Protein 2R98 (pdb70)

Sequence (420 aa):
DSFVAHFREAAPYIRQRGTTLVAGIDGRLLEGGTLNKLAADIGLLSQLGIRLVLIHGAYHFLDRLAAAQGRTPHYCRGLRVTDETSLGQAQQFAGTVRSRFEAALCGSSVPLVSGNFLTARPIGVIDGTDEYAGVIRKTDTAALRFQLDAGNIVWPPLGHSYGGKTFNLDVQAAASVAVSLQAEKLVYLTLSDGISRPDGTLAETLSAQEAQSLAEHAASETRRLISSAVAALEGGVHRVQILNGAADGSLLQELFTRNGIGTSIAKEAFVSIRQAHSGDIPHIAALIRPLEEQGILLHRSREYLENHISEFSILEHDGNLYGCAALKTFAEADCGEIACLAVSPQAQDGGYGERLLAHIIDKARGIGISRLFALSTNTGEWFAERGFQTASEDELPETRRKDYRSNGRNSHILVRRLHR

Solvent-accessible surface area: 21152 Å² total

Foldseek 3Di:
DDPVVQCVLLVVLLVCALFEEEEEEECVCLDDVLLLLLLLVVLVCLVSRYAYAYEYADVVVLQVCCVVVVHHWDADLRHTDDDPVSQVVLVVSQVVSVVSSCCSNVPNPQAEDEDQFFAWDAPAADPNRGDQAIETPGGNLVVSVVCSVVSHHYYYQWHHHPVGDIHGYHLQVSLVNCLSNLGQEYEYAAQDFADAAPPRHAAAEEELVRLVVR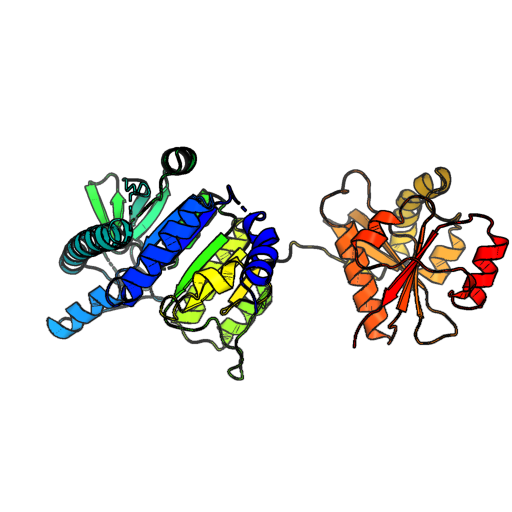LVPDDSVSVSNSVSQSVSQVSRHAKYWYHHSSPRCQVVQQRRHPGGTYYMYGHDDDKDKDQDDPVCLVVLCVQQPVCVVVLWADDDDSVCCNVQSRQKMFIDDPPHTFWMWGWDDAPPQQEIEIHSTTGHPVPPPPCPSVVNVVVVLVVCVVSNHFKYKYWTAPCVVVVVVVAKAWDDLVPDRPVVSVCVVPSPSPTTMIMHTHDD

Structure (mmCIF, N/CA/C/O backbone):
data_2R98
#
_entry.id   2R98
#
_cell.length_a   98.975
_cell.length_b   98.975
_cell.length_c   89.292
_cell.angle_alpha   90.00
_cell.angle_beta   90.00
_cell.angle_gamma   120.00
#
_symmetry.space_group_name_H-M   'P 3 1 2'
#
loop_
_entity.id
_entity.type
_entity.pdbx_description
1 polymer 'Putative acetylglutamate synthase'
2 non-polymer 'ACETYL COENZYME *A'
3 water water
#
loop_
_atom_site.group_PDB
_atom_site.id
_atom_site.type_symbol
_atom_site.label_atom_id
_atom_site.label_alt_id
_atom_site.label_comp_id
_atom_site.label_asym_id
_atom_site.label_entity_id
_atom_site.label_seq_id
_atom_site.pdbx_PDB_ins_code
_atom_site.Cartn_x
_atom_site.Cartn_y
_atom_site.Cartn_z
_atom_site.occupancy
_atom_site.B_iso_or_equiv
_atom_site.auth_seq_id
_atom_site.auth_comp_id
_atom_site.auth_asym_id
_atom_site.auth_atom_id
_atom_site.pdbx_PDB_model_num
ATOM 1 N N . ASP A 1 25 ? 10.196 4.346 42.525 1.00 48.63 5 ASP A N 1
ATOM 2 C CA . ASP A 1 25 ? 11.355 3.522 42.975 1.00 46.98 5 ASP A CA 1
ATOM 3 C C . ASP A 1 25 ? 12.011 3.892 44.313 1.00 42.99 5 ASP A C 1
ATOM 4 O O . ASP A 1 25 ? 11.580 4.800 45.030 1.00 37.39 5 ASP A O 1
ATOM 9 N N . SER A 1 26 ? 12.960 3.047 44.702 1.00 37.75 6 SER A N 1
ATOM 10 C CA . SER A 1 26 ? 13.712 3.231 45.923 1.00 36.03 6 SER A CA 1
ATOM 11 C C . SER A 1 26 ? 14.742 4.369 45.834 1.00 35.52 6 SER A C 1
ATOM 12 O O . SER A 1 26 ? 15.188 4.773 44.758 1.00 34.98 6 SER A O 1
ATOM 15 N N . PHE A 1 27 ? 15.059 4.941 46.989 1.00 33.90 7 PHE A N 1
ATOM 16 C CA . PHE A 1 27 ? 16.147 5.896 47.105 1.00 34.26 7 PHE A CA 1
ATOM 17 C C . PHE A 1 27 ? 17.449 5.471 46.409 1.00 34.22 7 PHE A C 1
ATOM 18 O O . PHE A 1 27 ? 17.964 6.190 45.547 1.00 34.11 7 PHE A O 1
ATOM 26 N N . VAL A 1 28 ? 17.941 4.276 46.735 1.00 33.77 8 VAL A N 1
ATOM 27 C CA . VAL A 1 28 ? 19.202 3.781 46.200 1.00 33.50 8 VAL A CA 1
ATOM 28 C C . VAL A 1 28 ? 19.139 3.739 44.674 1.00 34.56 8 VAL A C 1
ATOM 29 O O . VAL A 1 28 ? 20.096 4.110 44.017 1.00 35.12 8 VAL A O 1
ATOM 33 N N . ALA A 1 29 ? 18.003 3.341 44.114 1.00 33.87 9 ALA A N 1
ATOM 34 C CA . ALA A 1 29 ? 17.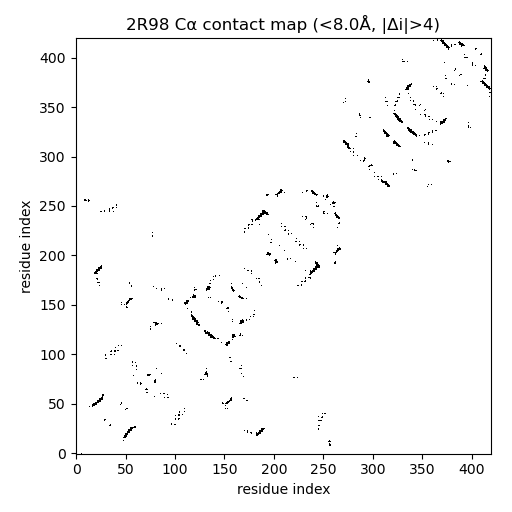820 3.273 42.668 1.00 37.25 9 ALA A CA 1
ATOM 35 C C . ALA A 1 29 ? 17.810 4.647 42.023 1.00 38.48 9 ALA A C 1
ATOM 36 O O . ALA A 1 29 ? 18.441 4.849 40.982 1.00 42.05 9 ALA A O 1
ATOM 38 N N . HIS A 1 30 ? 17.106 5.594 42.633 1.00 36.46 10 HIS A N 1
ATOM 39 C CA . HIS A 1 30 ? 17.213 7.000 42.223 1.00 35.81 10 HIS A CA 1
ATOM 40 C C . HIS A 1 30 ? 18.593 7.641 42.275 1.00 35.27 10 HIS A C 1
ATOM 41 O O . HIS A 1 30 ? 19.044 8.279 41.333 1.00 33.24 10 HIS A O 1
ATOM 48 N N . PHE A 1 31 ? 19.225 7.569 43.434 1.00 37.01 11 PHE A N 1
ATOM 49 C CA . PHE A 1 31 ? 20.609 7.988 43.556 1.00 36.59 11 PHE A CA 1
ATOM 50 C C . PHE A 1 31 ? 21.585 7.295 42.600 1.00 32.37 11 PHE A C 1
ATOM 51 O O . PHE A 1 31 ? 22.384 7.939 41.940 1.00 37.86 11 PHE A O 1
ATOM 59 N N . ARG A 1 32 ? 21.475 5.998 42.410 1.00 31.00 12 ARG A N 1
ATOM 60 C CA . ARG A 1 32 ? 22.337 5.311 41.463 1.00 33.01 12 ARG A CA 1
ATOM 61 C C . ARG A 1 32 ? 22.113 5.685 40.006 1.00 36.22 12 ARG A C 1
ATOM 62 O O . ARG A 1 32 ? 23.022 5.666 39.163 1.00 40.02 12 ARG A O 1
ATOM 70 N N . GLU A 1 33 ? 20.917 6.175 39.761 1.00 34.47 13 GLU A N 1
ATOM 71 C CA . GLU A 1 33 ? 20.536 6.622 38.450 1.00 38.96 13 GLU A CA 1
ATOM 72 C C . GLU A 1 33 ? 21.028 8.050 38.142 1.00 39.43 13 GLU A C 1
ATOM 73 O O . GLU A 1 33 ? 21.352 8.368 36.990 1.00 38.14 13 GLU A O 1
ATOM 79 N N . ALA A 1 34 ? 20.867 8.933 39.126 1.00 35.69 14 ALA A N 1
ATOM 80 C CA . ALA A 1 34 ? 21.457 10.255 39.124 1.00 34.47 14 ALA A CA 1
ATOM 81 C C . ALA A 1 34 ? 22.950 10.199 38.907 1.00 31.99 14 ALA A C 1
ATOM 82 O O . ALA A 1 34 ? 23.545 11.209 38.553 1.00 33.27 14 ALA A O 1
ATOM 84 N N . ALA A 1 35 ? 23.554 9.104 39.343 1.00 29.49 15 ALA A N 1
ATOM 85 C CA . ALA A 1 35 ? 24.983 9.060 39.590 1.00 32.20 15 ALA A CA 1
ATOM 86 C C . ALA A 1 35 ? 25.837 9.478 38.398 1.00 33.32 15 ALA A C 1
ATOM 87 O O . ALA A 1 35 ? 26.828 10.191 38.584 1.00 34.87 15 ALA A O 1
ATOM 89 N N . PRO A 1 36 ? 25.584 8.878 37.215 1.00 37.51 16 PRO A N 1
ATOM 90 C CA . PRO A 1 36 ? 26.302 9.284 36.005 1.00 39.12 16 PRO A CA 1
ATOM 91 C C . PRO A 1 36 ? 26.050 10.715 35.523 1.00 36.77 16 PRO A C 1
ATOM 92 O O . PRO A 1 36 ? 26.908 11.283 34.840 1.00 37.86 16 PRO A O 1
ATOM 96 N N . TYR A 1 37 ? 24.925 11.313 35.901 1.00 32.49 17 TYR A N 1
ATOM 97 C CA . TYR A 1 37 ? 24.766 12.732 35.605 1.00 34.55 17 TYR A CA 1
ATOM 98 C C . TYR A 1 37 ? 25.418 13.627 36.634 1.00 33.67 17 TYR A C 1
ATOM 99 O O . TYR A 1 37 ? 25.786 14.759 36.351 1.00 33.34 17 TYR A O 1
ATOM 108 N N . ILE A 1 38 ? 25.522 13.139 37.862 1.00 32.94 18 ILE A N 1
ATOM 109 C CA . ILE A 1 38 ? 26.336 13.882 38.788 1.00 32.97 18 ILE A CA 1
ATOM 110 C C . ILE A 1 38 ? 27.779 13.886 38.277 1.00 34.52 18 ILE A C 1
ATOM 111 O O . ILE A 1 38 ? 28.455 14.893 38.342 1.00 38.30 18 ILE A O 1
ATOM 116 N N . ARG A 1 39 ? 28.258 12.780 37.720 1.00 35.45 19 ARG A N 1
ATOM 117 C CA . ARG A 1 39 ? 29.619 12.779 37.243 1.00 34.77 19 ARG A CA 1
ATOM 118 C C . ARG A 1 39 ? 29.787 13.745 36.078 1.00 37.10 19 ARG A C 1
ATOM 119 O O . ARG A 1 39 ? 30.779 14.467 36.012 1.00 35.61 19 ARG A O 1
ATOM 127 N N . GLN A 1 40 ? 28.816 13.781 35.165 1.00 39.58 20 GLN A N 1
ATOM 128 C CA . GLN A 1 40 ? 28.902 14.686 34.034 1.00 40.20 20 GLN A CA 1
ATOM 129 C C . GLN A 1 40 ? 28.873 16.121 34.522 1.00 37.64 20 GLN A C 1
ATOM 130 O O . GLN A 1 40 ? 29.590 16.945 33.987 1.00 40.51 20 GLN A O 1
ATOM 144 N N . ARG A 1 42 ? 29.652 17.673 37.207 1.00 33.02 22 ARG A N 1
ATOM 145 C CA . ARG A 1 42 ? 30.632 18.143 38.183 1.00 32.98 22 ARG A CA 1
ATOM 146 C C . ARG A 1 42 ? 31.818 18.950 37.682 1.00 30.89 22 ARG A C 1
ATOM 147 O O . ARG A 1 42 ? 32.512 18.554 36.747 1.00 30.15 22 ARG A O 1
ATOM 155 N N . GLY A 1 43 ? 32.055 20.096 38.310 1.00 33.49 23 GLY A N 1
ATOM 156 C CA . GLY A 1 43 ? 33.085 21.028 37.837 1.00 32.28 23 GLY A CA 1
ATOM 157 C C . GLY A 1 43 ? 32.798 21.694 36.505 1.00 34.88 23 GLY A C 1
ATOM 158 O O . GLY A 1 43 ? 33.647 22.380 35.949 1.00 38.38 23 GLY A O 1
ATOM 159 N N . THR A 1 44 ? 31.600 21.452 35.990 1.00 33.56 24 THR A N 1
ATOM 160 C CA . THR A 1 44 ? 31.001 22.024 34.766 1.00 30.46 24 THR A CA 1
ATOM 161 C C . THR A 1 44 ? 30.277 23.331 35.136 1.00 29.41 24 THR A C 1
ATOM 162 O O . THR A 1 44 ? 30.060 23.601 36.330 1.00 29.45 24 THR A O 1
ATOM 166 N N . THR A 1 45 ? 30.165 24.245 34.172 1.00 29.59 25 THR A N 1
ATOM 167 C CA . THR A 1 45 ? 29.525 25.561 34.317 1.00 27.11 25 THR A CA 1
ATOM 168 C C . THR A 1 45 ? 28.141 25.608 33.671 1.00 32.72 25 THR A C 1
ATOM 169 O O . THR A 1 45 ? 27.917 25.228 32.508 1.00 32.03 25 THR A O 1
ATOM 173 N N . LEU A 1 46 ? 27.189 26.112 34.440 1.00 35.74 26 LEU A N 1
ATOM 174 C CA . LEU A 1 46 ? 25.832 26.182 33.952 1.00 33.18 26 LEU A CA 1
ATOM 175 C C . LEU A 1 46 ? 25.390 27.619 34.087 1.00 32.10 26 LEU A C 1
ATOM 176 O O . LEU A 1 46 ? 25.419 28.163 35.170 1.00 35.03 26 LEU A O 1
ATOM 181 N N . VAL A 1 47 ? 24.974 28.246 32.996 1.00 36.13 27 VAL A N 1
ATOM 182 C CA . VAL A 1 47 ? 24.357 29.570 33.047 1.00 30.58 27 VAL A CA 1
ATOM 183 C C . VAL A 1 47 ? 22.853 29.374 33.076 1.00 32.36 27 VAL A C 1
ATOM 184 O O . VAL A 1 47 ? 22.271 28.624 32.280 1.00 35.71 27 VAL A O 1
ATOM 188 N N . ALA A 1 48 ? 22.228 29.946 34.087 1.00 29.68 28 ALA A N 1
ATOM 189 C CA . ALA A 1 48 ? 20.781 29.874 34.145 1.00 27.17 28 ALA A CA 1
ATOM 190 C C . ALA A 1 48 ? 20.118 31.231 33.865 1.00 30.34 28 ALA A C 1
ATOM 191 O O . ALA A 1 48 ? 20.299 32.212 34.613 1.00 28.08 28 ALA A O 1
ATOM 193 N N . GLY A 1 49 ? 19.402 31.325 32.753 1.00 28.15 29 GLY A N 1
ATOM 194 C CA . GLY A 1 49 ? 18.575 32.514 32.557 1.00 29.51 29 GLY A CA 1
ATOM 195 C C . GLY A 1 49 ? 17.208 32.377 33.208 1.00 28.50 29 GLY A C 1
ATOM 196 O O . GLY A 1 49 ? 16.405 31.550 32.788 1.00 29.30 29 GLY A O 1
ATOM 197 N N . ILE A 1 50 ? 16.923 33.142 34.257 1.00 31.80 30 ILE A N 1
ATOM 198 C CA . ILE A 1 50 ? 15.679 32.899 35.017 1.00 33.71 30 ILE A CA 1
ATOM 199 C C . ILE A 1 50 ? 14.605 33.951 34.773 1.00 31.41 30 ILE A C 1
ATOM 200 O O . ILE A 1 50 ? 14.879 35.149 34.831 1.00 33.47 30 ILE A O 1
ATOM 205 N N . ASP A 1 51 ? 13.414 33.513 34.382 1.00 32.48 31 ASP A N 1
ATOM 206 C CA . ASP A 1 51 ? 12.291 34.411 34.172 1.00 32.80 31 ASP A CA 1
ATOM 207 C C . ASP A 1 51 ? 12.018 35.040 35.534 1.00 34.77 31 ASP A C 1
ATOM 208 O O . ASP A 1 51 ? 12.157 34.371 36.559 1.00 35.73 31 ASP A O 1
ATOM 213 N N . GLY A 1 52 ? 11.774 36.346 35.587 1.00 33.77 32 GLY A N 1
ATOM 214 C CA . GLY A 1 52 ? 11.695 37.011 36.887 1.00 31.10 32 GLY A CA 1
ATOM 215 C C . GLY A 1 52 ? 10.375 36.822 37.629 1.00 31.95 32 GLY A C 1
ATOM 216 O O . GLY A 1 52 ? 10.285 37.121 38.817 1.00 29.56 32 GLY A O 1
ATOM 217 N N . ARG A 1 53 ? 9.367 36.258 36.960 1.00 33.91 33 ARG A N 1
ATOM 218 C CA . ARG A 1 53 ? 8.157 35.776 37.631 1.00 31.93 33 ARG A CA 1
ATOM 219 C C . ARG A 1 53 ? 8.401 34.632 38.596 1.00 33.57 33 ARG A C 1
ATOM 220 O O . ARG A 1 53 ? 7.558 34.343 39.439 1.00 34.90 33 ARG A O 1
ATOM 228 N N . LEU A 1 54 ? 9.508 33.918 38.423 1.00 35.81 34 LEU A N 1
ATOM 229 C CA . LEU A 1 54 ? 9.808 32.766 39.264 1.00 34.20 34 LEU A CA 1
ATOM 230 C C . LEU A 1 54 ? 10.420 33.268 40.567 1.00 36.21 34 LEU A C 1
ATOM 231 O O . LEU A 1 54 ? 10.477 32.571 41.573 1.00 38.26 34 LEU A O 1
ATOM 236 N N . LEU A 1 55 ? 10.801 34.535 40.572 1.00 37.44 35 LEU A N 1
ATOM 237 C CA . LEU A 1 55 ? 11.507 35.064 41.717 1.00 38.97 35 LEU A CA 1
ATOM 238 C C . LEU A 1 55 ? 10.567 35.640 42.778 1.00 39.37 35 LEU A C 1
ATOM 239 O O . LEU A 1 55 ? 10.896 36.614 43.451 1.00 33.98 35 LEU A O 1
ATOM 244 N N . GLU A 1 56 ? 9.380 35.054 42.898 1.00 45.13 36 GLU A N 1
ATOM 245 C CA . GLU A 1 56 ? 8.292 35.684 43.651 1.00 52.75 36 GLU A CA 1
ATOM 246 C C . GLU A 1 56 ? 7.409 34.748 44.459 1.00 56.20 36 GLU A C 1
ATOM 247 O O . GLU A 1 56 ? 7.062 35.062 45.597 1.00 59.17 36 GLU A O 1
ATOM 253 N N . GLY A 1 57 ? 7.181 33.534 43.970 1.00 57.20 37 GLY A N 1
ATOM 254 C CA . GLY A 1 57 ? 6.053 32.759 44.506 1.00 58.49 37 GLY A CA 1
ATOM 255 C C . GLY A 1 57 ? 6.493 31.904 45.684 1.00 57.56 37 GLY A C 1
ATOM 256 O O . GLY A 1 57 ? 7.437 32.257 46.386 1.00 56.97 37 GLY A O 1
ATOM 257 N N . GLY A 1 58 ? 5.895 30.727 45.832 1.00 56.10 38 GLY A N 1
ATOM 258 C CA . GLY A 1 58 ? 6.620 29.569 46.364 1.00 54.75 38 GLY A CA 1
ATOM 259 C C . GLY A 1 58 ? 7.504 28.896 45.322 1.00 54.64 38 GLY A C 1
ATOM 260 O O . GLY A 1 58 ? 8.091 27.831 45.563 1.00 53.36 38 GLY A O 1
ATOM 261 N N . THR A 1 59 ? 7.587 29.509 44.142 1.00 51.65 39 THR A N 1
ATOM 262 C CA . THR A 1 59 ? 8.446 28.988 43.091 1.00 48.61 39 THR A CA 1
ATOM 263 C C . THR A 1 59 ? 9.887 29.393 43.377 1.00 47.38 39 THR A C 1
ATOM 264 O O . THR A 1 59 ? 10.818 28.796 42.850 1.00 48.38 39 THR A O 1
ATOM 268 N N . LEU A 1 60 ? 10.049 30.395 44.238 1.00 46.27 40 LEU A N 1
ATOM 269 C CA . LEU A 1 60 ? 11.343 30.955 44.601 1.00 42.70 40 LEU A CA 1
ATOM 270 C C . LEU A 1 60 ? 12.053 30.031 45.596 1.00 41.34 40 LEU A C 1
ATOM 271 O O . LEU A 1 60 ? 13.270 29.770 45.486 1.00 37.94 40 LEU A O 1
ATOM 276 N N . ASN A 1 61 ? 11.311 29.578 46.601 1.00 37.56 41 ASN A N 1
ATOM 277 C CA . ASN A 1 61 ? 11.962 28.811 47.658 1.00 39.86 41 ASN A CA 1
ATOM 278 C C . ASN A 1 61 ? 12.402 27.456 47.118 1.00 37.81 41 ASN A C 1
ATOM 279 O O . ASN A 1 61 ? 13.450 26.921 47.465 1.00 39.94 41 ASN A O 1
ATOM 284 N N . LYS A 1 62 ? 11.512 26.864 46.342 1.00 37.64 42 LYS A N 1
ATOM 285 C CA . LYS A 1 62 ? 11.764 25.661 45.569 1.00 39.69 42 LYS A CA 1
ATOM 286 C C . LYS A 1 62 ? 13.010 25.777 44.691 1.00 37.45 42 LYS A C 1
ATOM 287 O O . LYS A 1 62 ? 13.879 24.925 44.778 1.00 38.35 42 LYS A O 1
ATOM 293 N N . LEU A 1 63 ? 13.160 26.882 43.965 1.00 38.45 43 LEU A N 1
ATOM 294 C CA . LEU A 1 63 ? 14.276 27.163 43.044 1.00 37.91 43 LEU A CA 1
ATOM 295 C C . LEU A 1 63 ? 15.613 27.431 43.737 1.00 37.51 43 LEU A C 1
ATOM 296 O O . LEU A 1 63 ? 16.674 26.946 43.320 1.00 40.44 43 LEU A O 1
ATOM 301 N N . ALA A 1 64 ? 15.578 28.327 44.716 1.00 34.07 44 ALA A N 1
ATOM 302 C CA . ALA A 1 64 ? 16.709 28.572 45.593 1.00 32.76 44 ALA A CA 1
ATOM 303 C C . ALA A 1 64 ? 17.252 27.286 46.197 1.00 33.94 44 ALA A C 1
ATOM 304 O O . ALA A 1 64 ? 18.436 26.973 46.027 1.00 39.24 44 ALA A O 1
ATOM 306 N N . ALA A 1 65 ? 16.380 26.504 46.823 1.00 31.88 45 ALA A N 1
ATOM 307 C CA . ALA A 1 65 ? 16.720 25.138 47.278 1.00 34.34 45 ALA A CA 1
ATOM 308 C C . ALA A 1 65 ? 17.429 24.291 46.239 1.00 31.88 45 ALA A C 1
ATOM 309 O O . ALA A 1 65 ? 18.481 23.760 46.546 1.00 35.52 45 ALA A O 1
ATOM 311 N N . ASP A 1 66 ? 16.881 24.176 45.028 1.00 34.65 46 ASP A N 1
ATOM 312 C CA . ASP A 1 66 ? 17.418 23.284 43.990 1.00 34.80 46 ASP A CA 1
ATOM 313 C C . ASP A 1 66 ? 18.766 23.821 43.527 1.00 34.31 46 ASP A C 1
ATOM 314 O O . ASP A 1 66 ? 19.731 23.057 43.382 1.00 37.58 46 ASP A O 1
ATOM 319 N N . ILE A 1 67 ? 18.859 25.149 43.444 1.00 33.15 47 ILE A N 1
ATOM 320 C CA . ILE A 1 67 ? 20.133 25.809 43.137 1.00 34.36 47 ILE A CA 1
ATOM 321 C C . ILE A 1 67 ? 21.203 25.629 44.197 1.00 32.95 47 ILE A C 1
ATOM 322 O O . ILE A 1 67 ? 22.339 25.320 43.884 1.00 33.57 47 ILE A O 1
ATOM 327 N N . GLY A 1 68 ? 20.819 25.677 45.466 1.00 35.09 48 GLY A N 1
ATOM 328 C CA . GLY A 1 68 ? 21.758 25.324 46.510 1.00 33.91 48 GLY A CA 1
ATOM 329 C C . GLY A 1 68 ? 22.323 23.931 46.350 1.00 33.68 48 GLY A C 1
ATOM 330 O O . GLY A 1 68 ? 23.426 23.678 46.800 1.00 36.76 48 GLY A O 1
ATOM 331 N N . LEU A 1 69 ? 21.511 22.989 45.874 1.00 34.57 49 LEU A N 1
ATOM 332 C CA . LEU A 1 69 ? 21.886 21.580 45.768 1.00 30.60 49 LEU A CA 1
ATOM 333 C C . LEU A 1 69 ? 22.858 21.410 44.605 1.00 31.19 49 LEU A C 1
ATOM 334 O O . LEU A 1 69 ? 23.883 20.732 44.739 1.00 31.30 49 LEU A O 1
ATOM 339 N N . LEU A 1 70 ? 22.529 22.013 43.462 1.00 30.67 50 LEU A N 1
ATOM 340 C CA . LEU A 1 70 ? 23.478 22.106 42.359 1.00 32.48 50 LEU A CA 1
ATOM 341 C C . LEU A 1 70 ? 24.823 22.702 42.748 1.00 34.94 50 LEU A C 1
ATOM 342 O O . LEU A 1 70 ? 25.885 22.208 42.371 1.00 34.36 50 LEU A O 1
ATOM 347 N N . SER A 1 71 ? 24.816 23.766 43.536 1.00 37.96 51 SER A N 1
ATOM 348 C CA . SER A 1 71 ? 26.086 24.142 44.149 1.00 38.29 51 SER A CA 1
ATOM 349 C C . SER A 1 71 ? 26.770 22.963 44.846 1.00 39.78 51 SER A C 1
ATOM 350 O O . SER A 1 71 ? 27.973 22.741 44.687 1.00 39.97 51 SER A O 1
ATOM 353 N N . GLN A 1 72 ? 26.030 22.258 45.701 1.00 40.78 52 GLN A N 1
ATOM 354 C CA . GLN A 1 72 ? 26.626 21.261 46.603 1.00 41.31 52 GLN A CA 1
ATOM 355 C C . GLN A 1 72 ? 27.166 20.107 45.793 1.00 41.35 52 GLN A C 1
ATOM 356 O O . GLN A 1 72 ? 27.775 19.217 46.378 1.00 40.92 52 GLN A O 1
ATOM 362 N N . LEU A 1 73 ? 26.750 20.037 44.528 1.00 37.86 53 LEU A N 1
ATOM 363 C CA . LEU A 1 73 ? 27.130 18.969 43.628 1.00 37.89 53 LEU A CA 1
ATOM 364 C C . LEU A 1 73 ? 28.289 19.464 42.794 1.00 36.67 53 LEU A C 1
ATOM 365 O O . LEU A 1 73 ? 28.740 18.778 41.885 1.00 41.69 53 LEU A O 1
ATOM 370 N N . GLY A 1 74 ? 28.835 20.626 43.112 1.00 37.20 54 GLY A N 1
ATOM 371 C CA . GLY A 1 74 ? 30.050 21.001 42.372 1.00 35.63 54 GLY A CA 1
ATOM 372 C C . GLY A 1 74 ? 29.806 21.522 40.964 1.00 32.97 54 GLY A C 1
ATOM 373 O O . GLY A 1 74 ? 30.719 21.528 40.127 1.00 33.09 54 GLY A O 1
ATOM 374 N N . ILE A 1 75 ? 28.609 22.061 40.738 1.00 32.16 55 ILE A N 1
ATOM 375 C CA . ILE A 1 75 ? 28.282 22.773 39.488 1.00 30.33 55 ILE A CA 1
ATOM 376 C C . ILE A 1 75 ? 28.567 24.251 39.699 1.00 29.06 55 ILE A C 1
ATOM 377 O O . ILE A 1 75 ? 28.231 24.767 40.744 1.00 30.83 55 ILE A O 1
ATOM 382 N N . ARG A 1 76 ? 29.388 24.842 38.839 1.00 29.38 56 ARG A N 1
ATOM 383 C CA . ARG A 1 76 ? 29.592 26.283 38.756 1.00 30.43 56 ARG A CA 1
ATOM 384 C C . ARG A 1 76 ? 28.391 26.978 38.145 1.00 29.20 56 ARG A C 1
ATOM 385 O O . ARG A 1 76 ? 28.088 26.806 36.965 1.00 30.97 56 ARG A O 1
ATOM 393 N N . LEU A 1 77 ? 27.842 27.930 38.891 1.00 31.98 57 LEU A N 1
ATOM 394 C CA . LEU A 1 77 ? 26.549 28.513 38.566 1.00 28.83 57 LEU A CA 1
ATOM 395 C C . LEU A 1 77 ? 26.688 29.978 38.302 1.00 29.30 57 LEU A C 1
ATOM 396 O O . LEU A 1 77 ? 27.244 30.708 39.108 1.00 33.72 57 LEU A O 1
ATOM 401 N N . VAL A 1 78 ? 26.174 30.404 37.159 1.00 29.91 58 VAL A N 1
ATOM 402 C CA . VAL A 1 78 ? 25.973 31.820 36.880 1.00 28.21 58 VAL A CA 1
ATOM 403 C C . VAL A 1 78 ? 24.498 31.950 36.617 1.00 30.68 58 VAL A C 1
ATOM 404 O O . VAL A 1 78 ? 23.933 31.190 35.798 1.00 30.65 58 VAL A O 1
ATOM 408 N N . LEU A 1 79 ? 23.875 32.777 37.452 1.00 30.02 59 LEU A N 1
ATOM 409 C CA . LEU A 1 79 ? 22.437 32.995 37.377 1.00 29.81 59 LEU A CA 1
ATOM 410 C C . LEU A 1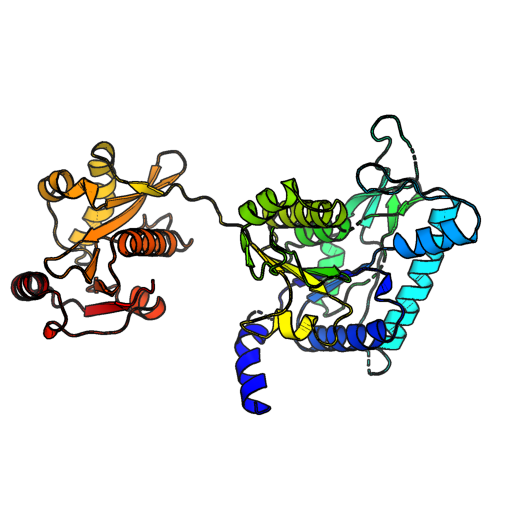 79 ? 22.177 34.434 36.907 1.00 30.75 59 LEU A C 1
ATOM 411 O O . LEU A 1 79 ? 22.706 35.391 37.505 1.00 33.28 59 LEU A O 1
ATOM 416 N N . ILE A 1 80 ? 21.294 34.569 35.913 1.0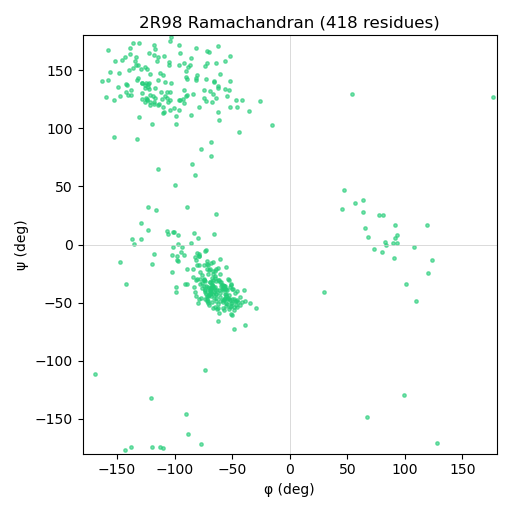0 28.55 60 ILE A N 1
ATOM 417 C CA . ILE A 1 80 ? 20.809 35.836 35.354 1.00 32.41 60 ILE A CA 1
ATOM 418 C C . ILE A 1 80 ? 19.284 35.857 35.405 1.00 34.12 60 ILE A C 1
ATOM 419 O O . ILE A 1 80 ? 18.605 34.940 34.913 1.00 34.21 60 ILE A O 1
ATOM 424 N N . HIS A 1 81 ? 18.727 36.983 35.843 1.00 34.33 61 HIS A N 1
ATOM 425 C CA . HIS A 1 81 ? 17.279 37.072 35.787 1.00 34.20 61 HIS A CA 1
ATOM 426 C C . HIS A 1 81 ? 16.883 38.163 34.819 1.00 37.45 61 HIS A C 1
ATOM 427 O O . HIS A 1 81 ? 17.669 39.079 34.543 1.00 40.71 61 HIS A O 1
ATOM 434 N N . GLY A 1 82 ? 15.651 38.052 34.333 1.00 38.60 62 GLY A N 1
ATOM 435 C CA . GLY A 1 82 ? 14.989 39.142 33.623 1.00 37.74 62 GLY A CA 1
ATOM 436 C C . GLY A 1 82 ? 14.079 40.018 34.466 1.00 36.51 62 GLY A C 1
ATOM 437 O O . GLY A 1 82 ? 13.837 39.732 35.643 1.00 35.29 62 GLY A O 1
ATOM 438 N N . ALA A 1 83 ? 13.734 41.172 33.901 1.00 35.59 63 ALA A N 1
ATOM 439 C CA . ALA A 1 83 ? 12.859 42.148 34.557 1.00 36.59 63 ALA A CA 1
ATOM 440 C C . ALA A 1 83 ? 11.652 42.669 33.755 1.00 35.54 63 ALA A C 1
ATOM 441 O O . ALA A 1 83 ? 10.815 43.352 34.323 1.00 37.41 63 ALA A O 1
ATOM 443 N N . TYR A 1 84 ? 11.416 42.138 32.556 1.00 35.78 64 TYR A N 1
ATOM 444 C CA . TYR A 1 84 ? 10.424 42.681 31.637 1.00 33.85 64 TYR A CA 1
ATOM 445 C C . TYR A 1 84 ? 8.998 42.591 32.151 1.00 36.76 64 TYR A C 1
ATOM 446 O O . TYR A 1 84 ? 8.182 43.472 31.853 1.00 38.69 64 TYR A O 1
ATOM 455 N N . HIS A 1 85 ? 8.630 41.430 32.682 1.00 36.82 65 HIS A N 1
ATOM 456 C CA . HIS A 1 85 ? 7.260 41.211 33.146 1.00 38.56 65 HIS A CA 1
ATOM 457 C C . HIS A 1 85 ? 7.002 42.060 34.380 1.00 39.30 65 HIS A C 1
ATOM 458 O O . HIS A 1 85 ? 5.880 42.503 34.639 1.00 39.27 65 HIS A O 1
ATOM 465 N N . PHE A 1 86 ? 8.043 42.277 35.170 1.00 40.52 66 PHE A N 1
ATOM 466 C CA . PHE A 1 86 ? 7.849 43.093 36.360 1.00 41.54 66 PHE A CA 1
ATOM 467 C C . PHE A 1 86 ? 7.604 44.508 35.866 1.00 43.73 66 PHE A C 1
ATOM 468 O O . PHE A 1 86 ? 6.936 45.323 36.501 1.00 43.65 66 PHE A O 1
ATOM 476 N N . LEU A 1 87 ? 8.255 44.799 34.748 1.00 43.87 67 LEU A N 1
ATOM 477 C CA . LEU A 1 87 ? 8.287 46.137 34.220 1.00 43.82 67 LEU A CA 1
ATOM 478 C C . LEU A 1 87 ? 6.924 46.490 33.621 1.00 46.98 67 LEU A C 1
ATOM 479 O O . LEU A 1 87 ? 6.424 47.601 33.863 1.00 49.55 67 LEU A O 1
ATOM 484 N N . ASP A 1 88 ? 6.268 45.500 33.004 1.00 43.94 68 ASP A N 1
ATOM 485 C CA . ASP A 1 88 ? 4.913 45.649 32.467 1.00 41.06 68 ASP A CA 1
ATOM 486 C C . ASP A 1 88 ? 3.819 45.697 33.524 1.00 43.06 68 ASP A C 1
ATOM 487 O O . ASP A 1 88 ? 2.876 46.499 33.446 1.00 43.26 68 ASP A O 1
ATOM 492 N N . ARG A 1 89 ? 3.976 44.872 34.550 1.00 47.87 69 ARG A N 1
ATOM 493 C CA . ARG A 1 89 ? 3.024 44.881 35.658 1.00 52.14 69 ARG A CA 1
ATOM 494 C C . ARG A 1 89 ? 2.960 46.269 36.310 1.00 54.56 69 ARG A C 1
ATOM 495 O O . ARG A 1 89 ? 1.875 46.752 36.653 1.00 55.01 69 ARG A O 1
ATOM 503 N N . LEU A 1 90 ? 4.104 46.953 36.357 1.00 56.32 70 LEU A N 1
ATOM 504 C CA . LEU A 1 90 ? 4.168 48.387 36.665 1.00 55.58 70 LEU A CA 1
ATOM 505 C C . LEU A 1 90 ? 3.653 49.337 35.578 1.00 54.72 70 LEU A C 1
ATOM 506 O O . LEU A 1 90 ? 2.870 50.249 35.849 1.00 53.94 70 LEU A O 1
ATOM 511 N N . ALA A 1 91 ? 4.109 49.128 34.349 1.00 53.58 71 ALA A N 1
ATOM 512 C CA . ALA A 1 91 ? 3.629 49.893 33.208 1.00 53.18 71 ALA A CA 1
ATOM 513 C C . ALA A 1 91 ? 2.128 49.750 32.937 1.00 54.05 71 ALA A C 1
ATOM 514 O O . ALA A 1 91 ? 1.576 50.493 32.133 1.00 51.87 71 ALA A O 1
ATOM 516 N N . ALA A 1 92 ? 1.460 48.790 33.569 1.00 57.36 72 ALA A N 1
ATOM 517 C CA . ALA A 1 92 ? 0.028 48.618 33.331 1.00 60.21 72 ALA A CA 1
ATOM 518 C C . ALA A 1 92 ? -0.790 49.199 34.482 1.00 61.70 72 ALA A C 1
ATOM 519 O O . ALA A 1 92 ? -1.958 49.569 34.313 1.00 62.93 72 ALA A O 1
ATOM 521 N N . ALA A 1 93 ? -0.153 49.290 35.646 1.00 62.36 73 ALA A N 1
ATOM 522 C CA . ALA A 1 93 ? -0.798 49.808 36.845 1.00 64.14 73 ALA A CA 1
ATOM 523 C C . ALA A 1 93 ? -0.464 51.281 37.082 1.00 65.29 73 ALA A C 1
ATOM 524 O O . ALA A 1 93 ? -1.029 51.909 37.981 1.00 65.95 73 ALA A O 1
ATOM 526 N N . GLN A 1 94 ? 0.494 51.814 36.323 1.00 66.05 74 GLN A N 1
ATOM 527 C CA . GLN A 1 94 ? 0.939 53.202 36.484 1.00 63.90 74 GLN A CA 1
ATOM 528 C C . GLN A 1 94 ? 0.341 54.077 35.390 1.00 62.69 74 GLN A C 1
ATOM 529 O O . GLN A 1 94 ? 0.422 55.302 35.442 1.00 61.46 74 GLN A O 1
ATOM 535 N N . GLY A 1 95 ? -0.290 53.431 34.416 1.00 62.15 75 GLY A N 1
ATOM 536 C CA . GLY A 1 95 ? -0.942 54.145 33.329 1.00 62.31 75 GLY A CA 1
ATOM 537 C C . GLY A 1 95 ? -0.197 53.963 32.023 1.00 62.08 75 GLY A C 1
ATOM 538 O O . GLY A 1 95 ? -0.803 53.639 30.996 1.00 61.79 75 GLY A O 1
ATOM 539 N N . ARG A 1 96 ? 1.119 54.166 32.092 1.00 60.49 76 ARG A N 1
ATOM 540 C CA . ARG A 1 96 ? 2.041 54.050 30.958 1.00 58.76 76 ARG A CA 1
ATOM 541 C C . ARG A 1 96 ? 1.862 52.709 30.245 1.00 57.46 76 ARG A C 1
ATOM 542 O O . ARG A 1 96 ? 1.212 51.822 30.790 1.00 58.78 76 ARG A O 1
ATOM 550 N N . THR A 1 97 ? 2.349 52.578 29.012 1.00 56.12 77 THR A N 1
ATOM 551 C CA . THR A 1 97 ? 2.337 51.285 28.322 1.00 56.23 77 THR A CA 1
ATOM 552 C C . THR A 1 97 ? 3.665 50.897 27.658 1.00 56.41 77 THR A C 1
ATOM 553 O O . THR A 1 97 ? 4.392 51.775 27.183 1.00 53.25 77 THR A O 1
ATOM 557 N N . PRO A 1 98 ? 4.022 49.593 27.724 1.00 56.57 78 PRO A N 1
ATOM 558 C CA . PRO A 1 98 ? 5.252 49.017 27.176 1.00 55.62 78 PRO A CA 1
ATOM 559 C C . PRO A 1 98 ? 5.361 49.049 25.655 1.00 54.30 78 PRO A C 1
ATOM 560 O O . PRO A 1 98 ? 4.388 48.780 24.954 1.00 55.45 78 PRO A O 1
ATOM 564 N N . HIS A 1 99 ? 6.557 49.337 25.154 1.00 51.82 79 HIS A N 1
ATOM 565 C CA . HIS A 1 99 ? 6.816 49.203 23.733 1.00 50.00 79 HIS A CA 1
ATOM 566 C C . HIS A 1 99 ? 7.972 48.261 23.450 1.00 47.35 79 HIS A C 1
ATOM 567 O O . HIS A 1 99 ? 8.995 48.310 24.127 1.00 46.70 79 HIS A O 1
ATOM 574 N N . TYR A 1 100 ? 7.813 47.436 22.417 1.00 44.82 80 TYR A N 1
ATOM 575 C CA . TYR A 1 100 ? 8.757 46.348 22.146 1.00 43.79 80 TYR A CA 1
ATOM 576 C C . TYR A 1 100 ? 9.206 46.423 20.685 1.00 44.17 80 TYR A C 1
ATOM 577 O O . TYR A 1 100 ? 8.426 46.813 19.801 1.00 43.62 80 TYR A O 1
ATOM 586 N N . CYS A 1 101 ? 10.492 46.191 20.420 1.00 44.67 81 CYS A N 1
ATOM 587 C CA . CYS A 1 101 ? 11.009 46.320 19.062 1.00 44.92 81 CYS A CA 1
ATOM 588 C C . CYS A 1 101 ? 11.872 45.126 18.675 1.00 46.74 81 CYS A C 1
ATOM 589 O O . CYS A 1 101 ? 13.075 45.108 18.938 1.00 46.33 81 CYS A O 1
ATOM 592 N N . ARG A 1 102 ? 11.233 44.113 18.094 1.00 48.31 82 ARG A N 1
ATOM 593 C CA . ARG A 1 102 ? 11.910 42.847 17.762 1.00 49.85 82 ARG A CA 1
ATOM 594 C C . ARG A 1 102 ? 11.934 41.962 19.003 1.00 51.01 82 ARG A C 1
ATOM 595 O O . ARG A 1 102 ? 12.406 40.826 18.964 1.00 54.63 82 ARG A O 1
ATOM 603 N N . GLY A 1 103 ? 11.376 42.482 20.094 1.00 50.09 83 GLY A N 1
ATOM 604 C CA . GLY A 1 103 ? 11.178 41.711 21.313 1.00 47.60 83 GLY A CA 1
ATOM 605 C C . GLY A 1 103 ? 11.925 42.362 22.472 1.00 48.33 83 GLY A C 1
ATOM 606 O O . GLY A 1 103 ? 11.621 42.130 23.647 1.00 47.82 83 GLY A O 1
ATOM 607 N N . LEU A 1 104 ? 12.960 43.116 22.115 1.00 47.66 84 LEU A N 1
ATOM 608 C CA . LEU A 1 104 ? 13.582 44.095 23.000 1.00 46.64 84 LEU A CA 1
ATOM 609 C C . LEU A 1 104 ? 12.601 45.177 23.445 1.00 46.49 84 LEU A C 1
ATOM 610 O O . LEU A 1 104 ? 11.754 45.628 22.674 1.00 48.95 84 LEU A O 1
ATOM 615 N N . ARG A 1 105 ? 12.800 45.657 24.667 1.00 44.89 85 ARG A N 1
ATOM 616 C CA . ARG A 1 105 ? 11.957 46.670 25.282 1.00 45.08 85 ARG A CA 1
ATOM 617 C C . ARG A 1 105 ? 12.625 48.063 25.352 1.00 44.15 85 ARG A C 1
ATOM 618 O O . ARG A 1 105 ? 13.759 48.211 25.818 1.00 43.03 85 ARG A O 1
ATOM 626 N N . VAL A 1 106 ? 11.970 49.063 24.766 1.00 44.35 86 VAL A N 1
ATOM 627 C CA . VAL A 1 106 ? 12.217 50.470 25.082 1.00 43.17 86 VAL A CA 1
ATOM 628 C C . VAL A 1 106 ? 12.138 50.674 26.602 1.00 46.28 86 VAL A C 1
ATOM 629 O O . VAL A 1 106 ? 11.114 50.353 27.222 1.00 43.73 86 VAL A O 1
ATOM 633 N N . THR A 1 107 ? 13.247 51.114 27.204 1.00 45.74 87 THR A N 1
ATOM 634 C CA . THR A 1 107 ? 13.277 51.397 28.642 1.00 49.52 87 THR A CA 1
ATOM 635 C C . THR A 1 107 ? 13.728 52.841 28.894 1.00 49.76 87 THR A C 1
ATOM 636 O O . THR A 1 107 ? 14.736 53.287 28.363 1.00 51.76 87 THR A O 1
ATOM 640 N N . ASP A 1 108 ? 12.930 53.618 29.614 1.00 49.87 88 ASP A N 1
ATOM 641 C CA . ASP A 1 108 ? 13.316 54.991 29.909 1.00 50.43 88 ASP A CA 1
ATOM 642 C C . ASP A 1 108 ? 13.964 55.114 31.275 1.00 50.10 88 ASP A C 1
ATOM 643 O O . ASP A 1 108 ? 13.970 54.181 32.069 1.00 52.24 88 ASP A O 1
ATOM 648 N N . GLU A 1 109 ? 14.489 56.299 31.546 1.00 50.34 89 GLU A N 1
ATOM 649 C CA . GLU A 1 109 ? 14.944 56.659 32.873 1.00 50.02 89 GLU A CA 1
ATOM 650 C C . GLU A 1 109 ? 14.077 56.036 33.968 1.00 47.05 89 GLU A C 1
ATOM 651 O O . GLU A 1 109 ? 14.575 55.489 34.944 1.00 45.02 89 GLU A O 1
ATOM 657 N N . THR A 1 110 ? 12.769 56.184 33.867 1.00 44.24 90 THR A N 1
ATOM 658 C CA . THR A 1 110 ? 11.896 55.683 34.930 1.00 44.33 90 THR A CA 1
ATOM 659 C C . THR A 1 110 ? 11.901 54.163 35.124 1.00 44.17 90 THR A C 1
ATOM 660 O O . THR A 1 110 ? 11.983 53.657 36.248 1.00 44.81 90 THR A O 1
ATOM 664 N N . SER A 1 111 ? 11.757 53.440 34.022 1.00 40.98 91 SER A N 1
ATOM 665 C CA . SER A 1 111 ? 11.672 51.997 34.088 1.00 45.61 91 SER A CA 1
ATOM 666 C C . SER A 1 111 ? 13.027 51.389 34.470 1.00 44.28 91 SER A C 1
ATOM 667 O O . SER A 1 111 ? 13.093 50.359 35.139 1.00 42.77 91 SER A O 1
ATOM 670 N N . LEU A 1 112 ? 14.093 51.992 33.950 1.00 45.31 92 LEU A N 1
ATOM 671 C CA . LEU A 1 112 ? 15.473 51.850 34.415 1.00 42.98 92 LEU A CA 1
ATOM 672 C C . LEU A 1 112 ? 15.637 51.919 35.926 1.00 43.10 92 LEU A C 1
ATOM 673 O O . LEU A 1 112 ? 16.118 50.973 36.543 1.00 45.87 92 LEU A O 1
ATOM 678 N N . GLY A 1 113 ? 15.053 52.933 36.549 1.00 42.36 93 GLY A N 1
ATOM 679 C CA . GLY A 1 113 ? 15.159 53.097 37.993 1.00 41.99 93 GLY A CA 1
ATOM 680 C C . GLY A 1 113 ? 14.407 52.035 38.773 1.00 42.02 93 GLY A C 1
ATOM 681 O O . GLY A 1 113 ? 14.910 51.540 39.783 1.00 42.21 93 GLY A O 1
ATOM 682 N N . GLN A 1 114 ? 13.217 51.675 38.291 1.00 41.37 94 GLN A N 1
ATOM 683 C CA . GLN A 1 114 ? 12.417 50.580 38.834 1.00 40.05 94 GLN A CA 1
ATOM 684 C C . GLN A 1 114 ? 13.104 49.224 38.660 1.00 43.75 94 GLN A C 1
ATOM 685 O O . GLN A 1 114 ? 12.785 48.256 39.371 1.00 42.46 94 GLN A O 1
ATOM 691 N N . ALA A 1 115 ? 13.943 49.128 37.627 1.00 43.44 95 ALA A N 1
ATOM 692 C CA . ALA A 1 115 ? 14.576 47.864 37.273 1.00 40.37 95 ALA A CA 1
ATOM 693 C C . ALA A 1 115 ? 15.775 47.640 38.179 1.00 41.10 95 ALA A C 1
ATOM 694 O O . ALA A 1 115 ? 16.043 46.510 38.621 1.00 44.82 95 ALA A O 1
ATOM 696 N N . GLN A 1 116 ? 16.370 48.754 38.589 1.00 41.13 96 GLN A N 1
ATOM 697 C CA . GLN A 1 116 ? 17.315 48.811 39.701 1.00 40.14 96 GLN A CA 1
ATOM 698 C C . GLN A 1 116 ? 16.714 48.451 41.056 1.00 42.45 96 GLN A C 1
ATOM 699 O O . GLN A 1 116 ? 17.299 47.706 41.841 1.00 44.47 96 GLN A O 1
ATOM 705 N N . GLN A 1 117 ? 15.515 48.954 41.324 1.00 42.54 97 GLN A N 1
ATOM 706 C CA . GLN A 1 117 ? 14.802 48.542 42.513 1.00 40.87 97 GLN A CA 1
ATOM 707 C C . GLN A 1 117 ? 14.443 47.053 42.589 1.00 40.25 97 GLN A C 1
ATOM 708 O O . GLN A 1 117 ? 14.652 46.390 43.612 1.00 37.28 97 GLN A O 1
ATOM 714 N N . PHE A 1 118 ? 13.825 46.566 41.521 1.00 38.21 98 PHE A N 1
ATOM 715 C CA . PHE A 1 118 ? 13.565 45.154 41.374 1.00 40.80 98 PHE A CA 1
ATOM 716 C C . PHE A 1 118 ? 14.756 44.225 41.563 1.00 42.80 98 PHE A C 1
ATOM 717 O O . PHE A 1 118 ? 14.629 43.272 42.327 1.00 46.51 98 PHE A O 1
ATOM 725 N N . ALA A 1 119 ? 15.851 44.450 40.832 1.00 43.61 99 ALA A N 1
ATOM 726 C CA . ALA A 1 119 ? 17.124 43.751 41.034 1.00 42.46 99 ALA A CA 1
ATOM 727 C C . ALA A 1 119 ? 17.438 43.603 42.516 1.00 41.48 99 ALA A C 1
ATOM 728 O O . ALA A 1 119 ? 17.895 42.536 42.909 1.00 44.41 99 ALA A O 1
ATOM 730 N N . GLY A 1 120 ? 17.352 44.692 43.279 1.00 40.90 100 GLY A N 1
ATOM 731 C CA . GLY A 1 120 ? 17.721 44.675 44.688 1.00 39.60 100 GLY A CA 1
ATOM 732 C C . GLY A 1 120 ? 16.762 43.842 45.521 1.00 40.65 100 GLY A C 1
ATOM 733 O O . GLY A 1 120 ? 17.153 43.226 46.506 1.00 42.27 100 GLY A O 1
ATOM 734 N N . THR A 1 121 ? 15.478 43.913 45.196 1.00 40.98 101 THR A N 1
ATOM 735 C CA . THR A 1 121 ? 14.461 43.218 45.959 1.00 42.60 101 THR A CA 1
ATOM 736 C C . THR A 1 121 ? 14.632 41.725 45.678 1.00 40.50 101 THR A C 1
ATOM 737 O O . THR A 1 121 ? 14.589 40.877 46.569 1.00 33.51 101 THR A O 1
ATOM 741 N N . VAL A 1 122 ? 14.829 41.415 44.405 1.00 40.94 102 VAL A N 1
ATOM 742 C CA . VAL A 1 122 ? 14.929 40.035 43.980 1.00 43.96 102 VAL A CA 1
ATOM 743 C C . VAL A 1 122 ? 16.249 39.343 44.351 1.00 43.95 102 VAL A C 1
ATOM 744 O O . VAL A 1 122 ? 16.249 38.140 44.638 1.00 45.66 102 VAL A O 1
ATOM 748 N N . ARG A 1 123 ? 17.349 40.092 44.403 1.00 42.44 103 ARG A N 1
ATOM 749 C CA . ARG A 1 123 ? 18.633 39.570 44.896 1.00 40.87 103 ARG A CA 1
ATOM 750 C C . ARG A 1 123 ? 18.568 39.251 46.382 1.00 39.18 103 ARG A C 1
ATOM 751 O O . ARG A 1 123 ? 19.094 38.252 46.864 1.00 42.77 103 ARG A O 1
ATOM 759 N N . SER A 1 124 ? 17.952 40.151 47.124 1.00 37.27 104 SER A N 1
ATOM 760 C CA . SER A 1 124 ? 17.842 40.020 48.568 1.00 35.96 104 SER A CA 1
ATOM 761 C C . SER A 1 124 ? 16.910 38.872 48.946 1.00 36.71 104 SER A C 1
ATOM 762 O O . SER A 1 124 ? 17.239 38.041 49.795 1.00 38.90 104 SER A O 1
ATOM 765 N N . ARG A 1 125 ? 15.822 38.722 48.206 1.00 38.58 105 ARG A N 1
ATOM 766 C CA . ARG A 1 125 ? 14.918 37.606 48.420 1.00 38.41 105 ARG A CA 1
ATOM 767 C C . ARG A 1 125 ? 15.504 36.267 47.999 1.00 37.62 105 ARG A C 1
ATOM 768 O O . ARG A 1 125 ? 15.252 35.255 48.658 1.00 37.01 105 ARG A O 1
ATOM 776 N N . PHE A 1 126 ? 16.165 36.228 46.849 1.00 35.30 106 PHE A N 1
ATOM 777 C CA . PHE A 1 126 ? 16.815 34.984 46.454 1.00 36.23 106 PHE A CA 1
ATOM 778 C C . PHE A 1 126 ? 17.859 34.549 47.489 1.00 36.30 106 PHE A C 1
ATOM 779 O O . PHE A 1 126 ? 17.895 33.395 47.888 1.00 41.69 106 PHE A O 1
ATOM 787 N N . GLU A 1 127 ? 18.495 35.507 48.137 1.00 37.99 107 GLU A N 1
ATOM 788 C CA . GLU A 1 127 ? 19.531 35.217 49.110 1.00 39.64 107 GLU A CA 1
ATOM 789 C C . GLU A 1 127 ? 18.963 34.728 50.435 1.00 35.49 107 GLU A C 1
ATOM 790 O O . GLU A 1 127 ? 19.402 33.743 51.005 1.00 39.98 107 GLU A O 1
ATOM 796 N N . ALA A 1 128 ? 17.839 35.287 50.837 1.00 37.92 108 ALA A N 1
ATOM 797 C CA . ALA A 1 128 ? 17.153 34.853 52.045 1.00 36.66 108 ALA A CA 1
ATOM 798 C C . ALA A 1 128 ? 16.579 33.453 51.830 1.00 37.15 108 ALA A C 1
ATOM 799 O O . ALA A 1 128 ? 16.720 32.571 52.690 1.00 36.95 108 ALA A O 1
ATOM 801 N N . ALA A 1 129 ? 16.038 33.227 50.634 1.00 37.58 109 ALA A N 1
ATOM 802 C CA . ALA A 1 129 ? 15.518 31.924 50.226 1.00 35.25 109 ALA A CA 1
ATOM 803 C C . ALA A 1 129 ? 16.615 30.877 50.259 1.00 38.70 109 ALA A C 1
ATOM 804 O O . ALA A 1 129 ? 16.437 29.762 50.725 1.00 42.28 109 ALA A O 1
ATOM 806 N N . LEU A 1 130 ? 17.740 31.209 49.658 1.00 40.69 110 LEU A N 1
ATOM 807 C CA . LEU A 1 130 ? 18.860 30.296 49.591 1.00 43.38 110 LEU A CA 1
ATOM 808 C C . LEU A 1 130 ? 19.387 30.059 51.011 1.00 43.83 110 LEU A C 1
ATOM 809 O O 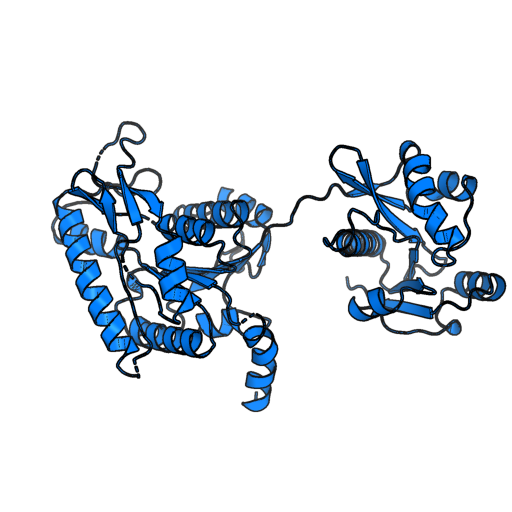. LEU A 1 130 ? 19.637 28.927 51.442 1.00 43.77 110 LEU A O 1
ATOM 814 N N . CYS A 1 131 ? 19.548 31.142 51.752 1.00 47.93 111 CYS A N 1
ATOM 815 C CA . CYS A 1 131 ? 20.209 31.070 53.048 1.00 50.77 111 CYS A CA 1
ATOM 816 C C . CYS A 1 131 ? 19.279 30.331 54.014 1.00 49.86 111 CYS A C 1
ATOM 817 O O . CYS A 1 131 ? 19.697 29.639 54.941 1.00 48.73 111 CYS A O 1
ATOM 820 N N . GLY A 1 132 ? 18.000 30.337 53.674 1.00 54.03 112 GLY A N 1
ATOM 821 C CA . GLY A 1 132 ? 16.970 30.030 54.648 1.00 57.95 112 GLY A CA 1
ATOM 822 C C . GLY A 1 132 ? 16.312 28.747 54.213 1.00 61.51 112 GLY A C 1
ATOM 823 O O . GLY A 1 132 ? 15.178 28.740 53.741 1.00 66.38 112 GLY A O 1
ATOM 824 N N . SER A 1 133 ? 17.084 27.673 54.231 1.00 63.54 113 SER A N 1
ATOM 825 C CA . SER A 1 133 ? 16.512 26.389 53.885 1.00 66.19 113 SER A CA 1
ATOM 826 C C . SER A 1 133 ? 17.190 25.788 52.667 1.00 64.14 113 SER A C 1
ATOM 827 O O . SER A 1 133 ? 18.128 25.019 52.858 1.00 61.43 113 SER A O 1
ATOM 830 N N . SER A 1 142 ? 23.986 30.186 52.281 1.00 53.10 122 SER A N 1
ATOM 831 C CA . SER A 1 142 ? 25.162 29.836 53.085 1.00 57.24 122 SER A CA 1
ATOM 832 C C . SER A 1 142 ? 26.249 29.096 52.295 1.00 55.32 122 SER A C 1
ATOM 833 O O . SER A 1 142 ? 27.441 29.143 52.632 1.00 58.05 122 SER A O 1
ATOM 836 N N . VAL A 1 143 ? 25.802 28.290 51.344 1.00 51.17 123 VAL A N 1
ATOM 837 C CA . VAL A 1 143 ? 26.181 28.538 49.952 1.00 51.61 123 VAL A CA 1
ATOM 838 C C . VAL A 1 143 ? 26.535 29.995 49.604 1.00 46.76 123 VAL A C 1
ATOM 839 O O . VAL A 1 143 ? 25.791 30.959 49.854 1.00 49.89 123 VAL A O 1
ATOM 843 N N . PRO A 1 144 ? 27.745 30.162 49.074 1.00 41.20 124 PRO A N 1
ATOM 844 C CA . PRO A 1 144 ? 28.413 31.427 48.809 1.00 38.77 124 PRO A CA 1
ATOM 845 C C . PRO A 1 144 ? 27.941 32.128 47.541 1.00 36.20 124 PRO A C 1
ATOM 846 O O . PRO A 1 144 ? 27.857 31.506 46.485 1.00 39.07 124 PRO A O 1
ATOM 850 N N . LEU A 1 145 ? 27.389 33.324 47.690 1.00 31.36 125 LEU A N 1
ATOM 851 C CA . LEU A 1 145 ? 26.585 33.876 46.611 1.00 33.92 125 LEU A CA 1
ATOM 852 C C . LEU A 1 145 ? 27.198 35.228 46.414 1.00 35.10 125 LEU A C 1
ATOM 853 O O . LEU A 1 145 ? 27.198 36.037 47.339 1.00 36.46 125 LEU A O 1
ATOM 858 N N . VAL A 1 146 ? 27.599 35.489 45.179 1.00 37.39 126 VAL A N 1
ATOM 859 C CA . VAL A 1 146 ? 28.436 36.629 44.856 1.00 39.66 126 VAL A CA 1
ATOM 860 C C . VAL A 1 146 ? 27.887 37.424 43.658 1.00 39.61 126 VAL A C 1
ATOM 861 O O . VAL A 1 146 ? 27.120 36.922 42.842 1.00 35.45 126 VAL A O 1
ATOM 865 N N . SER A 1 147 ? 28.213 38.706 43.592 1.00 35.40 127 SER A N 1
ATOM 866 C CA . SER A 1 147 ? 27.601 39.526 42.586 1.00 35.72 127 SER A CA 1
ATOM 867 C C . SER A 1 147 ? 28.550 40.706 42.407 1.00 35.03 127 SER A C 1
ATOM 868 O O . SER A 1 147 ? 29.312 41.021 43.312 1.00 37.19 127 SER A O 1
ATOM 871 N N . GLY A 1 148 ? 28.715 41.151 41.166 1.00 35.17 128 GLY A N 1
ATOM 872 C CA . GLY A 1 148 ? 29.859 41.955 40.803 1.00 37.34 128 GLY A CA 1
ATOM 873 C C . GLY A 1 148 ? 29.623 42.791 39.572 1.00 36.54 128 GLY A C 1
ATOM 874 O O . GLY A 1 148 ? 28.678 42.590 38.840 1.00 38.82 128 GLY A O 1
ATOM 875 N N . ASN A 1 149 ? 30.490 43.749 39.303 1.00 42.02 129 ASN A N 1
ATOM 876 C CA . ASN A 1 149 ? 30.310 44.468 38.055 1.00 45.57 129 ASN A CA 1
ATOM 877 C C . ASN A 1 149 ? 30.963 43.737 36.890 1.00 47.19 129 ASN A C 1
ATOM 878 O O . ASN A 1 149 ? 31.921 44.272 36.338 1.00 47.11 129 ASN A O 1
ATOM 883 N N . PHE A 1 150 ? 30.429 42.585 36.478 1.00 46.71 130 PHE A N 1
ATOM 884 C CA . PHE A 1 150 ? 31.054 41.777 35.424 1.00 47.92 130 PHE A CA 1
ATOM 885 C C . PHE A 1 150 ? 30.782 42.234 33.986 1.00 47.71 130 PHE A C 1
ATOM 886 O O . PHE A 1 150 ? 31.384 41.712 33.037 1.00 48.27 130 PHE A O 1
ATOM 894 N N . LEU A 1 151 ? 29.746 43.051 33.812 1.00 45.62 131 LEU A N 1
ATOM 895 C CA . LEU A 1 151 ? 29.179 43.313 32.480 1.00 43.28 131 LEU A CA 1
ATOM 896 C C . LEU A 1 151 ? 29.355 44.800 32.143 1.00 41.91 131 LEU A C 1
ATOM 897 O O . LEU A 1 151 ? 28.933 45.688 32.900 1.00 41.14 131 LEU A O 1
ATOM 902 N N . THR A 1 152 ? 29.952 45.110 31.005 1.00 39.46 132 THR A N 1
ATOM 903 C CA . THR A 1 152 ? 29.800 46.484 30.595 1.00 42.09 132 THR A CA 1
ATOM 904 C C . THR A 1 152 ? 28.819 46.523 29.434 1.00 42.89 132 THR A C 1
ATOM 905 O O . THR A 1 152 ? 28.920 45.708 28.508 1.00 43.53 132 THR A O 1
ATOM 909 N N . ALA A 1 153 ? 27.840 47.423 29.523 1.00 39.71 133 ALA A N 1
ATOM 910 C CA . ALA A 1 153 ? 26.815 47.535 28.492 1.00 39.36 133 ALA A CA 1
ATOM 911 C C . ALA A 1 153 ? 27.018 48.729 27.575 1.00 39.12 133 ALA A C 1
ATOM 912 O O . ALA A 1 153 ? 27.849 49.599 27.815 1.00 36.95 133 ALA A O 1
ATOM 914 N N . ARG A 1 154 ? 26.156 48.796 26.563 1.00 40.07 134 ARG A N 1
ATOM 915 C CA . ARG A 1 154 ? 26.113 49.913 25.636 1.00 38.64 134 ARG A CA 1
ATOM 916 C C . ARG A 1 154 ? 24.683 49.829 25.124 1.00 37.95 134 ARG A C 1
ATOM 917 O O . ARG A 1 154 ? 24.119 48.737 25.105 1.00 36.11 134 ARG A O 1
ATOM 925 N N . PRO A 1 155 ? 24.079 50.985 24.786 1.00 37.35 135 PRO A N 1
ATOM 926 C CA . PRO A 1 155 ? 22.707 51.070 24.267 1.00 36.64 135 PRO A CA 1
ATOM 927 C C . PRO A 1 155 ? 22.587 50.334 22.935 1.00 35.35 135 PRO A C 1
ATOM 928 O O . PRO A 1 155 ? 23.424 50.502 22.043 1.00 33.07 135 PRO A O 1
ATOM 932 N N . ILE A 1 156 ? 21.533 49.548 22.785 1.00 34.74 136 ILE A N 1
ATOM 933 C CA . ILE A 1 156 ? 21.178 49.032 21.461 1.00 37.54 136 ILE A CA 1
ATOM 934 C C . ILE A 1 156 ? 21.075 50.083 20.358 1.00 38.60 136 ILE A C 1
ATOM 935 O O . ILE A 1 156 ? 21.290 49.770 19.196 1.00 38.52 136 ILE A O 1
ATOM 940 N N . GLY A 1 157 ? 20.627 51.287 20.707 1.00 38.92 137 GLY A N 1
ATOM 941 C CA . GLY A 1 157 ? 20.556 52.390 19.769 1.00 36.72 137 GLY A CA 1
ATOM 942 C C . GLY A 1 157 ? 19.132 52.510 19.274 1.00 38.94 137 GLY A C 1
ATOM 943 O O . GLY A 1 157 ? 18.172 52.349 20.031 1.00 43.02 137 GLY A O 1
ATOM 944 N N . VAL A 1 158 ? 18.994 52.573 17.959 1.00 36.06 138 VAL A N 1
ATOM 945 C CA . VAL A 1 158 ? 17.698 52.811 17.382 1.00 31.53 138 VAL A CA 1
ATOM 946 C C . VAL A 1 158 ? 17.352 51.643 16.460 1.00 35.40 138 VAL A C 1
ATOM 947 O O . VAL A 1 158 ? 17.981 51.450 15.420 1.00 36.69 138 VAL A O 1
ATOM 951 N N . ILE A 1 159 ? 16.233 50.978 16.719 1.00 36.60 139 ILE A N 1
ATOM 952 C CA . ILE A 1 159 ? 15.833 49.927 15.811 1.00 36.97 139 ILE A CA 1
ATOM 953 C C . ILE A 1 159 ? 14.597 50.277 15.005 1.00 38.53 139 ILE A C 1
ATOM 954 O O . ILE A 1 159 ? 13.529 50.574 15.550 1.00 36.93 139 ILE A O 1
ATOM 959 N N . ASP A 1 160 ? 14.792 50.312 13.693 1.00 37.55 140 ASP A N 1
ATOM 960 C CA . ASP A 1 160 ? 13.681 50.493 12.784 1.00 42.93 140 ASP A CA 1
ATOM 961 C C . ASP A 1 160 ? 12.972 51.837 12.927 1.00 43.72 140 ASP A C 1
ATOM 962 O O . ASP A 1 160 ? 11.754 51.910 12.749 1.00 45.31 140 ASP A O 1
ATOM 967 N N . GLY A 1 161 ? 13.739 52.898 13.174 1.00 42.72 141 GLY A N 1
ATOM 968 C CA . GLY A 1 161 ? 13.169 54.221 13.403 1.00 38.91 141 GLY A CA 1
ATOM 969 C C . GLY A 1 161 ? 12.872 54.494 14.864 1.00 39.02 141 GLY A C 1
ATOM 970 O O . GLY A 1 161 ? 12.681 55.643 15.253 1.00 37.83 141 GLY A O 1
ATOM 971 N N . THR A 1 162 ? 12.935 53.458 15.694 1.00 40.51 142 THR A N 1
ATOM 972 C CA . THR A 1 162 ? 12.567 53.567 17.106 1.00 42.51 142 THR A CA 1
ATOM 973 C C . THR A 1 162 ? 13.751 53.602 18.062 1.00 41.05 142 THR A C 1
ATOM 974 O O . THR A 1 162 ? 14.470 52.620 18.217 1.00 42.93 142 THR A O 1
ATOM 978 N N . ASP A 1 163 ? 13.811 54.644 18.873 1.00 42.46 143 ASP A N 1
ATOM 979 C CA . ASP A 1 163 ? 14.882 54.741 19.842 1.00 41.79 143 ASP A CA 1
ATOM 980 C C . ASP A 1 163 ? 14.652 53.824 21.042 1.00 41.74 143 ASP A C 1
ATOM 981 O O . ASP A 1 163 ? 13.679 53.991 21.763 1.00 40.32 143 ASP A O 1
ATOM 994 N N . GLU A 1 165 ? 16.285 53.720 23.653 1.00 47.14 145 GLU A N 1
ATOM 995 C CA . GLU A 1 165 ? 16.842 54.452 24.786 1.00 45.71 145 GLU A CA 1
ATOM 996 C C . GLU A 1 165 ? 17.832 53.693 25.651 1.00 45.50 145 GLU A C 1
ATOM 997 O O . GLU A 1 165 ? 18.970 53.390 25.269 1.00 42.08 145 GLU A O 1
ATOM 1003 N N . TYR A 1 166 ? 17.368 53.430 26.863 1.00 43.77 146 TYR A N 1
ATOM 1004 C CA . TYR A 1 166 ? 18.167 52.751 27.852 1.00 40.62 146 TYR A CA 1
ATOM 1005 C C . TYR A 1 166 ? 18.160 51.233 27.722 1.00 37.96 146 TYR A C 1
ATOM 1006 O O . TYR A 1 166 ? 18.799 50.559 28.510 1.00 39.08 146 TYR A O 1
ATOM 1015 N N . ALA A 1 167 ? 17.618 50.687 26.643 1.00 35.67 147 ALA A N 1
ATOM 1016 C CA . ALA A 1 167 ? 17.912 49.291 26.341 1.00 34.42 147 ALA A CA 1
ATOM 1017 C C . ALA A 1 167 ? 19.372 49.012 25.965 1.00 35.51 147 ALA A C 1
ATOM 1018 O O . ALA A 1 167 ? 19.894 49.522 24.968 1.00 37.96 147 ALA A O 1
ATOM 1020 N N . GLY A 1 168 ? 19.954 48.012 26.622 1.00 35.97 148 GLY A N 1
ATOM 1021 C CA . GLY A 1 168 ? 21.364 47.724 26.436 1.00 36.39 148 GLY A CA 1
ATOM 1022 C C . GLY A 1 168 ? 21.634 46.354 25.856 1.00 40.00 148 GLY A C 1
ATOM 1023 O O . GLY A 1 168 ? 20.824 45.425 25.905 1.00 41.03 148 GLY A O 1
ATOM 1024 N N . VAL A 1 169 ? 22.902 46.173 25.527 1.00 42.10 149 VAL A N 1
ATOM 1025 C CA . VAL A 1 169 ? 23.395 44.889 25.080 1.00 40.03 149 VAL A CA 1
ATOM 1026 C C . VAL A 1 169 ? 24.787 44.811 25.718 1.00 37.68 149 VAL A C 1
ATOM 1027 O O . VAL A 1 169 ? 25.407 45.854 25.929 1.00 35.17 149 VAL A O 1
ATOM 1031 N N . ILE A 1 170 ? 25.170 43.654 26.250 1.00 37.59 150 ILE A N 1
ATOM 1032 C CA . ILE A 1 170 ? 26.545 43.488 26.736 1.00 37.23 150 ILE A CA 1
ATOM 1033 C C . ILE A 1 170 ? 27.587 43.819 25.661 1.00 37.75 150 ILE A C 1
ATOM 1034 O O . ILE A 1 170 ? 27.602 43.209 24.591 1.00 41.51 150 ILE A O 1
ATOM 1039 N N . ARG A 1 171 ? 28.525 44.695 26.002 1.00 36.80 151 ARG A N 1
ATOM 1040 C CA . ARG A 1 171 ? 29.640 45.128 25.150 1.00 34.46 151 ARG A CA 1
ATOM 1041 C C . ARG A 1 171 ? 30.879 44.315 25.568 1.00 36.46 151 ARG A C 1
ATOM 1042 O O . ARG A 1 171 ? 31.608 43.810 24.724 1.00 30.83 151 ARG A O 1
ATOM 1050 N N . LYS A 1 172 ? 31.076 44.103 26.870 1.00 37.46 152 LYS A N 1
ATOM 1051 C CA . LY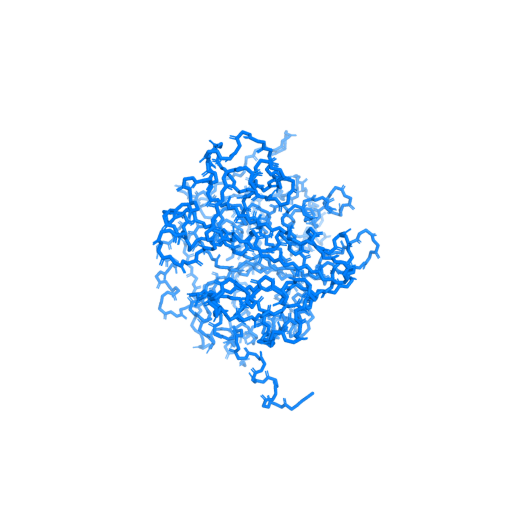S A 1 172 ? 32.238 43.389 27.408 1.00 41.65 152 LYS A CA 1
ATOM 1052 C C . LYS A 1 172 ? 31.868 42.664 28.708 1.00 41.45 152 LYS A C 1
ATOM 1053 O O . LYS A 1 172 ? 31.061 43.139 29.505 1.00 40.41 152 LYS A O 1
ATOM 1059 N N . THR A 1 173 ? 32.319 41.420 28.817 1.00 42.72 153 THR A N 1
ATOM 1060 C CA . THR A 1 173 ? 32.147 40.647 30.012 1.00 43.85 153 THR A CA 1
ATOM 1061 C C . THR A 1 173 ? 33.510 40.291 30.596 1.00 44.51 153 THR A C 1
ATOM 1062 O O . THR A 1 173 ? 34.436 39.925 29.869 1.00 42.18 153 THR A O 1
ATOM 1066 N N . ASP A 1 174 ? 33.691 40.701 31.847 1.00 41.61 154 ASP A N 1
ATOM 1067 C CA . ASP A 1 174 ? 34.890 40.374 32.587 1.00 42.01 154 ASP A CA 1
ATOM 1068 C C . ASP A 1 174 ? 34.892 38.866 32.869 1.00 41.10 154 ASP A C 1
ATOM 1069 O O . ASP A 1 174 ? 34.398 38.380 33.886 1.00 40.63 154 ASP A O 1
ATOM 1074 N N . THR A 1 175 ? 35.449 38.133 31.920 1.00 40.81 155 THR A N 1
ATOM 1075 C CA . THR A 1 175 ? 35.358 36.688 31.871 1.00 44.45 155 THR A CA 1
ATOM 1076 C C . THR A 1 175 ? 36.345 36.129 32.888 1.00 43.11 155 THR A C 1
ATOM 1077 O O . THR A 1 175 ? 36.074 35.115 33.524 1.00 43.58 155 THR A O 1
ATOM 1081 N N . ALA A 1 176 ? 37.368 36.914 33.214 1.00 40.82 156 ALA A N 1
ATOM 1082 C CA . ALA A 1 176 ? 38.361 36.445 34.174 1.00 38.73 156 ALA A CA 1
ATOM 1083 C C . ALA A 1 176 ? 37.886 36.592 35.621 1.00 34.68 156 ALA A C 1
ATOM 1084 O O . ALA A 1 176 ? 38.063 35.713 36.455 1.00 35.83 156 ALA A O 1
ATOM 1086 N N . ALA A 1 177 ? 37.412 37.771 35.974 1.00 35.46 157 ALA A N 1
ATOM 1087 C CA . ALA A 1 177 ? 36.664 37.944 37.216 1.00 35.13 157 ALA A CA 1
ATOM 1088 C C . ALA A 1 177 ? 35.599 36.879 37.481 1.00 39.43 157 ALA A C 1
ATOM 1089 O O . ALA A 1 177 ? 35.367 36.513 38.630 1.00 42.48 157 ALA A O 1
ATOM 1091 N N . LEU A 1 178 ? 34.862 36.455 36.457 1.00 38.03 158 LEU A N 1
ATOM 1092 C CA . LEU A 1 178 ? 33.761 35.506 36.611 1.00 34.52 158 LEU A CA 1
ATOM 1093 C C . LEU A 1 178 ? 34.287 34.121 36.953 1.00 39.83 158 LEU A C 1
ATOM 1094 O O . LEU A 1 178 ? 33.916 33.553 38.001 1.00 41.25 158 LEU A O 1
ATOM 1099 N N . ARG A 1 179 ? 35.231 33.655 36.130 1.00 35.69 159 ARG A N 1
ATOM 1100 C CA . ARG A 1 179 ? 35.922 32.380 36.343 1.00 40.08 159 ARG A CA 1
ATOM 1101 C C . ARG A 1 179 ? 36.552 32.289 37.725 1.00 37.40 159 ARG A C 1
ATOM 1102 O O . ARG A 1 179 ? 36.623 31.219 38.342 1.00 38.75 159 ARG A O 1
ATOM 1110 N N . PHE A 1 180 ? 37.227 33.376 38.059 1.00 34.17 160 PHE A N 1
ATOM 1111 C CA . PHE A 1 180 ? 37.782 33.593 39.378 1.00 37.39 160 PHE A CA 1
ATOM 1112 C C . PHE A 1 180 ? 36.784 33.296 40.521 1.00 36.41 160 PHE A C 1
ATOM 1113 O O . PHE A 1 180 ? 37.151 32.612 41.469 1.00 38.13 160 PHE A O 1
ATOM 1121 N N . GLN A 1 181 ? 35.560 33.820 40.455 1.00 35.24 161 GLN A N 1
ATOM 1122 C CA . GLN A 1 181 ? 34.564 33.625 41.505 1.00 33.94 161 GLN A CA 1
ATOM 1123 C C . GLN A 1 181 ? 34.076 32.179 41.464 1.00 34.91 161 GLN A C 1
ATOM 1124 O O . GLN A 1 181 ? 33.865 31.558 42.499 1.00 36.81 161 GLN A O 1
ATOM 1130 N N . LEU A 1 182 ? 33.816 31.694 40.256 1.00 34.04 162 LEU A N 1
ATOM 1131 C CA . LEU A 1 182 ? 33.469 30.310 40.005 1.00 32.89 162 LEU A CA 1
ATOM 1132 C C . LEU A 1 182 ? 34.530 29.289 40.387 1.00 37.27 162 LEU A C 1
ATOM 1133 O O . LEU A 1 182 ? 34.189 28.228 40.890 1.00 41.97 162 LEU A O 1
ATOM 1138 N N . ASP A 1 183 ? 35.805 29.586 40.151 1.00 36.60 163 ASP A N 1
ATOM 1139 C CA . ASP A 1 183 ? 36.872 28.751 40.677 1.00 37.66 163 ASP A CA 1
ATOM 1140 C C . ASP A 1 183 ? 36.766 28.585 42.187 1.00 36.02 163 ASP A C 1
ATOM 1141 O O . ASP A 1 183 ? 37.099 27.534 42.677 1.00 40.79 163 ASP A O 1
ATOM 1146 N N . ALA A 1 184 ? 36.508 29.656 42.924 1.00 37.12 164 ALA A N 1
ATOM 1147 C CA . ALA A 1 184 ? 36.474 29.643 44.388 1.00 34.11 164 ALA A CA 1
ATOM 1148 C C . ALA A 1 184 ? 35.243 28.929 44.936 1.00 35.44 164 ALA A C 1
ATOM 1149 O O . ALA A 1 184 ? 35.026 28.906 46.163 1.00 39.37 164 ALA A O 1
ATOM 1151 N N . GLY A 1 185 ? 34.350 28.508 44.043 1.00 33.54 165 GLY A N 1
ATOM 1152 C CA . GLY A 1 185 ? 33.117 27.814 44.461 1.00 30.89 165 GLY A CA 1
ATOM 1153 C C . GLY A 1 185 ? 31.938 28.767 44.632 1.00 34.72 165 GLY A C 1
ATOM 1154 O O . GLY A 1 185 ? 30.903 28.409 45.166 1.00 43.85 165 GLY A O 1
ATOM 1155 N N . ASN A 1 186 ? 32.060 30.024 44.258 1.00 32.44 166 ASN A N 1
ATOM 1156 C CA . ASN A 1 186 ? 30.963 30.943 44.496 1.00 31.43 166 ASN A CA 1
ATOM 1157 C C . ASN A 1 186 ? 29.872 30.839 43.449 1.00 32.40 166 ASN A C 1
ATOM 1158 O O . ASN A 1 186 ? 30.185 30.672 42.281 1.00 28.92 166 ASN A O 1
ATOM 1163 N N . ILE A 1 187 ? 28.603 30.978 43.839 1.00 33.10 167 ILE A N 1
ATOM 1164 C CA . ILE A 1 187 ? 27.546 31.114 42.857 1.00 32.44 167 ILE A CA 1
ATOM 1165 C C . ILE A 1 187 ? 27.474 32.581 42.454 1.00 37.30 167 ILE A C 1
ATOM 1166 O O . ILE A 1 187 ? 27.371 33.494 43.299 1.00 34.27 167 ILE A O 1
ATOM 1171 N N . VAL A 1 188 ? 27.488 32.799 41.146 1.00 34.91 168 VAL A N 1
ATOM 1172 C CA . VAL A 1 188 ? 27.319 34.150 40.619 1.00 33.03 168 VAL A CA 1
ATOM 1173 C C . VAL A 1 188 ? 25.899 34.592 40.286 1.00 34.40 168 VAL A C 1
ATOM 1174 O O . VAL A 1 188 ? 25.264 34.031 39.414 1.00 33.51 168 VAL A O 1
ATOM 1178 N N . TRP A 1 189 ? 25.451 35.676 40.919 1.00 37.39 169 TRP A N 1
ATOM 1179 C CA . TRP A 1 189 ? 24.189 36.307 40.600 1.00 36.82 169 TRP A CA 1
ATOM 1180 C C . TRP A 1 189 ? 24.289 37.593 39.771 1.00 37.38 169 TRP A C 1
ATOM 1181 O O . TRP A 1 189 ? 25.025 38.501 40.129 1.00 37.13 169 TRP A O 1
ATOM 1200 N N . PRO A 1 191 ? 22.024 40.674 37.889 1.00 35.62 171 PRO A N 1
ATOM 1201 C CA . PRO A 1 191 ? 20.818 41.332 37.415 1.00 37.50 171 PRO A CA 1
ATOM 1202 C C . PRO A 1 191 ? 20.939 41.563 35.916 1.00 38.96 171 PRO A C 1
ATOM 1203 O O . PRO A 1 191 ? 22.041 41.506 35.335 1.00 39.59 171 PRO A O 1
ATOM 1207 N N . PRO A 1 192 ? 19.801 41.871 35.290 1.00 39.69 172 PRO A N 1
ATOM 1208 C CA . PRO A 1 192 ? 19.826 42.322 33.916 1.00 39.91 172 PRO A CA 1
ATOM 1209 C C . PRO A 1 192 ? 20.143 43.811 33.801 1.00 38.97 172 PRO A C 1
ATOM 1210 O O . PRO A 1 192 ? 19.390 44.530 33.161 1.00 42.27 172 PRO A O 1
ATOM 1214 N N . LEU A 1 193 ? 21.304 44.235 34.293 1.00 41.28 173 LEU A N 1
ATOM 1215 C CA . LEU A 1 193 ? 21.786 45.621 34.239 1.00 39.67 173 LEU A CA 1
ATOM 1216 C C . LEU A 1 193 ? 23.291 45.611 33.968 1.00 41.46 173 LEU A C 1
ATOM 1217 O O . LEU A 1 193 ? 24.030 44.871 34.602 1.00 43.90 173 LEU A O 1
ATOM 1222 N N . GLY A 1 194 ? 23.766 46.486 33.088 1.00 41.20 174 GLY A N 1
ATOM 1223 C CA . GLY A 1 194 ? 25.192 46.666 32.873 1.00 34.68 174 GLY A CA 1
ATOM 1224 C C . GLY A 1 194 ? 25.485 48.150 32.828 1.00 38.89 174 GLY A C 1
ATOM 1225 O O . GLY A 1 194 ? 24.604 48.972 32.526 1.00 36.43 174 GLY A O 1
ATOM 1226 N N . HIS A 1 195 ? 26.742 48.501 33.095 1.00 36.92 175 HIS A N 1
ATOM 1227 C CA . HIS A 1 195 ? 27.149 49.885 32.965 1.00 37.08 175 HIS A CA 1
ATOM 1228 C C . HIS A 1 195 ? 28.084 50.158 31.787 1.00 37.67 175 HIS A C 1
ATOM 1229 O O . HIS A 1 195 ? 28.743 49.252 31.268 1.00 34.08 175 HIS A O 1
ATOM 1236 N N . SER A 1 196 ? 28.168 51.436 31.426 1.00 38.37 176 SER A N 1
ATOM 1237 C CA . SER A 1 196 ? 29.081 51.879 30.384 1.00 42.65 176 SER A CA 1
ATOM 1238 C C . SER A 1 196 ? 30.111 52.778 31.012 1.00 43.63 176 SER A C 1
ATOM 1239 O O . SER A 1 196 ? 29.866 53.341 32.077 1.00 43.61 176 SER A O 1
ATOM 1242 N N . TYR A 1 197 ? 31.223 52.953 30.304 1.00 47.79 177 TYR A N 1
ATOM 1243 C CA . TYR A 1 197 ? 32.227 53.947 30.676 1.00 51.38 177 TYR A CA 1
ATOM 1244 C C . TYR A 1 197 ? 31.789 55.414 30.578 1.00 47.68 177 TYR A C 1
ATOM 1245 O O . TYR A 1 197 ? 32.560 56.301 30.910 1.00 49.88 177 TYR A O 1
ATOM 1254 N N . GLY A 1 198 ? 30.507 55.667 30.354 1.00 44.65 178 GLY A N 1
ATOM 1255 C CA . GLY A 1 198 ? 29.973 57.017 30.414 1.00 42.95 178 GLY A CA 1
ATOM 1256 C C . GLY A 1 198 ? 29.259 57.265 31.724 1.00 43.66 178 GLY A C 1
ATOM 1257 O O . GLY A 1 198 ? 28.761 58.372 31.943 1.00 42.37 178 GLY A O 1
ATOM 1258 N N . GLY A 1 199 ? 29.197 56.221 32.560 1.00 43.96 179 GLY A N 1
ATOM 1259 C CA . GLY A 1 199 ? 28.526 56.217 33.860 1.00 41.31 179 GLY A CA 1
ATOM 1260 C C . GLY A 1 199 ? 27.021 56.020 33.766 1.00 43.80 179 GLY A C 1
ATOM 1261 O O . GLY A 1 199 ? 26.251 56.583 34.549 1.00 43.31 179 GLY A O 1
ATOM 1262 N N . LYS A 1 200 ? 26.580 55.386 32.687 1.00 44.05 180 LYS A N 1
ATOM 1263 C CA . LYS A 1 200 ? 25.162 55.102 32.527 1.00 44.68 180 LYS A CA 1
ATOM 1264 C C . LYS A 1 200 ? 24.882 53.614 32.782 1.00 44.79 180 LYS A C 1
ATOM 1265 O O . LYS A 1 200 ? 25.786 52.770 32.723 1.00 41.65 180 LYS A O 1
ATOM 1271 N N . THR A 1 201 ? 23.633 53.330 33.140 1.00 44.45 181 THR A N 1
ATOM 1272 C CA . THR A 1 201 ? 23.103 51.982 33.254 1.00 42.60 181 THR A CA 1
ATOM 1273 C C . THR A 1 201 ? 22.093 51.667 32.153 1.00 43.10 181 THR A C 1
ATOM 1274 O O . THR A 1 201 ? 21.323 52.524 31.712 1.00 44.74 181 THR A O 1
ATOM 1278 N N . PHE A 1 202 ? 22.090 50.409 31.732 1.00 43.17 182 PHE A N 1
ATOM 1279 C CA . PHE A 1 202 ? 21.183 49.917 30.711 1.00 41.87 182 PHE A CA 1
ATOM 1280 C C . PHE A 1 202 ? 20.603 48.569 31.103 1.00 42.95 182 PHE A C 1
ATOM 1281 O O . PHE A 1 202 ? 21.249 47.770 31.777 1.00 43.94 182 PHE A O 1
ATOM 1289 N N . ASN A 1 203 ? 19.401 48.323 30.599 1.00 43.18 183 ASN A N 1
ATOM 1290 C CA . ASN A 1 203 ? 18.581 47.192 30.986 1.00 44.62 183 ASN A CA 1
ATOM 1291 C C . ASN A 1 203 ? 18.862 46.141 29.924 1.00 41.37 183 ASN A C 1
ATOM 1292 O O . ASN A 1 203 ? 18.791 46.432 28.733 1.00 43.21 183 ASN A O 1
ATOM 1297 N N . LEU A 1 204 ? 19.453 45.026 30.330 1.00 42.65 184 LEU A N 1
ATOM 1298 C CA . LEU A 1 204 ? 19.826 43.983 29.365 1.00 40.86 184 LEU A CA 1
ATOM 1299 C C . LEU A 1 204 ? 18.627 43.082 29.157 1.00 41.21 184 LEU A C 1
ATOM 1300 O O . LEU A 1 204 ? 17.682 43.127 29.936 1.00 41.89 184 LEU A O 1
ATOM 1305 N N . ASP A 1 205 ? 18.555 42.438 28.003 1.00 43.53 185 ASP A N 1
ATOM 1306 C CA . ASP A 1 205 ? 17.495 41.463 27.811 1.00 41.92 185 ASP A CA 1
ATOM 1307 C C . ASP A 1 205 ? 18.061 40.144 28.327 1.00 42.38 185 ASP A C 1
ATOM 1308 O O . ASP A 1 205 ? 19.165 39.756 27.937 1.00 44.46 185 ASP A O 1
ATOM 1321 N N . VAL A 1 207 ? 17.274 36.941 28.012 1.00 33.53 187 VAL A N 1
ATOM 1322 C CA . VAL A 1 207 ? 17.372 35.778 27.150 1.00 31.82 187 VAL A CA 1
ATOM 1323 C C . VAL A 1 207 ? 18.651 35.870 26.338 1.00 34.04 187 VAL A C 1
ATOM 1324 O O . VAL A 1 207 ? 19.439 34.940 26.340 1.00 39.62 187 VAL A O 1
ATOM 1328 N N . GLN A 1 208 ? 18.983 37.053 25.844 1.00 35.61 188 GLN A N 1
ATOM 1329 C CA . GLN A 1 208 ? 20.243 37.194 25.167 1.00 38.94 188 GLN A CA 1
ATOM 1330 C C . GLN A 1 208 ? 21.488 37.556 25.954 1.00 37.49 188 GLN A C 1
ATOM 1331 O O . GLN A 1 208 ? 22.574 37.180 25.545 1.00 41.63 188 GLN A O 1
ATOM 1337 N N . ALA A 1 209 ? 21.358 38.138 27.139 1.00 35.23 189 ALA A N 1
ATOM 1338 C CA . ALA A 1 209 ? 22.500 38.269 28.040 1.00 36.68 189 ALA A CA 1
ATOM 1339 C C . ALA A 1 209 ? 23.056 36.934 28.572 1.00 37.78 189 ALA A C 1
ATOM 1340 O O . ALA A 1 209 ? 24.270 36.707 28.610 1.00 37.79 189 ALA A O 1
ATOM 1342 N N . ALA A 1 210 ? 22.157 35.991 28.840 1.00 39.11 190 ALA A N 1
ATOM 1343 C CA . ALA A 1 210 ? 22.509 34.671 29.355 1.00 36.29 190 ALA A CA 1
ATOM 1344 C C . ALA A 1 210 ? 23.250 33.947 28.261 1.00 38.30 190 ALA A C 1
ATOM 1345 O O . ALA A 1 210 ? 24.122 33.133 28.536 1.00 41.82 190 ALA A O 1
ATOM 1347 N N . ALA A 1 211 ? 22.873 34.178 27.007 1.00 38.89 191 ALA A N 1
ATOM 1348 C CA . ALA A 1 211 ? 23.469 33.372 25.944 1.00 35.42 191 ALA A CA 1
ATOM 1349 C C . ALA A 1 211 ? 24.833 33.967 25.631 1.00 34.53 191 ALA A C 1
ATOM 1350 O O . ALA A 1 211 ? 25.749 33.281 25.195 1.00 37.98 191 ALA A O 1
ATOM 1352 N N . SER A 1 212 ? 24.957 35.276 25.822 1.00 35.68 192 SER A N 1
ATOM 1353 C CA . SER A 1 212 ? 26.243 35.961 25.675 1.00 37.15 192 SER A CA 1
ATOM 1354 C C . SER A 1 212 ? 27.278 35.563 26.743 1.00 36.28 192 SER A C 1
ATOM 1355 O O . SER A 1 212 ? 28.372 35.079 26.457 1.00 35.88 192 SER A O 1
ATOM 1358 N N . VAL A 1 213 ? 26.890 35.703 28.004 1.00 38.27 193 VAL A N 1
ATOM 1359 C CA . VAL A 1 213 ? 27.647 35.141 29.102 1.00 38.10 193 VAL A CA 1
ATOM 1360 C C . VAL A 1 213 ? 28.043 33.656 28.984 1.00 38.60 193 VAL A C 1
ATOM 1361 O O . VAL A 1 213 ? 29.231 33.342 29.034 1.00 37.55 193 VAL A O 1
ATOM 1365 N N . ALA A 1 214 ? 27.115 32.781 28.606 1.00 38.68 194 ALA A N 1
ATOM 1366 C CA . ALA A 1 214 ? 27.444 31.368 28.417 1.00 38.41 194 ALA A CA 1
ATOM 1367 C C . ALA A 1 214 ? 28.551 31.157 27.389 1.00 40.41 194 ALA A C 1
ATOM 1368 O O . ALA A 1 214 ? 29.412 30.280 27.515 1.00 40.74 194 ALA A O 1
ATOM 1370 N N . VAL A 1 215 ? 28.500 31.978 26.348 1.00 41.89 195 VAL A N 1
ATOM 1371 C CA . VAL A 1 215 ? 29.427 31.882 25.223 1.00 41.08 195 VAL A CA 1
ATOM 1372 C C . VAL A 1 215 ? 30.814 32.361 25.654 1.00 39.52 195 VAL A C 1
ATOM 1373 O O . VAL A 1 215 ? 31.823 31.734 25.312 1.00 38.74 195 VAL A O 1
ATOM 1377 N N . SER A 1 216 ? 30.857 33.510 26.328 1.00 39.34 196 SER A N 1
ATOM 1378 C CA . SER A 1 216 ? 32.111 34.019 26.910 1.00 39.29 196 SER A CA 1
ATOM 1379 C C . SER A 1 216 ? 32.807 33.010 27.806 1.00 35.52 196 SER A C 1
ATOM 1380 O O . SER A 1 216 ? 34.035 32.899 27.768 1.00 37.49 196 SER A O 1
ATOM 1383 N N . LEU A 1 217 ? 32.017 32.383 28.680 1.00 36.57 197 LEU A N 1
ATOM 1384 C CA . LEU A 1 217 ? 32.481 31.375 29.650 1.00 37.18 197 LEU A CA 1
ATOM 1385 C C . LEU A 1 217 ? 32.782 30.065 28.948 1.00 39.48 197 LEU A C 1
ATOM 1386 O O . LEU A 1 217 ? 33.272 29.130 29.562 1.00 39.60 197 LEU A O 1
ATOM 1391 N N . GLN A 1 218 ? 32.269 29.914 27.732 1.00 41.47 198 GLN A N 1
ATOM 1392 C CA . GLN A 1 218 ? 32.122 28.573 27.182 1.00 41.41 198 GLN A CA 1
ATOM 1393 C C . GLN A 1 218 ? 31.497 27.562 28.136 1.00 39.52 198 GLN A C 1
ATOM 1394 O O . GLN A 1 218 ? 31.897 26.408 28.184 1.00 43.41 198 GLN A O 1
ATOM 1400 N N . ALA A 1 219 ? 30.402 27.955 28.769 1.00 39.72 199 ALA A N 1
ATOM 1401 C CA . ALA A 1 219 ? 29.624 27.102 29.658 1.00 35.52 199 ALA A CA 1
ATOM 1402 C C . ALA A 1 219 ? 29.192 25.847 28.915 1.00 38.19 199 ALA A C 1
ATOM 1403 O O . ALA A 1 219 ? 28.854 25.918 27.744 1.00 38.98 199 ALA A O 1
ATOM 1405 N N . GLU A 1 220 ? 29.348 24.680 29.530 1.00 36.76 200 GLU A N 1
ATOM 1406 C CA . GLU A 1 220 ? 28.815 23.458 28.954 1.00 36.28 200 GLU A CA 1
ATOM 1407 C C . GLU A 1 220 ? 27.285 23.470 28.820 1.00 39.05 200 GLU A C 1
ATOM 1408 O O . GLU A 1 220 ? 26.718 22.737 28.008 1.00 35.10 200 GLU A O 1
ATOM 1414 N N . LYS A 1 221 ? 26.611 24.174 29.723 1.00 35.71 201 LYS A N 1
ATOM 1415 C CA . LYS A 1 221 ? 25.164 24.165 29.682 1.00 36.18 201 LYS A CA 1
ATOM 1416 C C . LYS A 1 221 ? 24.553 25.540 29.981 1.00 38.86 201 LYS A C 1
ATOM 1417 O O . LYS A 1 221 ? 25.063 26.291 30.816 1.00 40.84 201 LYS A O 1
ATOM 1423 N N . LEU A 1 222 ? 23.659 25.965 29.087 1.00 35.85 202 LEU A N 1
ATOM 1424 C CA . LEU A 1 222 ? 22.794 27.128 29.267 1.00 31.67 202 LEU A CA 1
ATOM 1425 C C . LEU A 1 222 ? 21.376 26.629 29.494 1.00 32.17 202 LEU A C 1
ATOM 1426 O O . LEU A 1 222 ? 20.793 25.988 28.638 1.00 27.56 202 LEU A O 1
ATOM 1431 N N . VAL A 1 223 ? 20.752 27.100 30.559 1.00 35.40 203 VAL A N 1
ATOM 1432 C CA . VAL A 1 223 ? 19.457 26.596 30.952 1.00 38.50 203 VAL A CA 1
ATOM 1433 C C . VAL A 1 223 ? 18.489 27.784 31.024 1.00 37.95 203 VAL A C 1
ATOM 1434 O O . VAL A 1 223 ? 18.779 28.794 31.674 1.00 33.44 203 VAL A O 1
ATOM 1438 N N . TYR A 1 224 ? 17.367 27.681 30.304 1.00 35.16 204 TYR A N 1
ATOM 1439 C CA . TYR A 1 224 ? 16.357 28.730 30.376 1.00 32.61 204 TYR A CA 1
ATOM 1440 C C . TYR A 1 224 ? 15.184 28.265 31.229 1.00 34.45 204 TYR A C 1
ATOM 1441 O O . TYR A 1 224 ? 14.537 27.247 30.930 1.00 34.81 204 TYR A O 1
ATOM 1450 N N . LEU A 1 225 ? 14.972 28.944 32.349 1.00 34.13 205 LEU A N 1
ATOM 1451 C CA . LEU A 1 225 ? 13.886 28.552 33.261 1.00 34.22 205 LEU A CA 1
ATOM 1452 C C . LEU A 1 225 ? 12.715 29.459 32.972 1.00 31.88 205 LEU A C 1
ATOM 1453 O O . LEU A 1 225 ? 12.844 30.664 33.095 1.00 30.64 205 LEU A O 1
ATOM 1458 N N . THR A 1 226 ? 11.660 28.889 32.400 1.00 35.30 206 THR A N 1
ATOM 1459 C CA . THR A 1 226 ? 10.585 29.645 31.758 1.00 35.52 206 THR A CA 1
ATOM 1460 C C . THR A 1 226 ? 9.384 29.227 32.587 1.00 37.38 206 THR A C 1
ATOM 1461 O O . THR A 1 226 ? 9.540 28.483 33.551 1.00 37.65 206 THR A O 1
ATOM 1465 N N . LEU A 1 227 ? 8.209 29.677 32.164 1.00 39.67 207 LEU A N 1
ATOM 1466 C CA . LEU A 1 227 ? 6.899 29.265 32.661 1.00 40.86 207 LEU A CA 1
ATOM 1467 C C . LEU A 1 227 ? 6.193 28.252 31.764 1.00 42.19 207 LEU A C 1
ATOM 1468 O O . LEU A 1 227 ? 5.001 27.988 31.907 1.00 39.35 207 LEU A O 1
ATOM 1473 N N . SER A 1 228 ? 6.918 27.718 30.796 1.00 43.89 208 SER A N 1
ATOM 1474 C CA . SER A 1 228 ? 6.331 26.701 29.966 1.00 46.02 208 SER A CA 1
ATOM 1475 C C . SER A 1 228 ? 7.252 25.497 29.904 1.00 48.64 208 SER A C 1
ATOM 1476 O O . SER A 1 228 ? 8.486 25.595 30.076 1.00 48.60 208 SER A O 1
ATOM 1479 N N . ASP A 1 229 ? 6.583 24.362 29.709 1.00 46.14 209 ASP A N 1
ATOM 1480 C CA . ASP A 1 229 ? 7.172 23.034 29.653 1.00 44.86 209 ASP A CA 1
ATOM 1481 C C . ASP A 1 229 ? 7.823 22.897 28.282 1.00 46.00 209 ASP A C 1
ATOM 1482 O O . ASP A 1 229 ? 7.157 22.471 27.334 1.00 49.83 209 ASP A O 1
ATOM 1487 N N . GLY A 1 230 ? 9.032 23.420 28.128 1.00 43.63 210 GLY A N 1
ATOM 1488 C CA . GLY A 1 230 ? 9.808 23.233 26.908 1.00 43.56 210 GLY A CA 1
ATOM 1489 C C . GLY A 1 230 ? 9.341 23.849 25.605 1.00 42.54 210 GLY A C 1
ATOM 1490 O O . GLY A 1 230 ? 8.749 24.909 25.579 1.00 47.27 210 GLY A O 1
ATOM 1491 N N . ILE A 1 231 ? 9.614 23.211 24.478 1.00 41.41 211 ILE A N 1
ATOM 1492 C CA . ILE A 1 231 ? 9.170 23.793 23.224 1.00 38.97 211 ILE A CA 1
ATOM 1493 C C . ILE A 1 231 ? 8.344 22.737 22.502 1.00 40.37 211 ILE A C 1
ATOM 1494 O O . ILE A 1 231 ? 8.765 21.583 22.363 1.00 39.90 211 ILE A O 1
ATOM 1499 N N . SER A 1 232 ? 7.128 23.143 22.147 1.00 42.59 212 SER A N 1
ATOM 1500 C CA . SER A 1 232 ? 6.124 22.280 21.536 1.00 43.46 212 SER A CA 1
ATOM 1501 C C . SER A 1 232 ? 6.369 22.105 20.044 1.00 43.23 212 SER A C 1
ATOM 1502 O O . SER A 1 232 ? 6.886 23.009 19.396 1.00 40.92 212 SER A O 1
ATOM 1505 N N . ARG A 1 233 ? 6.052 20.922 19.525 1.00 43.77 213 ARG A N 1
ATOM 1506 C CA . ARG A 1 233 ? 5.970 20.721 18.087 1.00 47.07 213 ARG A CA 1
ATOM 1507 C C . ARG A 1 233 ? 4.636 21.194 17.494 1.00 50.27 213 ARG A C 1
ATOM 1508 O O . ARG A 1 233 ? 3.689 21.502 18.234 1.00 48.67 213 ARG A O 1
ATOM 1516 N N . PRO A 1 234 ? 4.574 21.259 16.150 1.00 52.15 214 PRO A N 1
ATOM 1517 C CA . PRO A 1 234 ? 3.389 21.609 15.368 1.00 52.61 214 PRO A CA 1
ATOM 1518 C C . PRO A 1 234 ? 2.118 20.941 15.873 1.00 50.60 214 PRO A C 1
ATOM 1519 O O . PRO A 1 234 ? 1.128 21.628 16.094 1.00 51.76 214 PRO A O 1
ATOM 1523 N N . ASP A 1 235 ? 2.129 19.651 16.188 1.00 48.13 215 ASP A N 1
ATOM 1524 C CA . ASP A 1 235 ? 0.978 19.215 16.976 1.00 46.54 215 ASP A CA 1
ATOM 1525 C C . ASP A 1 235 ? 1.020 19.023 18.482 1.00 43.97 215 ASP A C 1
ATOM 1526 O O . ASP A 1 235 ? 0.466 18.058 18.996 1.00 38.46 215 ASP A O 1
ATOM 1531 N N . GLY A 1 236 ? 1.509 20.058 19.160 1.00 44.94 216 GLY A N 1
ATOM 1532 C CA . GLY A 1 236 ? 1.316 20.236 20.590 1.00 47.13 216 GLY A CA 1
ATOM 1533 C C . GLY A 1 236 ? 2.139 19.277 21.431 1.00 47.96 216 GLY A C 1
ATOM 1534 O O . GLY A 1 236 ? 2.100 19.349 22.658 1.00 49.76 216 GLY A O 1
ATOM 1535 N N . THR A 1 237 ? 2.861 18.366 20.781 1.00 47.07 217 THR A N 1
ATOM 1536 C CA . THR A 1 237 ? 3.806 17.477 21.461 1.00 45.59 217 THR A CA 1
ATOM 1537 C C . THR A 1 237 ? 5.096 18.194 21.896 1.00 44.30 217 THR A C 1
ATOM 1538 O O . THR A 1 237 ? 5.632 19.048 21.181 1.00 42.11 217 THR A O 1
ATOM 1542 N N . LEU A 1 238 ? 5.494 17.973 23.143 1.00 43.35 218 LEU A N 1
ATOM 1543 C CA . LEU A 1 238 ? 6.736 18.562 23.643 1.00 44.15 218 LEU A CA 1
ATOM 1544 C C . LEU A 1 238 ? 7.929 17.934 22.919 1.00 43.73 218 LEU A C 1
ATOM 1545 O O . LEU A 1 238 ? 8.027 16.703 22.862 1.00 40.72 218 LEU A O 1
ATOM 1550 N N . ALA A 1 239 ? 8.736 18.789 22.279 1.00 42.27 219 ALA A N 1
ATOM 1551 C CA . ALA A 1 239 ? 10.075 18.460 21.767 1.00 41.10 219 ALA A CA 1
ATOM 1552 C C . ALA A 1 239 ? 11.132 18.201 22.873 1.00 43.81 219 ALA A C 1
ATOM 1553 O O . ALA A 1 239 ? 11.870 19.095 23.288 1.00 43.44 219 ALA A O 1
ATOM 1555 N N . GLU A 1 240 ? 11.058 17.023 23.481 1.00 44.61 220 GLU A N 1
ATOM 1556 C CA . GLU A 1 240 ? 12.126 16.445 24.281 1.00 46.72 220 GLU A CA 1
ATOM 1557 C C . GLU A 1 240 ? 13.543 16.873 23.859 1.00 47.24 220 GLU A C 1
ATOM 1558 O O . GLU A 1 240 ? 14.282 17.468 24.664 1.00 48.11 220 GLU A O 1
ATOM 1564 N N . THR A 1 241 ? 13.879 16.684 22.583 1.00 46.68 221 THR A N 1
ATOM 1565 C CA . THR A 1 241 ? 15.254 16.805 22.093 1.00 46.26 221 THR A CA 1
ATOM 1566 C C . THR A 1 241 ? 15.335 17.328 20.652 1.00 45.99 221 THR A C 1
ATOM 1567 O O . THR A 1 241 ? 14.659 16.801 19.776 1.00 49.40 221 THR A O 1
ATOM 1571 N N . LEU A 1 242 ? 16.118 18.372 20.392 1.00 45.17 222 LEU A N 1
ATOM 1572 C CA . LEU A 1 242 ? 16.189 18.980 19.059 1.00 44.00 222 LEU A CA 1
ATOM 1573 C C . LEU A 1 242 ? 17.623 19.203 18.578 1.00 44.55 222 LEU A C 1
ATOM 1574 O O . LEU A 1 242 ? 18.447 19.677 19.353 1.00 47.44 222 LEU A O 1
ATOM 1579 N N . SER A 1 243 ? 17.917 19.024 17.292 1.00 42.94 223 SER A N 1
ATOM 1580 C CA . SER A 1 243 ? 19.135 19.633 16.765 1.00 43.99 223 SER A CA 1
ATOM 1581 C C . SER A 1 243 ? 18.920 21.141 16.675 1.00 44.30 223 SER A C 1
ATOM 1582 O O . SER A 1 243 ? 17.798 21.590 16.867 1.00 43.86 223 SER A O 1
ATOM 1585 N N . ALA A 1 244 ? 19.973 21.935 16.484 1.00 44.56 224 ALA A N 1
ATOM 1586 C CA . ALA A 1 244 ? 19.811 23.382 16.244 1.00 41.91 224 ALA A CA 1
ATOM 1587 C C . ALA A 1 244 ? 19.089 23.621 14.911 1.00 42.71 224 ALA A C 1
ATOM 1588 O O . ALA A 1 244 ? 18.263 24.534 14.763 1.00 47.78 224 ALA A O 1
ATOM 1590 N N . GLN A 1 245 ? 19.263 22.700 13.972 1.00 45.31 225 GLN A N 1
ATOM 1591 C CA . GLN A 1 245 ? 18.446 22.751 12.763 1.00 45.89 225 GLN A CA 1
ATOM 1592 C C . GLN A 1 245 ? 16.949 22.589 13.007 1.00 44.59 225 GLN A C 1
ATOM 1593 O O . GLN A 1 245 ? 16.158 23.435 12.602 1.00 45.45 225 GLN A O 1
ATOM 1599 N N . GLU A 1 246 ? 16.557 21.515 13.684 1.00 44.42 226 GLU A N 1
ATOM 1600 C CA . GLU A 1 246 ? 15.150 21.311 14.006 1.00 46.32 226 GLU A CA 1
ATOM 1601 C C . GLU A 1 246 ? 14.570 22.418 14.890 1.00 47.12 226 GLU A C 1
ATOM 1602 O O . GLU A 1 246 ? 13.395 22.802 14.759 1.00 48.80 226 GLU A O 1
ATOM 1608 N N . ALA A 1 247 ? 15.408 23.007 15.733 1.00 45.80 227 ALA A N 1
ATOM 1609 C CA . ALA A 1 247 ? 14.895 24.108 16.534 1.00 45.62 227 ALA A CA 1
ATOM 1610 C C . ALA A 1 247 ? 14.542 25.240 15.588 1.00 44.92 227 ALA A C 1
ATOM 1611 O O . ALA A 1 247 ? 13.505 25.885 15.706 1.00 44.06 227 ALA A O 1
ATOM 1613 N N . GLN A 1 248 ? 15.539 25.589 14.786 1.00 47.40 228 GLN A N 1
ATOM 1614 C CA . GLN A 1 248 ? 15.381 26.544 13.698 1.00 47.03 228 GLN A CA 1
ATOM 1615 C C . GLN A 1 248 ? 14.094 26.380 12.860 1.00 44.39 228 GLN A C 1
ATOM 1616 O O . GLN A 1 248 ? 13.396 27.351 12.533 1.00 42.59 228 GLN A O 1
ATOM 1622 N N . SER A 1 249 ? 13.849 25.166 12.383 1.00 44.67 229 SER A N 1
ATOM 1623 C CA . SER A 1 249 ? 12.726 24.996 11.471 1.00 45.57 229 SER A CA 1
ATOM 1624 C C . SER A 1 249 ? 11.379 24.947 12.198 1.00 45.29 229 SER A C 1
ATOM 1625 O O . SER A 1 249 ? 10.351 25.207 11.590 1.00 49.20 229 SER A O 1
ATOM 1628 N N . LEU A 1 250 ? 11.402 24.850 13.519 1.00 44.95 230 LEU A N 1
ATOM 1629 C CA . LEU A 1 250 ? 10.190 25.052 14.321 1.00 50.86 230 LEU A CA 1
ATOM 1630 C C . LEU A 1 250 ? 9.737 26.499 14.453 1.00 50.47 230 LEU A C 1
ATOM 1631 O O . LEU A 1 250 ? 8.551 26.755 14.672 1.00 49.82 230 LEU A O 1
ATOM 1636 N N . ALA A 1 251 ? 10.704 27.412 14.426 1.00 51.85 231 ALA A N 1
ATOM 1637 C CA . ALA A 1 251 ? 10.464 28.809 14.779 1.00 52.22 231 ALA A CA 1
ATOM 1638 C C . ALA A 1 251 ? 9.656 29.506 13.694 1.00 50.25 231 ALA A C 1
ATOM 1639 O O . ALA A 1 251 ? 8.925 30.464 13.951 1.00 48.66 231 ALA A O 1
ATOM 164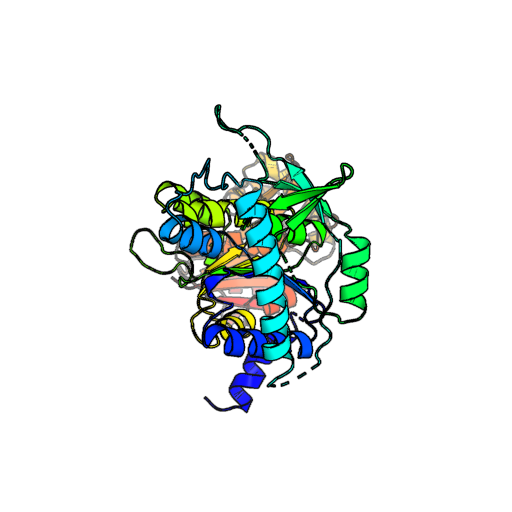1 N N . GLU A 1 252 ? 9.692 28.937 12.494 1.00 50.60 232 GLU A N 1
ATOM 1642 C CA . GLU A 1 252 ? 8.944 29.495 11.378 1.00 51.45 232 GLU A CA 1
ATOM 1643 C C . GLU A 1 252 ? 7.459 29.661 11.724 1.00 51.31 232 GLU A C 1
ATOM 1644 O O . GLU A 1 252 ? 6.848 30.684 11.390 1.00 50.94 232 GLU A O 1
ATOM 1650 N N . HIS A 1 253 ? 6.898 28.693 12.448 1.00 48.87 233 HIS A N 1
ATOM 1651 C CA . HIS A 1 253 ? 5.492 28.748 12.856 1.00 47.92 233 HIS A CA 1
ATOM 1652 C C . HIS A 1 253 ? 5.300 28.829 14.380 1.00 48.75 233 HIS A C 1
ATOM 1653 O O . HIS A 1 253 ? 4.281 28.418 14.952 1.00 47.80 233 HIS A O 1
ATOM 1660 N N . ALA A 1 254 ? 6.275 29.439 15.043 1.00 48.00 234 ALA A N 1
ATOM 1661 C CA . ALA A 1 254 ? 6.233 29.535 16.499 1.00 48.49 234 ALA A CA 1
ATOM 1662 C C . ALA A 1 254 ? 5.861 30.936 16.990 1.00 46.68 234 ALA A C 1
ATOM 1663 O O . ALA A 1 254 ? 6.010 31.915 16.259 1.00 44.87 234 ALA A O 1
ATOM 1665 N N . ALA A 1 255 ? 5.293 31.005 18.193 1.00 48.64 235 ALA A N 1
ATOM 1666 C CA . ALA A 1 255 ? 5.045 32.279 18.884 1.00 49.30 235 ALA A CA 1
ATOM 1667 C C . ALA A 1 255 ? 6.318 33.101 19.059 1.00 47.79 235 ALA A C 1
ATOM 1668 O O . ALA A 1 255 ? 7.403 32.540 19.023 1.00 43.77 235 ALA A O 1
ATOM 1670 N N . SER A 1 256 ? 6.205 34.414 19.253 1.00 48.16 236 SER A N 1
ATOM 1671 C CA . SER A 1 256 ? 7.387 35.263 19.125 1.00 51.24 236 SER A CA 1
ATOM 1672 C C . SER A 1 256 ? 8.410 35.103 20.248 1.00 52.41 236 SER A C 1
ATOM 1673 O O . SER A 1 256 ? 9.607 34.978 19.983 1.00 54.23 236 SER A O 1
ATOM 1676 N N . GLU A 1 257 ? 7.907 34.892 21.464 1.00 52.77 237 GLU A N 1
ATOM 1677 C CA . GLU A 1 257 ? 8.712 34.572 22.636 1.00 51.94 237 GLU A CA 1
ATOM 1678 C C . GLU A 1 257 ? 9.551 33.321 22.394 1.00 50.04 237 GLU A C 1
ATOM 1679 O O . GLU A 1 257 ? 10.777 33.368 22.458 1.00 49.83 237 GLU A O 1
ATOM 1685 N N . THR A 1 258 ? 8.903 32.214 22.046 1.00 49.63 238 THR A N 1
ATOM 1686 C CA . THR A 1 258 ? 9.625 30.995 21.714 1.00 45.78 238 THR A CA 1
ATOM 1687 C C . THR A 1 258 ? 10.534 31.125 20.486 1.00 45.14 238 THR A C 1
ATOM 1688 O O . THR A 1 258 ? 11.504 30.398 20.342 1.00 45.83 238 THR A O 1
ATOM 1692 N N . ARG A 1 259 ? 10.308 32.102 19.621 1.00 48.49 239 ARG A N 1
ATOM 1693 C CA . ARG A 1 259 ? 11.253 32.299 18.512 1.00 48.62 239 ARG A CA 1
ATOM 1694 C C . ARG A 1 259 ? 12.541 32.998 19.012 1.00 45.42 239 ARG A C 1
ATOM 1695 O O . ARG A 1 259 ? 13.651 32.599 18.668 1.00 35.44 239 ARG A O 1
ATOM 1703 N N . ARG A 1 260 ? 12.390 33.874 20.003 1.00 44.99 240 ARG A N 1
ATOM 1704 C CA . ARG A 1 260 ? 13.528 34.564 20.609 1.00 47.46 240 ARG A CA 1
ATOM 1705 C C . ARG A 1 260 ? 14.339 33.627 21.498 1.00 46.13 240 ARG A C 1
ATOM 1706 O O . ARG A 1 260 ? 15.548 33.483 21.324 1.00 47.63 240 ARG A O 1
ATOM 1714 N N . LEU A 1 261 ? 13.627 32.802 22.247 1.00 44.80 241 LEU A N 1
ATOM 1715 C CA . LEU A 1 261 ? 14.267 31.687 22.901 1.00 48.31 241 LEU A CA 1
ATOM 1716 C C . LEU A 1 261 ? 15.148 30.922 21.912 1.00 46.37 241 LEU A C 1
ATOM 1717 O O . LEU A 1 261 ? 16.355 30.802 22.130 1.00 48.40 241 LEU A O 1
ATOM 1722 N N . ILE A 1 262 ? 14.573 30.517 20.784 1.00 44.36 242 ILE A N 1
ATOM 1723 C CA . ILE A 1 262 ? 15.225 29.578 19.861 1.00 43.91 242 ILE A CA 1
ATOM 1724 C C . ILE A 1 262 ? 16.445 30.177 19.185 1.00 44.06 242 ILE A C 1
ATOM 1725 O O . ILE A 1 262 ? 17.517 29.587 19.096 1.00 45.29 242 ILE A O 1
ATOM 1730 N N . SER A 1 263 ? 16.291 31.458 18.910 1.00 43.97 243 SER A N 1
ATOM 1731 C CA . SER A 1 263 ? 17.308 32.259 18.283 1.00 45.78 243 SER A CA 1
ATOM 1732 C C . SER A 1 263 ? 18.518 32.445 19.210 1.00 44.37 243 SER A C 1
ATOM 1733 O O . SER A 1 263 ? 19.673 32.257 18.825 1.00 40.69 243 SER A O 1
ATOM 1736 N N . SER A 1 264 ? 18.263 32.844 20.449 1.00 45.34 244 SER A N 1
ATOM 1737 C CA . SER A 1 264 ? 19.347 32.872 21.413 1.00 43.73 244 SER A CA 1
ATOM 1738 C C . SER A 1 264 ? 19.976 31.500 21.656 1.00 42.19 244 SER A C 1
ATOM 1739 O O . SER A 1 264 ? 21.201 31.391 21.598 1.00 45.35 244 SER A O 1
ATOM 1742 N N . ALA A 1 265 ? 19.173 30.449 21.822 1.00 40.96 245 ALA A N 1
ATOM 1743 C CA . ALA A 1 265 ? 19.715 29.087 22.051 1.00 39.49 245 ALA A CA 1
ATOM 1744 C C . ALA A 1 265 ? 20.581 28.599 20.892 1.00 39.25 245 ALA A C 1
ATOM 1745 O O . ALA A 1 265 ? 21.659 28.044 21.094 1.00 41.24 245 ALA A O 1
ATOM 1747 N N . VAL A 1 266 ? 20.229 29.027 19.679 1.00 41.49 246 VAL A N 1
ATOM 1748 C CA . VAL A 1 266 ? 21.027 28.661 18.503 1.00 39.39 246 VAL A CA 1
ATOM 1749 C C . VAL A 1 266 ? 22.367 29.399 18.443 1.00 37.35 246 VAL A C 1
ATOM 1750 O O . VAL A 1 266 ? 23.377 28.832 18.058 1.00 41.74 246 VAL A O 1
ATOM 1754 N N . ALA A 1 267 ? 22.364 30.692 18.741 1.00 37.45 247 ALA A N 1
ATOM 1755 C CA . ALA A 1 267 ? 23.586 31.468 18.714 1.00 37.73 247 ALA A CA 1
ATOM 1756 C C . ALA A 1 267 ? 24.507 30.987 19.837 1.00 40.21 247 ALA A C 1
ATOM 1757 O O . ALA A 1 267 ? 25.730 31.015 19.676 1.00 43.59 247 ALA A O 1
ATOM 1759 N N . ALA A 1 268 ? 23.934 30.546 20.958 1.00 40.42 248 ALA A N 1
ATOM 1760 C CA . ALA A 1 268 ? 24.728 30.054 22.107 1.00 38.94 248 ALA A CA 1
ATOM 1761 C C . ALA A 1 268 ? 25.506 28.814 21.669 1.00 40.47 248 ALA A C 1
ATOM 1762 O O . ALA A 1 268 ? 26.732 28.805 21.716 1.00 39.65 248 ALA A O 1
ATOM 1764 N N . LEU A 1 269 ? 24.787 27.808 21.162 1.00 41.59 249 LEU A N 1
ATOM 1765 C CA . LEU A 1 269 ? 25.419 26.659 20.521 1.00 41.48 249 LEU A CA 1
ATOM 1766 C C . LEU A 1 269 ? 26.470 27.040 19.496 1.00 43.60 249 LEU A C 1
ATOM 1767 O O . LEU A 1 269 ? 27.611 26.581 19.558 1.00 45.65 249 LEU A O 1
ATOM 1772 N N . GLU A 1 270 ? 26.060 27.844 18.519 1.00 46.45 250 GLU A N 1
ATOM 1773 C CA . GLU A 1 270 ? 26.968 28.301 17.485 1.00 49.06 250 GLU A CA 1
ATOM 1774 C C . GLU A 1 270 ? 28.229 28.869 18.133 1.00 47.32 250 GLU A C 1
ATOM 1775 O O . GLU A 1 270 ? 29.337 28.617 17.669 1.00 47.64 250 GLU A O 1
ATOM 1781 N N . GLY A 1 271 ? 28.088 29.570 19.254 1.00 45.68 251 GLY A N 1
ATOM 1782 C CA . GLY A 1 271 ? 29.240 30.241 19.841 1.00 43.01 251 GLY A CA 1
ATOM 1783 C C . GLY A 1 271 ? 30.032 29.311 20.742 1.00 46.59 251 GLY A C 1
ATOM 1784 O O . GLY A 1 271 ? 30.980 29.740 21.392 1.00 47.76 251 GLY A O 1
ATOM 1785 N N . GLY A 1 272 ? 29.620 28.052 20.854 1.00 46.00 252 GLY A N 1
ATOM 1786 C CA . GLY A 1 272 ? 30.429 27.105 21.615 1.00 45.07 252 GLY A CA 1
ATOM 1787 C C . GLY A 1 272 ? 29.793 26.363 22.777 1.00 43.77 252 GLY A C 1
ATOM 1788 O O . GLY A 1 272 ? 30.361 25.386 23.238 1.00 46.32 252 GLY A O 1
ATOM 1789 N N . VAL A 1 273 ? 28.620 26.786 23.239 1.00 41.49 253 VAL A N 1
ATOM 1790 C CA . VAL A 1 273 ? 27.929 26.167 24.367 1.00 37.66 253 VAL A CA 1
ATOM 1791 C C . VAL A 1 273 ? 27.392 24.827 23.879 1.00 40.57 253 VAL A C 1
ATOM 1792 O O . VAL A 1 273 ? 26.973 24.698 22.725 1.00 43.79 253 VAL A O 1
ATOM 1796 N N . HIS A 1 274 ? 27.431 23.820 24.739 1.00 38.59 254 HIS A N 1
ATOM 1797 C CA . HIS A 1 274 ? 27.403 22.441 24.294 1.00 41.09 254 HIS A CA 1
ATOM 1798 C C . HIS A 1 274 ? 25.938 22.055 24.273 1.00 39.86 254 HIS A C 1
ATOM 1799 O O . HIS A 1 274 ? 25.507 21.255 23.451 1.00 41.29 254 HIS A O 1
ATOM 1806 N N . ARG A 1 275 ? 25.175 22.607 25.209 1.00 40.52 255 ARG A N 1
ATOM 1807 C CA . ARG A 1 275 ? 23.795 22.219 25.372 1.00 41.38 255 ARG A CA 1
ATOM 1808 C C . ARG A 1 275 ? 22.929 23.320 25.969 1.00 41.05 255 ARG A C 1
ATOM 1809 O O . ARG A 1 275 ? 23.304 23.929 26.954 1.00 38.53 255 ARG A O 1
ATOM 1817 N N . VAL A 1 276 ? 21.847 23.696 25.290 1.00 43.50 256 VAL A N 1
ATOM 1818 C CA . VAL A 1 276 ? 20.871 24.557 25.940 1.00 44.02 256 VAL A CA 1
ATOM 1819 C C . VAL A 1 276 ? 19.577 23.833 26.286 1.00 42.63 256 VAL A C 1
ATOM 1820 O O . VAL A 1 276 ? 19.074 23.025 25.504 1.00 41.99 256 VAL A O 1
ATOM 1824 N N . GLN A 1 277 ? 19.040 24.130 27.463 1.00 40.14 257 GLN A N 1
ATOM 1825 C CA . GLN A 1 277 ? 17.812 23.482 27.922 1.00 41.38 257 GLN A CA 1
ATOM 1826 C C . GLN A 1 277 ? 16.715 24.489 28.238 1.00 41.07 257 GLN A C 1
ATOM 1827 O O . GLN A 1 277 ? 16.975 25.544 28.835 1.00 43.90 257 GLN A O 1
ATOM 1833 N N . ILE A 1 278 ? 15.488 24.159 27.835 1.00 39.59 258 ILE A N 1
ATOM 1834 C CA . ILE A 1 278 ? 14.311 24.954 28.173 1.00 38.35 258 ILE A CA 1
ATOM 1835 C C . ILE A 1 278 ? 13.356 24.184 29.104 1.00 37.38 258 ILE A C 1
ATOM 1836 O O . ILE A 1 278 ? 12.695 23.238 28.686 1.00 36.03 258 ILE A O 1
ATOM 1841 N N . LEU A 1 279 ? 13.085 24.725 30.285 1.00 38.15 259 LEU A N 1
ATOM 1842 C CA . LEU A 1 279 ? 12.266 24.020 31.275 1.00 42.11 259 LEU A CA 1
ATOM 1843 C C . LEU A 1 279 ? 11.202 24.967 31.787 1.00 40.28 259 LEU A C 1
ATOM 1844 O O . LEU A 1 279 ? 11.398 26.172 31.740 1.00 41.52 259 LEU A O 1
ATOM 1849 N N . ASN A 1 280 ? 10.303 24.416 32.592 1.00 39.38 260 ASN A N 1
ATOM 1850 C CA . ASN A 1 280 ? 9.304 25.216 33.284 1.00 38.52 260 ASN A CA 1
ATOM 1851 C C . ASN A 1 280 ? 9.879 25.403 34.679 1.00 39.09 260 ASN A C 1
ATOM 1852 O O . ASN A 1 280 ? 9.873 24.453 35.460 1.00 40.06 260 ASN A O 1
ATOM 1857 N N . GLY A 1 281 ? 10.420 26.582 34.975 1.00 37.46 261 GLY A N 1
ATOM 1858 C CA . GLY A 1 281 ? 11.048 26.836 36.268 1.00 36.39 261 GLY A CA 1
ATOM 1859 C C . GLY A 1 281 ? 10.000 26.856 37.363 1.00 42.29 261 GLY A C 1
ATOM 1860 O O . GLY A 1 281 ? 10.343 26.739 38.541 1.00 44.06 261 GLY A O 1
ATOM 1861 N N . ALA A 1 282 ? 8.728 26.977 36.977 1.00 40.88 262 ALA A N 1
ATOM 1862 C CA . ALA A 1 282 ? 7.596 26.900 37.908 1.00 43.10 262 ALA A CA 1
ATOM 1863 C C . ALA A 1 282 ? 7.118 25.492 38.286 1.00 43.01 262 ALA A C 1
ATOM 1864 O O . ALA A 1 282 ? 6.184 25.343 39.073 1.00 45.76 262 ALA A O 1
ATOM 1866 N N . ALA A 1 283 ? 7.594 24.463 37.592 1.00 42.54 263 ALA A N 1
ATOM 1867 C CA . ALA A 1 283 ? 7.104 23.127 37.863 1.00 37.39 263 ALA A CA 1
ATOM 1868 C C . ALA A 1 283 ? 8.111 22.505 38.816 1.00 38.99 263 ALA A C 1
ATOM 1869 O O . ALA A 1 283 ? 9.320 22.594 38.589 1.00 37.27 263 ALA A O 1
ATOM 1871 N N . ASP A 1 284 ? 7.593 22.044 39.955 1.00 40.76 264 ASP A N 1
ATOM 1872 C CA . ASP A 1 284 ? 8.353 21.705 41.161 1.00 42.64 264 ASP A CA 1
ATOM 1873 C C . ASP A 1 284 ? 9.349 20.574 40.954 1.00 43.58 264 ASP A C 1
ATOM 1874 O O . ASP A 1 284 ? 8.960 19.403 40.915 1.00 44.32 264 ASP A O 1
ATOM 1879 N N . GLY A 1 285 ? 10.626 20.929 41.073 1.00 44.65 265 GLY A N 1
ATOM 1880 C CA . GLY A 1 285 ? 11.720 19.973 40.962 1.00 44.29 265 GLY A CA 1
ATOM 1881 C C . GLY A 1 285 ? 12.234 19.795 39.550 1.00 44.52 265 GLY A C 1
ATOM 1882 O O . GLY A 1 285 ? 13.089 18.941 39.339 1.00 43.18 265 GLY A O 1
ATOM 1883 N N . SER A 1 286 ? 11.671 20.533 38.588 1.00 45.81 266 SER A N 1
ATOM 1884 C CA . SER A 1 286 ? 11.992 20.347 37.170 1.00 46.67 266 SER A CA 1
ATOM 1885 C C . SER A 1 286 ? 13.486 20.362 36.859 1.00 47.47 266 SER A C 1
ATOM 1886 O O . SER A 1 286 ? 13.943 19.553 36.048 1.00 49.48 266 SER A O 1
ATOM 1889 N N . LEU A 1 287 ? 14.212 21.350 37.384 1.00 47.33 267 LEU A N 1
ATOM 1890 C CA . LEU A 1 287 ? 15.659 21.452 37.197 1.00 48.67 267 LEU A CA 1
ATOM 1891 C C . LEU A 1 287 ? 16.421 20.174 37.526 1.00 47.04 267 LEU A C 1
ATOM 1892 O O . LEU A 1 287 ? 17.554 19.970 37.083 1.00 48.97 267 LEU A O 1
ATOM 1897 N N . LEU A 1 288 ? 15.919 19.469 38.532 1.00 43.43 268 LEU A N 1
ATOM 1898 C CA . LEU A 1 288 ? 16.597 18.291 39.057 1.00 39.79 268 LEU A CA 1
ATOM 1899 C C . LEU A 1 288 ? 16.280 17.080 38.188 1.00 39.82 268 LEU A C 1
ATOM 1900 O O . LEU A 1 288 ? 17.165 16.352 37.750 1.00 36.11 268 LEU A O 1
ATOM 1905 N N . GLN A 1 289 ? 15.025 16.971 37.776 1.00 40.96 269 GLN A N 1
ATOM 1906 C CA . GLN A 1 289 ? 14.668 15.988 36.767 1.00 43.93 269 GLN A CA 1
ATOM 1907 C C . GLN A 1 289 ? 15.225 16.170 35.363 1.00 45.63 269 GLN A C 1
ATOM 1908 O O . GLN A 1 289 ? 15.593 15.176 34.724 1.00 42.78 269 GLN A O 1
ATOM 1914 N N . GLU A 1 290 ? 15.349 17.424 34.923 1.00 46.38 270 GLU A N 1
ATOM 1915 C CA . GLU A 1 290 ? 16.240 17.754 33.812 1.00 46.49 270 GLU A CA 1
ATOM 1916 C C . GLU A 1 290 ? 17.623 17.162 33.975 1.00 44.97 270 GLU A C 1
ATOM 1917 O O . GLU A 1 290 ? 18.007 16.293 33.198 1.00 46.09 270 GLU A O 1
ATOM 1923 N N . LEU A 1 291 ? 18.409 17.714 34.902 1.00 43.94 271 LEU A N 1
ATOM 1924 C CA . LEU A 1 291 ? 19.838 17.425 34.929 1.00 38.75 271 LEU A CA 1
ATOM 1925 C C . LEU A 1 291 ? 20.205 15.987 35.200 1.00 36.75 271 LEU A C 1
ATOM 1926 O O . LEU A 1 291 ? 21.279 15.538 34.774 1.00 37.68 271 LEU A O 1
ATOM 1931 N N . PHE A 1 292 ? 19.383 15.301 35.986 1.00 35.33 272 PHE A N 1
ATOM 1932 C CA . PHE A 1 292 ? 19.900 14.123 36.668 1.00 38.02 272 PHE A CA 1
ATOM 1933 C C . PHE A 1 292 ? 19.141 12.842 36.392 1.00 39.80 272 PHE A C 1
ATOM 1934 O O . PHE A 1 292 ? 19.233 11.907 37.188 1.00 40.53 272 PHE A O 1
ATOM 1942 N N . THR A 1 293 ? 18.277 12.885 35.379 1.00 43.04 273 THR A N 1
ATOM 1943 C CA . THR A 1 293 ? 17.590 11.716 34.816 1.00 45.29 273 THR A CA 1
ATOM 1944 C C . THR A 1 293 ? 17.844 11.583 33.318 1.00 49.13 273 THR A C 1
ATOM 1945 O O . THR A 1 293 ? 18.285 12.542 32.652 1.00 48.91 273 THR A O 1
ATOM 1949 N N . ARG A 1 294 ? 17.796 10.329 32.870 1.00 54.95 274 ARG A N 1
ATOM 1950 C CA . ARG A 1 294 ? 17.881 10.003 31.448 1.00 60.13 274 ARG A CA 1
ATOM 1951 C C . ARG A 1 294 ? 16.776 10.796 30.750 1.00 60.85 274 ARG A C 1
ATOM 1952 O O . ARG A 1 294 ? 17.009 11.464 29.739 1.00 59.61 274 ARG A O 1
ATOM 1960 N N . ASN A 1 295 ? 15.604 10.813 31.377 1.00 61.60 275 ASN A N 1
ATOM 1961 C CA . ASN A 1 295 ? 14.461 11.509 30.820 1.00 63.54 275 ASN A CA 1
ATOM 1962 C C . ASN A 1 295 ? 14.606 13.036 30.948 1.00 64.71 275 ASN A C 1
ATOM 1963 O O . ASN A 1 295 ? 15.442 13.660 30.301 1.00 65.78 275 ASN A O 1
ATOM 1968 N N . GLY A 1 296 ? 13.852 13.686 31.817 1.00 63.41 276 GLY A N 1
ATOM 1969 C CA . GLY A 1 296 ? 13.931 15.132 31.766 1.00 61.88 276 GLY A CA 1
ATOM 1970 C C . GLY A 1 296 ? 12.513 15.630 31.661 1.00 61.22 276 GLY A C 1
ATOM 1971 O O . GLY A 1 296 ? 11.577 14.867 31.879 1.00 62.59 276 GLY A O 1
ATOM 1972 N N . ILE A 1 297 ? 12.345 16.922 31.412 1.00 61.36 277 ILE A N 1
ATOM 1973 C CA . ILE A 1 297 ? 10.994 17.469 31.439 1.00 59.99 277 ILE A CA 1
ATOM 1974 C C . ILE A 1 297 ? 10.742 18.612 30.462 1.00 57.87 277 ILE A C 1
ATOM 1975 O O . ILE A 1 297 ? 9.581 18.917 30.141 1.00 62.25 277 ILE A O 1
ATOM 1980 N N . GLY A 1 298 ? 11.816 19.186 29.934 1.00 50.21 278 GLY A N 1
ATOM 1981 C CA . GLY A 1 298 ? 11.629 20.202 28.911 1.00 45.89 278 GLY A CA 1
ATOM 1982 C C . GLY A 1 298 ? 12.301 19.789 27.621 1.00 42.50 278 GLY A C 1
ATOM 1983 O O . GLY A 1 298 ? 12.292 18.616 27.251 1.00 40.85 278 GLY A O 1
ATOM 1984 N N . THR A 1 299 ? 13.054 20.725 27.058 1.00 39.51 279 THR A N 1
ATOM 1985 C CA . THR A 1 299 ? 13.566 20.586 25.713 1.00 36.81 279 THR A CA 1
ATOM 1986 C C . THR A 1 299 ? 15.052 20.840 25.755 1.00 39.20 279 THR A C 1
ATOM 1987 O O . THR A 1 299 ? 15.522 21.801 26.358 1.00 40.30 279 THR A O 1
ATOM 1991 N N . SER A 1 300 ? 15.776 20.022 25.007 1.00 39.34 280 SER A N 1
ATOM 1992 C CA . SER A 1 300 ? 17.208 20.087 25.027 1.00 38.25 280 SER A CA 1
ATOM 1993 C C . SER A 1 300 ? 17.672 20.188 23.580 1.00 39.34 280 SER A C 1
ATOM 1994 O O . SER A 1 300 ? 17.081 19.583 22.686 1.00 44.08 280 SER A O 1
ATOM 1997 N N . ILE A 1 301 ? 18.540 21.160 23.323 1.00 38.51 281 ILE A N 1
ATOM 1998 C CA . ILE A 1 301 ? 18.938 21.488 21.968 1.00 36.45 281 ILE A CA 1
ATOM 1999 C C . ILE A 1 301 ? 20.454 21.400 21.927 1.00 37.55 281 ILE A C 1
ATOM 2000 O O . ILE A 1 301 ? 21.160 21.805 22.867 1.00 36.65 281 ILE A O 1
ATOM 2005 N N . ALA A 1 302 ? 20.951 20.830 20.834 1.00 38.53 282 ALA A N 1
ATOM 2006 C CA . ALA A 1 302 ? 22.382 20.549 20.703 1.00 36.23 282 ALA A CA 1
ATOM 2007 C C . ALA A 1 302 ? 22.651 20.750 19.227 1.00 36.13 282 ALA A C 1
ATOM 2008 O O . ALA A 1 302 ? 21.741 20.661 18.418 1.00 36.81 282 ALA A O 1
ATOM 2010 N N . LYS A 1 303 ? 23.908 20.994 18.881 1.00 41.99 283 LYS A N 1
ATOM 2011 C CA . LYS A 1 303 ? 24.318 21.197 17.506 1.00 43.61 283 LYS A CA 1
ATOM 2012 C C . LYS A 1 303 ? 25.332 20.123 17.120 1.00 44.41 283 LYS A C 1
ATOM 2013 O O . LYS A 1 303 ? 26.447 20.120 17.641 1.00 41.54 283 LYS A O 1
ATOM 2019 N N . GLU A 1 304 ? 24.874 19.139 16.349 1.00 45.38 284 GLU A N 1
ATOM 2020 C CA . GLU A 1 304 ? 25.579 18.581 15.197 1.00 47.53 284 GLU A CA 1
ATOM 2021 C C . GLU A 1 304 ? 26.749 19.404 14.653 1.00 47.51 284 GLU A C 1
ATOM 2022 O O . GLU A 1 304 ? 26.541 20.259 13.801 1.00 48.45 284 GLU A O 1
ATOM 2028 N N . ALA A 1 305 ? 27.992 19.041 14.937 1.00 48.81 285 ALA A N 1
ATOM 2029 C CA . ALA A 1 305 ? 29.065 19.525 14.058 1.00 53.84 285 ALA A CA 1
ATOM 2030 C C . ALA A 1 305 ? 28.970 19.006 12.612 1.00 55.93 285 ALA A C 1
ATOM 2031 O O . ALA A 1 305 ? 28.304 18.009 12.350 1.00 54.92 285 ALA A O 1
ATOM 2033 N N . PHE A 1 306 ? 29.558 19.730 11.660 1.00 60.57 286 PHE A N 1
ATOM 2034 C CA . PHE A 1 306 ? 29.468 19.403 10.227 1.00 62.08 286 PHE A CA 1
ATOM 2035 C C . PHE A 1 306 ? 30.220 18.139 9.842 1.00 61.24 286 PHE A C 1
ATOM 2036 O O . PHE A 1 306 ? 31.401 17.969 10.149 1.00 62.16 286 PHE A O 1
ATOM 2044 N N . VAL A 1 307 ? 29.553 17.279 9.089 1.00 58.32 287 VAL A N 1
ATOM 2045 C CA . VAL A 1 307 ? 30.263 16.177 8.481 1.00 58.23 287 VAL A CA 1
ATOM 2046 C C . VAL A 1 307 ? 29.560 15.729 7.204 1.00 57.80 287 VAL A C 1
ATOM 2047 O O . VAL A 1 307 ? 28.609 14.943 7.248 1.00 58.70 287 VAL A O 1
ATOM 2051 N N . SER A 1 308 ? 29.990 16.300 6.080 1.00 55.20 288 SER A N 1
ATOM 2052 C CA . SER A 1 308 ? 29.792 15.699 4.764 1.00 52.60 288 SER A CA 1
ATOM 2053 C C . SER A 1 308 ? 30.082 14.186 4.741 1.00 49.66 288 SER A C 1
ATOM 2054 O O . SER A 1 308 ? 31.232 13.733 4.717 1.00 44.94 288 SER A O 1
ATOM 2057 N N . ILE A 1 309 ? 29.021 13.398 4.866 1.00 48.06 289 ILE A N 1
ATOM 2058 C CA . ILE A 1 309 ? 29.120 11.985 4.541 1.00 50.60 289 ILE A CA 1
ATOM 2059 C C . ILE A 1 309 ? 28.325 11.649 3.283 1.00 49.90 289 ILE A C 1
ATOM 2060 O O . ILE A 1 309 ? 27.142 11.962 3.189 1.00 50.38 289 ILE A O 1
ATOM 2065 N N . ARG A 1 310 ? 28.984 11.047 2.296 1.00 49.65 290 ARG A N 1
ATOM 2066 C CA . ARG A 1 310 ? 28.262 10.598 1.109 1.00 50.16 290 ARG A CA 1
ATOM 2067 C C . ARG A 1 310 ? 28.690 9.237 0.591 1.00 50.09 290 ARG A C 1
ATOM 2068 O O . ARG A 1 310 ? 29.717 8.692 1.001 1.00 49.99 290 ARG A O 1
ATOM 2076 N N . GLN A 1 311 ? 27.834 8.682 -0.261 1.00 51.06 291 GLN A N 1
ATOM 2077 C CA . GLN A 1 311 ? 28.185 7.582 -1.146 1.00 53.07 291 GLN A CA 1
ATOM 2078 C C . GLN A 1 311 ? 29.522 7.819 -1.834 1.00 51.85 291 GLN A C 1
ATOM 2079 O O . GLN A 1 311 ? 29.578 8.647 -2.735 1.00 55.08 291 GLN A O 1
ATOM 2085 N N . ALA A 1 312 ? 30.510 6.963 -1.608 1.00 49.62 292 ALA A N 1
ATOM 2086 C CA . ALA A 1 312 ? 31.602 6.835 -2.563 1.00 50.29 292 ALA A CA 1
ATOM 2087 C C . ALA A 1 312 ? 31.133 6.579 -4.004 1.00 51.73 292 ALA A C 1
ATOM 2088 O O . ALA A 1 312 ? 30.219 5.787 -4.258 1.00 47.57 292 ALA A O 1
ATOM 2090 N N . HIS A 1 313 ? 31.720 7.345 -4.923 1.00 52.88 293 HIS A N 1
ATOM 2091 C CA . HIS A 1 313 ? 31.854 6.982 -6.327 1.00 56.60 293 HIS A CA 1
ATOM 2092 C C . HIS A 1 313 ? 33.332 6.694 -6.615 1.00 54.85 293 HIS A C 1
ATOM 2093 O O . HIS A 1 313 ? 34.168 6.687 -5.720 1.00 53.56 293 HIS A O 1
ATOM 2100 N N . SER A 1 314 ? 33.660 6.437 -7.872 1.00 54.83 294 SER A N 1
ATOM 2101 C CA . SER A 1 314 ? 34.946 5.829 -8.197 1.00 56.09 294 SER A CA 1
ATOM 2102 C C . SER A 1 314 ? 36.154 6.773 -8.190 1.00 55.78 294 SER A C 1
ATOM 2103 O O . SER A 1 314 ? 37.288 6.307 -8.314 1.00 55.73 294 SER A O 1
ATOM 2106 N N . GLY A 1 315 ? 35.912 8.079 -8.063 1.00 55.24 295 GLY A N 1
ATOM 2107 C CA . GLY A 1 315 ? 36.957 9.097 -7.849 1.00 53.90 295 GLY A CA 1
ATOM 2108 C C . GLY A 1 315 ? 37.603 9.112 -6.472 1.00 52.97 295 GLY A C 1
ATOM 2109 O O . GLY A 1 315 ? 38.678 9.685 -6.289 1.00 53.67 295 GLY A O 1
ATOM 2110 N N . ASP A 1 316 ? 36.960 8.424 -5.532 1.00 50.34 296 ASP A N 1
ATOM 2111 C CA . ASP A 1 316 ? 37.434 8.199 -4.165 1.00 51.07 296 ASP A CA 1
ATOM 2112 C C . ASP A 1 316 ? 38.402 7.031 -3.979 1.00 49.78 296 ASP A C 1
ATOM 2113 O O . ASP A 1 316 ? 39.050 6.934 -2.939 1.00 52.30 296 ASP A O 1
ATOM 2118 N N . ILE A 1 317 ? 38.408 6.078 -4.901 1.00 46.52 297 ILE A N 1
ATOM 2119 C CA . ILE A 1 317 ? 39.141 4.843 -4.660 1.00 44.02 297 ILE A CA 1
ATOM 2120 C C . ILE A 1 317 ? 40.631 5.100 -4.358 1.00 43.97 297 ILE A C 1
ATOM 2121 O O . ILE A 1 317 ? 41.201 4.472 -3.471 1.00 41.58 297 ILE A O 1
ATOM 2126 N N . PRO A 1 318 ? 41.316 5.935 -5.157 1.00 44.25 298 PRO A N 1
ATOM 2127 C CA . PRO A 1 318 ? 42.715 6.137 -4.742 1.00 46.86 298 PRO A CA 1
ATOM 2128 C C . PRO A 1 318 ? 42.826 6.704 -3.320 1.00 48.37 298 PRO A C 1
ATOM 2129 O O . PRO A 1 318 ? 43.647 6.247 -2.522 1.00 48.71 298 PRO A O 1
ATOM 2133 N N . HIS A 1 319 ? 41.914 7.608 -2.976 1.00 50.32 299 HIS A N 1
ATOM 2134 C CA . HIS A 1 319 ? 41.787 8.102 -1.610 1.00 53.19 299 HIS A CA 1
ATOM 2135 C C . HIS A 1 319 ? 41.527 7.040 -0.558 1.00 52.89 299 HIS A C 1
ATOM 2136 O O . HIS A 1 319 ? 42.320 6.913 0.373 1.00 54.06 299 HIS A O 1
ATOM 2143 N N . ILE A 1 320 ? 40.543 6.175 -0.811 1.00 53.98 300 ILE A N 1
ATOM 2144 C CA . ILE A 1 320 ? 40.222 5.048 0.069 1.00 50.41 300 ILE A CA 1
ATOM 2145 C C . ILE A 1 320 ? 41.404 4.103 0.162 1.00 49.26 300 ILE A C 1
ATOM 2146 O O . ILE A 1 320 ? 41.815 3.758 1.258 1.00 50.23 300 ILE A O 1
ATOM 2151 N N . ALA A 1 321 ? 41.841 3.575 -0.977 1.00 50.37 301 ALA A N 1
ATOM 2152 C CA . ALA A 1 321 ? 43.042 2.748 -1.065 1.00 49.87 301 ALA A CA 1
ATOM 2153 C C . ALA A 1 321 ? 44.220 3.212 -0.188 1.00 51.52 301 ALA A C 1
ATOM 2154 O O . ALA A 1 321 ? 44.865 2.374 0.441 1.00 53.89 301 ALA A O 1
ATOM 2156 N N . ALA A 1 322 ? 44.590 4.493 -0.221 1.00 50.30 302 ALA A N 1
ATOM 2157 C CA . ALA A 1 322 ? 45.786 4.941 0.484 1.00 51.24 302 ALA A CA 1
ATOM 2158 C C . ALA A 1 322 ? 45.608 5.016 2.001 1.00 53.22 302 ALA A C 1
ATOM 2159 O O . ALA A 1 322 ? 46.563 4.848 2.769 1.00 53.37 302 ALA A O 1
ATOM 2161 N N . LEU A 1 323 ? 44.372 5.287 2.411 1.00 53.52 303 LEU A N 1
ATOM 2162 C CA . LEU A 1 323 ? 43.913 5.173 3.787 1.00 52.19 303 LEU A CA 1
ATOM 2163 C C . LEU A 1 323 ? 43.959 3.744 4.321 1.00 54.60 303 LEU A C 1
ATOM 2164 O O . LEU A 1 323 ? 44.300 3.494 5.479 1.00 54.59 303 LEU A O 1
ATOM 2169 N N . ILE A 1 324 ? 43.525 2.807 3.483 1.00 55.02 304 ILE A N 1
ATOM 2170 C CA . ILE A 1 324 ? 43.143 1.489 3.939 1.00 53.66 304 ILE A CA 1
ATOM 2171 C C . ILE A 1 324 ? 44.396 0.621 3.914 1.00 52.50 304 ILE A C 1
ATOM 2172 O O . ILE A 1 324 ? 44.729 -0.060 4.883 1.00 51.25 304 ILE A O 1
ATOM 2177 N N . ARG A 1 325 ? 45.237 0.905 2.931 1.00 50.75 305 ARG A N 1
ATOM 2178 C CA . ARG A 1 325 ? 46.438 0.116 2.680 1.00 51.65 305 ARG A CA 1
ATOM 2179 C C . ARG A 1 325 ? 47.354 -0.159 3.877 1.00 51.35 305 ARG A C 1
ATOM 2180 O O . ARG A 1 325 ? 47.675 -1.312 4.155 1.00 48.49 305 ARG A O 1
ATOM 2188 N N . PRO A 1 326 ? 47.891 0.896 4.516 1.00 51.11 306 PRO A N 1
ATOM 2189 C CA . PRO A 1 326 ? 48.788 0.624 5.637 1.00 50.67 306 PRO A CA 1
ATOM 2190 C C . PRO A 1 326 ? 48.141 -0.146 6.792 1.00 50.08 306 PRO A C 1
ATOM 2191 O O . PRO A 1 326 ? 48.821 -0.921 7.461 1.00 52.51 306 PRO A O 1
ATOM 2195 N N . LEU A 1 327 ? 46.827 -0.050 6.956 1.00 49.88 307 LEU A N 1
ATOM 2196 C CA . LEU A 1 327 ? 46.092 -0.905 7.904 1.00 48.37 307 LEU A CA 1
ATOM 2197 C C . LEU A 1 327 ? 46.021 -2.395 7.516 1.00 49.20 307 LEU A C 1
ATOM 2198 O O . LEU A 1 327 ? 46.210 -3.284 8.357 1.00 44.99 307 LEU A O 1
ATOM 2203 N N . GLU A 1 328 ? 45.798 -2.677 6.234 1.00 47.21 308 GLU A N 1
ATOM 2204 C CA . GLU A 1 328 ? 45.977 -4.040 5.751 1.00 52.51 308 GLU A CA 1
ATOM 2205 C C . GLU A 1 328 ? 47.398 -4.548 5.999 1.00 52.52 308 GLU A C 1
ATOM 2206 O O . GLU A 1 328 ? 47.591 -5.584 6.632 1.00 51.55 308 GLU A O 1
ATOM 2212 N N . GLU A 1 329 ? 48.387 -3.729 5.654 1.00 53.88 309 GLU A N 1
ATOM 2213 C CA . GLU A 1 329 ? 49.781 -4.076 5.900 1.00 54.78 309 GLU A CA 1
ATOM 2214 C C . GLU A 1 329 ? 50.024 -4.458 7.356 1.00 54.13 309 GLU A C 1
ATOM 2215 O O . GLU A 1 329 ? 50.940 -5.227 7.660 1.00 53.84 309 GLU A O 1
ATOM 2221 N N . GLN A 1 330 ? 49.245 -3.854 8.250 1.00 54.93 310 GLN A N 1
ATOM 2222 C CA . GLN A 1 330 ? 49.444 -4.000 9.688 1.00 54.15 310 GLN A CA 1
ATOM 2223 C C . GLN A 1 330 ? 48.625 -5.153 10.264 1.00 55.05 310 GLN A C 1
ATOM 2224 O O . GLN A 1 330 ? 48.851 -5.553 11.411 1.00 57.17 310 GLN A O 1
ATOM 2230 N N . GLY A 1 331 ? 47.730 -5.718 9.451 1.00 50.33 311 GLY A N 1
ATOM 2231 C CA . GLY A 1 331 ? 46.973 -6.890 9.855 1.00 47.66 311 GLY A CA 1
ATOM 2232 C C . GLY A 1 331 ? 45.645 -6.549 10.514 1.00 47.50 311 GLY A C 1
ATOM 2233 O O . GLY A 1 331 ? 45.035 -7.386 11.179 1.00 46.68 311 GLY A O 1
ATOM 2234 N N . ILE A 1 332 ? 45.216 -5.304 10.318 1.00 48.28 312 ILE A N 1
ATOM 2235 C CA . ILE A 1 332 ? 44.158 -4.660 11.072 1.00 45.11 312 ILE A CA 1
ATOM 2236 C C . ILE A 1 332 ? 42.878 -4.736 10.252 1.00 47.52 312 ILE A C 1
ATOM 2237 O O . ILE A 1 332 ? 41.799 -4.966 10.792 1.00 48.46 312 ILE A O 1
ATOM 2242 N N . LEU A 1 333 ? 43.052 -4.606 8.941 1.00 49.19 313 LEU A N 1
ATOM 2243 C CA . LEU A 1 333 ? 42.015 -4.555 7.926 1.00 51.44 313 LEU A CA 1
ATOM 2244 C C . LEU A 1 333 ? 42.310 -5.682 6.940 1.00 58.15 313 LEU A C 1
ATOM 2245 O O . LEU A 1 333 ? 43.440 -5.834 6.445 1.00 57.15 313 LEU A O 1
ATOM 2250 N N . LEU A 1 334 ? 41.233 -6.387 6.596 1.00 62.82 314 LEU A N 1
ATOM 2251 C CA . LEU A 1 334 ? 41.206 -7.471 5.630 1.00 65.85 314 LEU A CA 1
ATOM 2252 C C . LEU A 1 334 ? 41.937 -7.099 4.355 1.00 67.89 314 LEU A C 1
ATOM 2253 O O . LEU A 1 334 ? 41.522 -6.189 3.633 1.00 64.16 314 LEU A O 1
ATOM 2258 N N . HIS A 1 335 ? 42.914 -7.933 4.012 1.00 72.74 315 HIS A N 1
ATOM 2259 C CA . HIS A 1 335 ? 43.539 -7.900 2.701 1.00 74.96 315 HIS A CA 1
ATOM 2260 C C . HIS A 1 335 ? 42.478 -7.535 1.668 1.00 74.90 315 HIS A C 1
ATOM 2261 O O . HIS A 1 335 ? 41.568 -8.327 1.391 1.00 74.80 315 HIS A O 1
ATOM 2268 N N . ARG A 1 336 ? 42.635 -6.372 1.041 1.00 73.85 316 ARG A N 1
ATOM 2269 C CA . ARG A 1 336 ? 41.916 -6.171 -0.206 1.00 74.45 316 ARG A CA 1
ATOM 2270 C C . ARG A 1 336 ? 42.599 -6.040 -1.571 1.00 73.42 316 ARG A C 1
ATOM 2271 O O . ARG A 1 336 ? 43.779 -6.402 -1.750 1.00 72.40 316 ARG A O 1
ATOM 2279 N N . SER A 1 337 ? 41.749 -5.742 -2.554 1.00 68.57 317 SER A N 1
ATOM 2280 C CA . SER A 1 337 ? 42.161 -5.521 -3.935 1.00 62.52 317 SER A CA 1
ATOM 2281 C C . SER A 1 337 ? 41.356 -4.348 -4.494 1.00 60.64 317 SER A C 1
ATOM 2282 O O . SER A 1 337 ? 40.241 -4.056 -4.025 1.00 57.59 317 SER A O 1
ATOM 2285 N N . ARG A 1 338 ? 41.992 -3.633 -5.428 1.00 56.61 318 ARG A N 1
ATOM 2286 C CA . ARG A 1 338 ? 41.395 -2.451 -6.049 1.00 55.74 318 ARG A CA 1
ATOM 2287 C C . ARG A 1 338 ? 40.180 -2.817 -6.906 1.00 54.35 318 ARG A C 1
ATOM 2288 O O . ARG A 1 338 ? 39.257 -2.014 -7.092 1.00 51.69 318 ARG A O 1
ATOM 2296 N N . GLU A 1 339 ? 40.194 -4.018 -7.482 1.00 55.58 319 GLU A N 1
ATOM 2297 C CA . GLU A 1 339 ? 39.118 -4.382 -8.402 1.00 56.17 319 GLU A CA 1
ATOM 2298 C C . GLU A 1 339 ? 37.821 -4.698 -7.654 1.00 51.77 319 GLU A C 1
ATOM 2299 O O . GLU A 1 339 ? 36.667 -4.428 -8.188 1.00 50.00 319 GLU A O 1
ATOM 2305 N N . TYR A 1 340 ? 37.993 -5.217 -6.428 1.00 53.36 320 TYR A N 1
ATOM 2306 C CA . TYR A 1 340 ? 36.952 -5.271 -5.392 1.00 54.12 320 TYR A CA 1
ATOM 2307 C C . TYR A 1 340 ? 36.303 -3.922 -5.117 1.00 53.18 320 TYR A C 1
ATOM 2308 O O . TYR A 1 340 ? 35.082 -3.806 -5.216 1.00 55.44 320 TYR A O 1
ATOM 2317 N N . LEU A 1 341 ? 37.125 -2.910 -4.774 1.00 49.84 321 LEU A N 1
ATOM 2318 C CA . LEU A 1 341 ? 36.635 -1.562 -4.500 1.00 47.39 321 LEU A CA 1
ATOM 2319 C C . LEU A 1 341 ? 35.824 -0.945 -5.645 1.00 48.35 321 LEU A C 1
ATOM 2320 O O . LEU A 1 341 ? 34.710 -0.439 -5.444 1.00 40.39 321 LEU A O 1
ATOM 2325 N N . GLU A 1 342 ? 36.361 -1.089 -6.860 1.00 52.01 322 GLU A N 1
ATOM 2326 C CA . GLU A 1 342 ? 35.714 -0.655 -8.106 1.00 54.93 322 GLU A CA 1
ATOM 2327 C C . GLU A 1 342 ? 34.358 -1.308 -8.396 1.00 55.57 322 GLU A C 1
ATOM 2328 O O . GLU A 1 342 ? 33.406 -0.630 -8.857 1.00 56.32 322 GLU A O 1
ATOM 2334 N N . ASN A 1 343 ? 34.222 -2.591 -8.030 1.00 56.91 323 ASN A N 1
ATOM 2335 C CA . ASN A 1 343 ? 32.948 -3.270 -8.287 1.00 59.62 323 ASN A CA 1
ATOM 2336 C C . ASN A 1 343 ? 32.007 -3.292 -7.082 1.00 58.86 323 ASN A C 1
ATOM 2337 O O . ASN A 1 343 ? 30.914 -3.833 -7.184 1.00 59.24 323 ASN A O 1
ATOM 2342 N N . HIS A 1 344 ? 32.438 -2.706 -5.964 1.00 58.54 324 HIS A N 1
ATOM 2343 C CA . HIS A 1 344 ? 31.708 -2.640 -4.687 1.00 56.77 324 HIS A CA 1
ATOM 2344 C C . HIS A 1 344 ? 31.640 -1.211 -4.134 1.00 54.55 324 HIS A C 1
ATOM 2345 O O . HIS A 1 344 ? 31.509 -1.029 -2.925 1.00 52.18 324 HIS A O 1
ATOM 2352 N N . ILE A 1 345 ? 31.874 -0.216 -4.982 1.00 52.33 325 ILE A N 1
ATOM 2353 C CA . ILE A 1 345 ? 32.085 1.156 -4.537 1.00 52.21 325 ILE A CA 1
ATOM 2354 C C . ILE A 1 345 ? 30.780 1.685 -3.996 1.00 53.25 325 ILE A C 1
ATOM 2355 O O . ILE A 1 345 ? 30.772 2.455 -3.034 1.00 54.37 325 ILE A O 1
ATOM 2360 N N . SER A 1 346 ? 29.704 1.031 -4.421 1.00 55.31 326 SER A N 1
ATOM 2361 C CA . SER A 1 346 ? 28.357 1.408 -4.004 1.00 53.94 326 SER A CA 1
ATOM 2362 C C . SER A 1 346 ? 28.038 1.082 -2.544 1.00 53.29 326 SER A C 1
ATOM 2363 O O . SER A 1 346 ? 27.165 1.721 -1.948 1.00 53.60 326 SER A O 1
ATOM 2366 N N . GLU A 1 347 ? 28.832 0.203 -1.935 1.00 52.49 327 GLU A N 1
ATOM 2367 C CA . GLU A 1 347 ? 28.638 -0.169 -0.530 1.00 55.22 327 GLU A CA 1
ATOM 2368 C C . GLU A 1 347 ? 29.488 0.628 0.482 1.00 54.44 327 GLU A C 1
ATOM 2369 O O . GLU A 1 347 ? 29.232 0.657 1.697 1.00 53.93 327 GLU A O 1
ATOM 2375 N N . PHE A 1 348 ? 30.369 1.448 -0.086 1.00 54.31 328 PHE A N 1
ATOM 2376 C CA . PHE A 1 348 ? 31.148 2.443 0.633 1.00 53.25 328 PHE A CA 1
ATOM 2377 C C . PHE A 1 348 ? 30.526 3.835 0.769 1.00 54.94 328 PHE A C 1
ATOM 2378 O O . PHE A 1 348 ? 29.850 4.365 -0.135 1.00 50.47 328 PHE A O 1
ATOM 2386 N N . SER A 1 349 ? 30.817 4.395 1.945 1.00 54.19 329 SER A N 1
ATOM 2387 C CA . SER A 1 349 ? 30.575 5.776 2.293 1.00 50.71 329 SER A CA 1
ATOM 2388 C C . SER A 1 349 ? 31.932 6.368 2.673 1.00 53.00 329 SER A C 1
ATOM 2389 O O . SER A 1 349 ? 32.840 5.673 3.160 1.00 49.32 329 SER A O 1
ATOM 2392 N N . ILE A 1 350 ? 32.071 7.657 2.359 1.00 51.30 330 ILE A N 1
ATOM 2393 C CA . ILE A 1 350 ? 33.252 8.424 2.696 1.00 46.62 330 ILE A CA 1
ATOM 2394 C C . ILE A 1 350 ? 32.839 9.672 3.471 1.00 45.69 330 ILE A C 1
ATOM 2395 O O . ILE A 1 350 ? 31.739 10.216 3.319 1.00 42.40 330 ILE A O 1
ATOM 2400 N N . LEU A 1 351 ? 33.777 10.128 4.290 1.00 45.81 331 LEU A N 1
ATOM 2401 C CA . LEU A 1 351 ? 33.635 11.318 5.103 1.00 48.89 331 LEU A CA 1
ATOM 2402 C C . LEU A 1 351 ? 34.710 12.276 4.610 1.00 50.43 331 LEU A C 1
ATOM 2403 O O . LEU A 1 351 ? 35.875 11.892 4.471 1.00 50.53 331 LEU A O 1
ATOM 2408 N N . GLU A 1 352 ? 34.325 13.532 4.417 1.00 53.11 332 GLU A N 1
ATOM 2409 C CA . GLU A 1 352 ? 35.208 14.531 3.831 1.00 57.23 332 GLU A CA 1
ATOM 2410 C C . GLU A 1 352 ? 34.998 15.875 4.488 1.00 57.31 332 GLU A C 1
ATOM 2411 O O . GLU A 1 352 ? 34.111 16.068 5.316 1.00 58.68 332 GLU A O 1
ATOM 2417 N N . HIS A 1 353 ? 35.719 16.843 3.947 1.00 59.84 333 HIS A N 1
ATOM 2418 C CA . HIS A 1 353 ? 35.850 18.159 4.544 1.00 60.12 333 HIS A CA 1
ATOM 2419 C C . HIS A 1 353 ? 36.833 18.828 3.601 1.00 60.95 333 HIS A C 1
ATOM 2420 O O . HIS A 1 353 ? 37.873 18.255 3.274 1.00 58.95 333 HIS A O 1
ATOM 2427 N N . ASP A 1 354 ? 36.456 20.001 3.104 1.00 64.24 334 ASP A N 1
ATOM 2428 C CA . ASP A 1 354 ? 37.269 20.721 2.129 1.00 65.52 334 ASP A CA 1
ATOM 2429 C C . ASP A 1 354 ? 37.793 19.830 1.005 1.00 65.69 334 ASP A C 1
ATOM 2430 O O . ASP A 1 354 ? 38.833 20.100 0.400 1.00 66.86 334 ASP A O 1
ATOM 2435 N N . GLY A 1 355 ? 37.010 18.803 0.695 1.00 65.67 335 GLY A N 1
ATOM 2436 C CA . GLY A 1 355 ? 37.284 17.934 -0.443 1.00 66.53 335 GLY A CA 1
ATOM 2437 C C . GLY A 1 355 ? 38.341 16.880 -0.177 1.00 65.24 335 GLY A C 1
ATOM 2438 O O . GLY A 1 355 ? 38.609 16.047 -1.045 1.00 67.17 335 GLY A O 1
ATOM 2439 N N . ASN A 1 356 ? 38.983 16.958 0.987 1.00 62.66 336 ASN A N 1
ATOM 2440 C CA . ASN A 1 356 ? 39.824 15.869 1.473 1.00 59.51 336 ASN A CA 1
ATOM 2441 C C . ASN A 1 356 ? 39.034 14.811 2.233 1.00 58.22 336 ASN A C 1
ATOM 2442 O O . ASN A 1 356 ? 38.029 15.110 2.891 1.00 56.00 336 ASN A O 1
ATOM 2447 N N . LEU A 1 357 ? 39.655 13.640 2.335 1.00 55.69 337 LEU A N 1
ATOM 2448 C CA . LEU A 1 357 ? 38.969 12.417 2.710 1.00 54.44 337 LEU A CA 1
ATOM 2449 C C . LEU A 1 357 ? 39.536 11.871 4.017 1.00 51.27 337 LEU A C 1
ATOM 2450 O O . LEU A 1 357 ? 40.702 11.486 4.110 1.00 49.25 337 LEU A O 1
ATOM 2455 N N . TYR A 1 358 ? 38.666 11.743 5.008 1.00 50.01 338 TYR A N 1
ATOM 2456 C CA . TYR A 1 358 ? 39.148 11.531 6.367 1.00 51.00 338 TYR A CA 1
ATOM 2457 C C . TYR A 1 358 ? 38.634 10.217 6.916 1.00 49.54 338 TYR A C 1
ATOM 2458 O O . TYR A 1 358 ? 39.227 9.676 7.844 1.00 51.59 338 TYR A O 1
ATOM 2467 N N . GLY A 1 359 ? 37.614 9.662 6.272 1.00 47.46 339 GLY A N 1
ATOM 2468 C CA . GLY A 1 359 ? 37.046 8.384 6.701 1.00 47.07 339 GLY A CA 1
ATOM 2469 C C . GLY A 1 359 ? 36.409 7.580 5.581 1.00 46.26 339 GLY A C 1
ATOM 2470 O O . GLY A 1 359 ? 36.096 8.119 4.517 1.00 45.71 339 GLY A O 1
ATOM 2471 N N . CYS A 1 360 ? 36.295 6.271 5.793 1.00 44.90 340 CYS A N 1
ATOM 2472 C CA . CYS A 1 360 ? 35.469 5.411 4.939 1.00 44.51 340 CYS A CA 1
ATOM 2473 C C . CYS A 1 360 ? 34.799 4.347 5.818 1.00 46.29 340 CYS A C 1
ATOM 2474 O O . CYS A 1 360 ? 35.251 4.080 6.939 1.00 41.82 340 CYS A O 1
ATOM 2477 N N . ALA A 1 361 ? 33.734 3.736 5.294 1.00 44.23 341 ALA A N 1
ATOM 2478 C CA . ALA A 1 361 ? 33.063 2.624 5.978 1.00 43.37 341 ALA A CA 1
ATOM 2479 C C . ALA A 1 361 ? 32.193 1.897 4.943 1.00 43.62 341 ALA A C 1
ATOM 2480 O O . ALA A 1 361 ? 31.688 2.550 4.008 1.00 41.77 341 ALA A O 1
ATOM 2482 N N . ALA A 1 362 ? 32.155 0.562 5.011 1.00 41.57 342 ALA A N 1
ATOM 2483 C CA . ALA A 1 362 ? 31.318 -0.199 4.096 1.00 41.62 342 ALA A CA 1
ATOM 2484 C C . ALA A 1 362 ? 30.148 -0.904 4.763 1.00 45.44 342 ALA A C 1
ATOM 2485 O O . ALA A 1 362 ? 30.235 -1.358 5.910 1.00 45.39 342 ALA A O 1
ATOM 2487 N N . LEU A 1 363 ? 29.057 -1.019 4.006 1.00 46.48 343 LEU A N 1
ATOM 2488 C CA . LEU A 1 363 ? 27.939 -1.908 4.361 1.00 45.02 343 LEU A CA 1
ATOM 2489 C C . LEU A 1 363 ? 27.875 -3.103 3.399 1.00 44.14 343 LEU A C 1
ATOM 2490 O O . LEU A 1 363 ? 27.697 -2.924 2.166 1.00 42.55 343 LEU A O 1
ATOM 2495 N N . LYS A 1 364 ? 28.140 -4.284 3.959 1.00 40.79 344 LYS A N 1
ATOM 2496 C CA . LYS A 1 364 ? 27.802 -5.521 3.276 1.00 43.20 344 LYS A CA 1
ATOM 2497 C C . LYS A 1 364 ? 26.402 -6.015 3.599 1.00 41.96 344 LYS A C 1
ATOM 2498 O O . LYS A 1 364 ? 26.034 -6.107 4.758 1.00 43.31 344 LYS A O 1
ATOM 2504 N N . THR A 1 365 ? 25.742 -6.558 2.584 1.00 44.79 345 THR A N 1
ATOM 2505 C CA . THR A 1 365 ? 24.485 -7.280 2.714 1.00 43.86 345 THR A CA 1
ATOM 2506 C C . THR A 1 365 ? 24.596 -8.759 2.279 1.00 42.70 345 THR A C 1
ATOM 2507 O O . THR A 1 365 ? 25.469 -9.126 1.514 1.00 42.60 345 THR A O 1
ATOM 2511 N N . PHE A 1 366 ? 23.635 -9.591 2.674 1.00 41.48 346 PHE A N 1
ATOM 2512 C CA . PHE A 1 366 ? 23.751 -11.044 2.697 1.00 40.44 346 PHE A CA 1
ATOM 2513 C C . PHE A 1 366 ? 22.481 -11.666 2.144 1.00 40.64 346 PHE A C 1
ATOM 2514 O O . PHE A 1 366 ? 21.483 -10.981 1.921 1.00 41.43 346 PHE A O 1
ATOM 2522 N N . ALA A 1 367 ? 22.489 -12.985 1.969 1.00 45.39 347 ALA A N 1
ATOM 2523 C CA . ALA A 1 367 ? 21.279 -13.694 1.509 1.00 48.15 347 ALA A CA 1
ATOM 2524 C C . ALA A 1 367 ? 20.126 -13.512 2.511 1.00 50.08 347 ALA A C 1
ATOM 2525 O O . ALA A 1 367 ? 18.973 -13.340 2.091 1.00 52.78 347 ALA A O 1
ATOM 2527 N N . GLU A 1 368 ? 20.449 -13.604 3.803 1.00 40.81 348 GLU A N 1
ATOM 2528 C CA . GLU A 1 368 ? 19.579 -13.187 4.898 1.00 39.40 348 GLU A CA 1
ATOM 2529 C C . GLU A 1 368 ? 19.213 -11.693 4.914 1.00 40.00 348 GLU A C 1
ATOM 2530 O O . GLU A 1 368 ? 20.044 -10.859 5.279 1.00 39.44 348 GLU A O 1
ATOM 2536 N N . ALA A 1 369 ? 17.971 -11.345 4.572 1.00 42.63 349 ALA A N 1
ATOM 2537 C CA . ALA A 1 369 ? 17.507 -9.942 4.521 1.00 44.53 349 ALA A CA 1
ATOM 2538 C C . ALA A 1 369 ? 17.695 -9.121 5.812 1.00 45.49 349 ALA A C 1
ATOM 2539 O O . ALA A 1 369 ? 17.797 -7.883 5.788 1.00 42.16 349 ALA A O 1
ATOM 2541 N N . ASP A 1 370 ? 17.870 -9.819 6.926 1.00 44.36 350 ASP A N 1
ATOM 2542 C CA . ASP A 1 370 ? 17.879 -9.153 8.225 1.00 45.33 350 ASP A CA 1
ATOM 2543 C C . ASP A 1 370 ? 19.295 -8.778 8.673 1.00 42.97 350 ASP A C 1
ATOM 2544 O O . ASP A 1 370 ? 19.485 -8.037 9.622 1.00 39.02 350 ASP A O 1
ATOM 2549 N N . CYS A 1 371 ? 20.286 -9.140 7.869 1.00 43.71 351 CYS A N 1
ATOM 2550 C CA . CYS A 1 371 ? 21.678 -8.992 8.246 1.00 42.64 351 CYS A CA 1
ATOM 2551 C C . CYS A 1 371 ? 22.447 -7.986 7.396 1.00 45.39 351 CYS A C 1
ATOM 2552 O O . CYS A 1 371 ? 22.305 -7.899 6.160 1.00 41.97 351 CYS A O 1
ATOM 2555 N N . GLY A 1 372 ? 23.314 -7.269 8.108 1.00 43.47 352 GLY A N 1
ATOM 2556 C CA . GLY A 1 372 ? 24.338 -6.477 7.457 1.00 43.77 352 GLY A CA 1
ATOM 2557 C C . GLY A 1 372 ? 25.638 -6.594 8.197 1.00 41.80 352 GLY A C 1
ATOM 2558 O O . GLY A 1 372 ? 25.698 -7.079 9.322 1.00 45.49 352 GLY A O 1
ATOM 2559 N N . GLU A 1 373 ? 26.682 -6.098 7.565 1.00 41.10 353 GLU A N 1
ATOM 2560 C CA . GLU A 1 373 ? 27.972 -6.053 8.213 1.00 42.14 353 GLU A CA 1
ATOM 2561 C C . GLU A 1 373 ? 28.649 -4.709 7.922 1.00 42.00 353 GLU A C 1
ATOM 2562 O O . GLU A 1 373 ? 28.609 -4.213 6.797 1.00 47.52 353 GLU A O 1
ATOM 2568 N N . ILE A 1 374 ? 29.188 -4.059 8.944 1.00 42.10 354 ILE A N 1
ATOM 2569 C CA . ILE A 1 374 ? 30.046 -2.883 8.718 1.00 41.03 354 ILE A CA 1
ATOM 2570 C C . ILE A 1 374 ? 31.450 -3.441 8.599 1.00 42.93 354 ILE A C 1
ATOM 2571 O O . ILE A 1 374 ? 31.853 -4.285 9.409 1.00 42.31 354 ILE A O 1
ATOM 2576 N N . ALA A 1 375 ? 32.117 -3.055 7.514 1.00 42.26 355 ALA A N 1
ATOM 2577 C CA . ALA A 1 375 ? 33.475 -3.509 7.197 1.00 42.03 355 ALA A CA 1
ATOM 2578 C C . ALA A 1 375 ? 34.230 -2.254 6.815 1.00 40.65 355 ALA A C 1
ATOM 2579 O O . ALA A 1 375 ? 33.617 -1.271 6.370 1.00 39.38 355 ALA A O 1
ATOM 2581 N N . CYS A 1 376 ? 35.555 -2.371 6.870 1.00 43.26 356 CYS A N 1
ATOM 2582 C CA . CYS A 1 376 ? 36.475 -1.355 6.362 1.00 42.47 356 CYS A CA 1
ATOM 2583 C C . CYS A 1 376 ? 36.300 0.034 6.965 1.00 40.80 356 CYS A C 1
ATOM 2584 O O . CYS A 1 376 ? 36.322 1.023 6.237 1.00 41.71 356 CYS A O 1
ATOM 2587 N N . LEU A 1 377 ? 35.961 0.088 8.248 1.00 40.26 357 LEU A N 1
ATOM 2588 C CA . LEU A 1 377 ? 35.896 1.324 9.001 1.00 41.01 357 LEU A CA 1
ATOM 2589 C C . LEU A 1 377 ? 37.304 1.833 9.314 1.00 40.96 357 LEU A C 1
ATOM 2590 O O . LEU A 1 377 ? 38.192 1.077 9.725 1.00 42.23 357 LEU A O 1
ATOM 2595 N N . ALA A 1 378 ? 37.549 3.078 8.942 1.00 39.47 358 ALA A N 1
ATOM 2596 C CA . ALA A 1 378 ? 38.919 3.591 8.881 1.00 40.67 358 ALA A CA 1
ATOM 2597 C C . ALA A 1 378 ? 38.854 5.109 8.932 1.00 37.75 358 ALA A C 1
ATOM 2598 O O . ALA A 1 378 ? 38.143 5.707 8.131 1.00 37.94 358 ALA A O 1
ATOM 2600 N N . VAL A 1 379 ? 39.592 5.716 9.861 1.00 38.69 359 VAL A N 1
ATOM 2601 C CA . VAL A 1 379 ? 39.715 7.172 9.937 1.00 34.29 359 VAL A CA 1
ATOM 2602 C C . VAL A 1 379 ? 41.181 7.565 9.802 1.00 36.92 359 VAL A C 1
ATOM 2603 O O . VAL A 1 379 ? 42.081 6.937 10.372 1.00 38.80 359 VAL A O 1
ATOM 2607 N N . SER A 1 380 ? 41.440 8.493 8.891 1.00 37.13 360 SER A N 1
ATOM 2608 C CA . SER A 1 380 ? 42.752 9.120 8.814 1.00 40.22 360 SER A CA 1
ATOM 2609 C C . SER A 1 380 ? 43.285 9.437 10.229 1.00 39.89 360 SER A C 1
ATOM 2610 O O . SER A 1 380 ? 42.586 10.079 11.013 1.00 40.29 360 SER A O 1
ATOM 2613 N N . PRO A 1 381 ? 44.486 8.935 10.582 1.00 38.55 361 PRO A N 1
ATOM 2614 C CA . PRO A 1 381 ? 45.116 8.996 11.904 1.00 37.97 361 PRO A CA 1
ATOM 2615 C C . PRO A 1 381 ? 45.278 10.411 12.478 1.00 41.11 361 PRO A C 1
ATOM 2616 O O . PRO A 1 381 ? 45.097 10.633 13.687 1.00 41.28 361 PRO A O 1
ATOM 2620 N N . GLN A 1 382 ? 45.560 11.367 11.601 1.00 40.79 362 GLN A N 1
ATOM 2621 C CA . GLN A 1 382 ? 45.617 12.777 11.960 1.00 44.56 362 GLN A CA 1
ATOM 2622 C C . GLN A 1 382 ? 44.254 13.349 12.359 1.00 44.45 362 GLN A C 1
ATOM 2623 O O . GLN A 1 382 ? 44.162 14.265 13.196 1.00 44.27 362 GLN A O 1
ATOM 2629 N N . ALA A 1 383 ? 43.192 12.733 11.847 1.00 44.89 363 ALA A N 1
ATOM 2630 C CA . ALA A 1 383 ? 41.825 13.204 12.092 1.00 42.89 363 ALA A CA 1
ATOM 2631 C C . ALA A 1 383 ? 41.098 12.315 13.075 1.00 41.89 363 ALA A C 1
ATOM 2632 O O . ALA A 1 383 ? 39.898 12.450 13.268 1.00 44.63 363 ALA A O 1
ATOM 2634 N N . GLN A 1 384 ? 41.824 11.398 13.699 1.00 44.89 364 GLN A N 1
ATOM 2635 C CA . GLN A 1 384 ? 41.237 10.494 14.683 1.00 43.73 364 GLN A CA 1
ATOM 2636 C C . GLN A 1 384 ? 40.829 11.155 15.995 1.00 46.86 364 GLN A C 1
ATOM 2637 O O . GLN A 1 384 ? 41.274 12.261 16.340 1.00 50.10 364 GLN A O 1
ATOM 2643 N N . ASP A 1 385 ? 40.029 10.442 16.780 1.00 47.67 365 ASP A N 1
ATOM 2644 C CA . ASP A 1 385 ? 39.712 10.894 18.128 1.00 45.89 365 ASP A CA 1
ATOM 2645 C C . ASP A 1 385 ? 38.912 12.189 18.145 1.00 43.15 365 ASP A C 1
ATOM 2646 O O . ASP A 1 385 ? 38.761 12.767 19.199 1.00 35.90 365 ASP A O 1
ATOM 2651 N N . GLY A 1 386 ? 38.340 12.607 17.020 1.00 43.69 366 GLY A N 1
ATOM 2652 C CA . GLY A 1 386 ? 37.278 13.615 17.029 1.00 41.07 366 GLY A CA 1
ATOM 2653 C C . GLY A 1 386 ? 35.851 13.147 16.761 1.00 41.04 366 GLY A C 1
ATOM 2654 O O . GLY A 1 386 ? 34.986 13.981 16.515 1.00 41.94 366 GLY A O 1
ATOM 2655 N N . GLY A 1 387 ? 35.568 11.846 16.757 1.00 37.85 367 GLY A N 1
ATOM 2656 C CA . GLY A 1 387 ? 34.192 11.390 16.550 1.00 36.82 367 GLY A CA 1
ATOM 2657 C C . GLY A 1 387 ? 33.844 11.067 15.097 1.00 40.65 367 GLY A C 1
ATOM 2658 O O . GLY A 1 387 ? 32.713 10.698 14.769 1.00 36.49 367 GLY A O 1
ATOM 2659 N N . TYR A 1 388 ? 34.813 11.208 14.199 1.00 39.35 368 TYR A N 1
ATOM 2660 C CA . TYR A 1 388 ? 34.620 10.738 12.836 1.00 41.61 368 TYR A CA 1
ATOM 2661 C C . TYR A 1 388 ? 34.221 9.262 12.767 1.00 41.39 368 TYR A C 1
ATOM 2662 O O . TYR A 1 388 ? 33.200 8.923 12.154 1.00 40.71 368 TYR A O 1
ATOM 2671 N N . GLY A 1 389 ? 35.010 8.402 13.412 1.00 41.13 369 GLY A N 1
ATOM 2672 C CA . GLY A 1 389 ? 34.679 6.983 13.569 1.00 40.03 369 GLY A CA 1
ATOM 2673 C C . GLY A 1 389 ? 33.219 6.685 13.835 1.00 42.39 369 GLY A C 1
ATOM 2674 O O . GLY A 1 389 ? 32.489 6.165 12.992 1.00 43.32 369 GLY A O 1
ATOM 2675 N N . GLU A 1 390 ? 32.775 7.075 15.021 1.00 46.23 370 GLU A N 1
ATOM 2676 C CA . GLU A 1 390 ? 31.347 7.151 15.348 1.00 45.94 370 GLU A CA 1
ATOM 2677 C C . GLU A 1 390 ? 30.385 7.673 14.277 1.00 41.46 370 GLU A C 1
ATOM 2678 O O . GLU A 1 390 ? 29.241 7.218 14.211 1.00 42.29 370 GLU A O 1
ATOM 2684 N N . ARG A 1 391 ? 30.789 8.691 13.520 1.00 40.64 371 ARG A N 1
ATOM 2685 C CA . ARG A 1 391 ? 29.850 9.387 12.629 1.00 39.77 371 ARG A CA 1
ATOM 2686 C C . ARG A 1 391 ? 29.564 8.499 11.438 1.00 40.81 371 ARG A C 1
ATOM 2687 O O . ARG A 1 391 ? 28.441 8.514 10.909 1.00 42.05 371 ARG A O 1
ATOM 2695 N N . LEU A 1 392 ? 30.616 7.775 11.037 1.00 39.66 372 LEU A N 1
ATOM 2696 C CA . LEU A 1 392 ? 30.621 6.750 9.984 1.00 39.95 372 LEU A CA 1
ATOM 2697 C C . LEU A 1 392 ? 29.879 5.477 10.421 1.00 39.08 372 LEU A C 1
ATOM 2698 O O . LEU A 1 392 ? 28.916 5.071 9.776 1.00 37.08 372 LEU A O 1
ATOM 2703 N N . LEU A 1 393 ? 30.188 4.964 11.611 1.00 39.14 373 LEU A N 1
ATOM 2704 C CA . LEU A 1 393 ? 29.318 3.946 12.182 1.00 37.86 373 LEU A CA 1
ATOM 2705 C C . LEU A 1 393 ? 27.836 4.330 12.189 1.00 38.27 373 LEU A C 1
ATOM 2706 O O . LEU A 1 393 ? 26.990 3.504 11.879 1.00 39.35 373 LEU A O 1
ATOM 2711 N N . ALA A 1 394 ? 27.489 5.516 12.684 1.00 41.22 374 ALA A N 1
ATOM 2712 C CA . ALA A 1 394 ? 26.088 5.948 12.720 1.00 39.23 374 ALA A CA 1
ATOM 2713 C C . ALA A 1 394 ? 25.472 5.922 11.323 1.00 41.91 374 ALA A C 1
ATOM 2714 O O . ALA A 1 394 ? 24.291 5.625 11.143 1.00 43.11 374 ALA A O 1
ATOM 2716 N N . HIS A 1 395 ? 26.277 6.259 10.323 1.00 41.95 375 HIS A N 1
ATOM 2717 C CA . HIS A 1 395 ? 25.763 6.521 8.987 1.00 43.06 375 HIS A CA 1
ATOM 2718 C C . HIS A 1 395 ? 25.512 5.171 8.330 1.00 43.05 375 HIS A C 1
ATOM 2719 O O . HIS A 1 395 ? 24.423 4.903 7.821 1.00 43.79 375 HIS A O 1
ATOM 2726 N N . ILE A 1 396 ? 26.482 4.270 8.441 1.00 43.14 376 ILE A N 1
ATOM 2727 C CA . ILE A 1 396 ? 26.181 2.876 8.195 1.00 40.99 376 ILE A CA 1
ATOM 2728 C C . ILE A 1 396 ? 25.012 2.212 8.908 1.00 47.44 376 ILE A C 1
ATOM 2729 O O . ILE A 1 396 ? 24.277 1.455 8.255 1.00 49.16 376 ILE A O 1
ATOM 2734 N N . ILE A 1 397 ? 24.725 2.547 10.173 1.00 46.41 377 ILE A N 1
ATOM 2735 C CA . ILE A 1 397 ? 23.504 1.996 10.738 1.00 43.50 377 ILE A CA 1
ATOM 2736 C C . ILE A 1 397 ? 22.233 2.599 10.120 1.00 44.82 377 ILE A C 1
ATOM 2737 O O . ILE A 1 397 ? 21.252 1.903 9.900 1.00 45.21 377 ILE A O 1
ATOM 2742 N N . ASP A 1 398 ? 22.188 3.906 9.898 1.00 45.41 378 ASP A N 1
ATOM 2743 C CA . ASP A 1 398 ? 21.077 4.501 9.159 1.00 43.35 378 ASP A CA 1
ATOM 2744 C C . ASP A 1 398 ? 20.874 3.913 7.743 1.00 44.59 378 ASP A C 1
ATOM 2745 O O . ASP A 1 398 ? 19.733 3.670 7.308 1.00 43.90 378 ASP A O 1
ATOM 2750 N N . LYS A 1 399 ? 21.956 3.783 6.975 1.00 42.03 379 LYS A N 1
ATOM 2751 C CA . LYS A 1 399 ? 21.922 3.020 5.722 1.00 42.53 379 LYS A CA 1
ATOM 2752 C C . LYS A 1 399 ? 21.335 1.615 5.882 1.00 41.88 379 LYS A C 1
ATOM 2753 O O . LYS A 1 399 ? 20.284 1.321 5.298 1.00 44.66 379 LYS A O 1
ATOM 2759 N N . ALA A 1 400 ? 21.949 0.784 6.723 1.00 38.57 380 ALA A N 1
ATOM 2760 C CA . ALA A 1 400 ? 21.403 -0.540 7.059 1.00 39.92 380 ALA A CA 1
ATOM 2761 C C . ALA A 1 400 ? 19.907 -0.473 7.383 1.00 39.56 380 ALA A C 1
ATOM 2762 O O . ALA A 1 400 ? 19.097 -1.306 6.982 1.00 40.32 380 ALA A O 1
ATOM 2764 N N . ARG A 1 401 ? 19.544 0.464 8.241 1.00 41.40 381 ARG A N 1
ATOM 2765 C CA . ARG A 1 401 ? 18.179 0.491 8.717 1.00 44.17 381 ARG A CA 1
ATOM 2766 C C . ARG A 1 401 ? 17.203 0.787 7.563 1.00 45.92 381 ARG A C 1
ATOM 2767 O O . ARG A 1 401 ? 16.151 0.161 7.440 1.00 45.15 381 ARG A O 1
ATOM 2775 N N . GLY A 1 402 ? 17.601 1.646 6.631 1.00 47.35 382 GLY A N 1
ATOM 2776 C CA . GLY A 1 402 ? 16.710 2.010 5.537 1.00 48.12 382 GLY A CA 1
ATOM 2777 C C . GLY A 1 402 ? 16.472 0.924 4.501 1.00 49.13 382 GLY A C 1
ATOM 2778 O O . GLY A 1 402 ? 15.604 1.078 3.643 1.00 48.18 382 GLY A O 1
ATOM 2779 N N . ILE A 1 403 ? 17.329 -0.096 4.485 1.00 49.10 383 ILE A N 1
ATOM 2780 C CA . ILE A 1 403 ? 17.052 -1.320 3.742 1.00 47.26 383 ILE A CA 1
ATOM 2781 C C . ILE A 1 403 ? 16.559 -2.528 4.567 1.00 46.93 383 ILE A C 1
ATOM 2782 O O . ILE A 1 403 ? 16.489 -3.640 4.053 1.00 46.96 383 ILE A O 1
ATOM 2787 N N . GLY A 1 404 ? 16.213 -2.331 5.837 1.00 46.30 384 GLY A N 1
ATOM 2788 C CA . GLY A 1 404 ? 15.463 -3.344 6.592 1.00 45.28 384 GLY A CA 1
ATOM 2789 C C . GLY A 1 404 ? 16.318 -4.338 7.359 1.00 41.65 384 GLY A C 1
ATOM 2790 O O . GLY A 1 404 ? 15.820 -5.268 7.993 1.00 41.93 384 GLY A O 1
ATOM 2791 N N . ILE A 1 405 ? 17.621 -4.093 7.342 1.00 40.74 385 ILE A N 1
ATOM 2792 C CA . ILE A 1 405 ? 18.567 -4.702 8.270 1.00 39.00 385 ILE A CA 1
ATOM 2793 C C . ILE A 1 405 ? 18.410 -4.359 9.766 1.00 41.40 385 ILE A C 1
ATOM 2794 O O . ILE A 1 405 ? 18.295 -3.194 10.169 1.00 42.11 385 ILE A O 1
ATOM 2799 N N . SER A 1 406 ? 18.309 -5.407 10.581 1.00 42.05 386 SER A N 1
ATOM 2800 C CA . SER A 1 406 ? 18.108 -5.261 12.012 1.00 43.32 386 SER A CA 1
ATOM 2801 C C . SER A 1 406 ? 19.264 -5.839 12.800 1.00 41.93 386 SER A C 1
ATOM 2802 O O . SER A 1 406 ? 19.318 -5.643 14.013 1.00 45.48 386 SER A O 1
ATOM 2805 N N . ARG A 1 407 ? 20.180 -6.522 12.119 1.00 41.25 387 ARG A N 1
ATOM 2806 C CA . ARG A 1 407 ? 21.394 -7.062 12.744 1.00 40.56 387 ARG A CA 1
ATOM 2807 C C . ARG A 1 407 ? 22.686 -6.740 11.998 1.00 39.89 387 ARG A C 1
ATOM 2808 O O . ARG A 1 407 ? 22.938 -7.251 10.911 1.00 37.84 387 ARG A O 1
ATOM 2816 N N . LEU A 1 408 ? 23.486 -5.870 12.608 1.00 41.22 388 LEU A N 1
ATOM 2817 C CA . LEU A 1 408 ? 24.757 -5.414 12.075 1.00 40.01 388 LEU A CA 1
ATOM 2818 C C . LEU A 1 408 ? 25.891 -6.156 12.758 1.00 41.41 388 LEU A C 1
ATOM 2819 O O . LEU A 1 408 ? 26.164 -5.879 13.926 1.00 37.46 388 LEU A O 1
ATOM 2824 N N . PHE A 1 409 ? 26.647 -6.921 11.962 1.00 43.04 389 PHE A N 1
ATOM 2825 C CA . PHE A 1 409 ? 27.894 -7.591 12.371 1.00 39.00 389 PHE A CA 1
ATOM 2826 C C . PHE A 1 409 ? 29.149 -6.739 12.141 1.00 37.96 389 PHE A C 1
ATOM 2827 O O . PHE A 1 409 ? 29.250 -5.995 11.161 1.00 36.36 389 PHE A O 1
ATOM 2835 N N . ALA A 1 410 ? 30.147 -6.937 12.994 1.00 33.96 390 ALA A N 1
ATOM 2836 C CA . ALA A 1 410 ? 31.473 -6.370 12.770 1.00 36.96 390 ALA A CA 1
ATOM 2837 C C . ALA A 1 410 ? 32.494 -7.438 13.127 1.00 36.31 390 ALA A C 1
ATOM 2838 O O . ALA A 1 410 ? 32.224 -8.233 14.013 1.00 40.21 390 ALA A O 1
ATOM 2840 N N . LEU A 1 411 ? 33.431 -7.693 12.223 1.00 37.17 391 LEU A N 1
ATOM 2841 C CA . LEU A 1 411 ? 34.449 -8.680 12.479 1.00 39.91 391 LEU A CA 1
ATOM 2842 C C . LEU A 1 411 ? 35.789 -7.926 12.550 1.00 42.81 391 LEU A C 1
ATOM 2843 O O . LEU A 1 411 ? 36.259 -7.332 11.588 1.00 40.79 391 LEU A O 1
ATOM 2848 N N . SER A 1 412 ? 36.468 -8.003 13.680 1.00 40.64 392 SER A N 1
ATOM 2849 C CA . SER A 1 412 ? 37.583 -7.103 13.863 1.00 40.46 392 SER A CA 1
ATOM 2850 C C . SER A 1 412 ? 38.613 -7.947 14.575 1.00 39.01 392 SER A C 1
ATOM 2851 O O . SER A 1 412 ? 38.302 -8.642 15.545 1.00 38.41 392 SER A O 1
ATOM 2854 N N . THR A 1 413 ? 39.826 -7.891 14.048 1.00 36.61 393 THR A N 1
ATOM 2855 C CA . THR A 1 413 ? 40.946 -8.552 14.667 1.00 37.21 393 THR A CA 1
ATOM 2856 C C . THR A 1 413 ? 41.538 -7.814 15.888 1.00 39.54 393 THR A 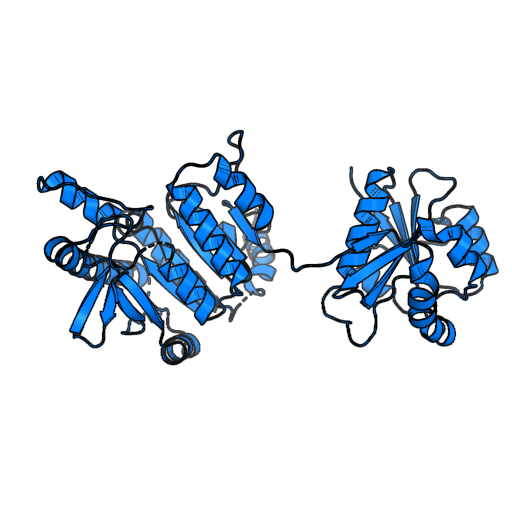C 1
ATOM 2857 O O . THR A 1 413 ? 41.948 -8.431 16.892 1.00 35.29 393 THR A O 1
ATOM 2861 N N . ASN A 1 414 ? 41.492 -6.484 15.819 1.00 37.68 394 ASN A N 1
ATOM 2862 C CA . ASN A 1 414 ? 42.350 -5.637 16.649 1.00 40.01 394 ASN A CA 1
ATOM 2863 C C . ASN A 1 414 ? 41.562 -4.478 17.267 1.00 39.18 394 ASN A C 1
ATOM 2864 O O . ASN A 1 414 ? 42.180 -3.605 17.878 1.00 41.32 394 ASN A O 1
ATOM 2869 N N . THR A 1 415 ? 40.258 -4.414 16.979 1.00 38.29 395 THR A N 1
ATOM 2870 C CA . THR A 1 415 ? 39.429 -3.220 17.168 1.00 39.78 395 THR A CA 1
ATOM 2871 C C . THR A 1 415 ? 38.051 -3.529 17.774 1.00 42.09 395 THR A C 1
ATOM 2872 O O . THR A 1 415 ? 37.253 -2.607 17.970 1.00 42.34 395 THR A O 1
ATOM 2876 N N . GLY A 1 416 ? 37.797 -4.784 18.153 1.00 38.63 396 GLY A N 1
ATOM 2877 C CA . GLY A 1 416 ? 36.513 -5.175 18.741 1.00 38.86 396 GLY A CA 1
ATOM 2878 C C . GLY A 1 416 ? 35.926 -4.354 19.886 1.00 40.45 396 GLY A C 1
ATOM 2879 O O . GLY A 1 416 ? 34.709 -4.250 20.028 1.00 43.47 396 GLY A O 1
ATOM 2880 N N . GLU A 1 417 ? 36.759 -3.867 20.797 1.00 40.81 397 GLU A N 1
ATOM 2881 C CA . GLU A 1 417 ? 36.248 -3.165 21.977 1.00 39.90 397 GLU A CA 1
ATOM 2882 C C . GLU A 1 417 ? 35.594 -1.843 21.614 1.00 36.59 397 GLU A C 1
ATOM 2883 O O . GLU A 1 417 ? 34.598 -1.441 22.232 1.00 37.98 397 GLU A O 1
ATOM 2889 N N . TRP A 1 418 ? 36.151 -1.185 20.602 1.00 32.86 398 TRP A N 1
ATOM 2890 C CA . TRP A 1 418 ? 35.486 -0.056 19.959 1.00 31.03 398 TRP A CA 1
ATOM 2891 C C . TRP A 1 418 ? 34.019 -0.350 19.625 1.00 30.64 398 TRP A C 1
ATOM 2892 O O . TRP A 1 418 ? 33.143 0.398 20.039 1.00 32.79 398 TRP A O 1
ATOM 2903 N N . PHE A 1 419 ? 33.715 -1.544 19.123 1.00 32.21 399 PHE A N 1
ATOM 2904 C CA . PHE A 1 419 ? 32.347 -1.899 18.757 1.00 31.34 399 PHE A CA 1
ATOM 2905 C C . PHE A 1 419 ? 31.561 -2.373 19.974 1.00 35.88 399 PHE A C 1
ATOM 2906 O O . PHE A 1 419 ? 30.404 -1.973 20.177 1.00 37.38 399 PHE A O 1
ATOM 2914 N N . ALA A 1 420 ? 32.255 -3.082 20.865 1.00 36.91 400 ALA A N 1
ATOM 2915 C CA . ALA A 1 420 ? 31.719 -3.483 22.172 1.00 37.13 400 ALA A CA 1
ATOM 2916 C C . ALA A 1 420 ? 31.237 -2.301 23.015 1.00 36.49 400 ALA A C 1
ATOM 2917 O O . ALA A 1 420 ? 30.159 -2.361 23.584 1.00 37.69 400 ALA A O 1
ATOM 2919 N N . GLU A 1 421 ? 31.954 -1.181 22.971 1.00 36.21 401 GLU A N 1
ATOM 2920 C CA . GLU A 1 421 ? 31.556 0.018 23.697 1.00 37.24 401 GLU A CA 1
ATOM 2921 C C . GLU A 1 421 ? 30.489 0.805 22.953 1.00 37.82 401 GLU A C 1
ATOM 2922 O O . GLU A 1 421 ? 29.910 1.780 23.452 1.00 38.02 401 GLU A O 1
ATOM 2928 N N . ARG A 1 422 ? 30.214 0.366 21.736 1.00 36.85 402 ARG A N 1
ATOM 2929 C CA . ARG A 1 422 ? 29.268 1.106 20.934 1.00 36.35 402 ARG A CA 1
ATOM 2930 C C . ARG A 1 422 ? 28.118 0.223 20.497 1.00 33.55 402 ARG A C 1
ATOM 2931 O O . ARG A 1 422 ? 27.516 0.450 19.459 1.00 35.33 402 ARG A O 1
ATOM 2939 N N . GLY A 1 423 ? 27.753 -0.734 21.336 1.00 33.89 403 GLY A N 1
ATOM 2940 C CA . GLY A 1 423 ? 26.415 -1.316 21.250 1.00 32.36 403 GLY A CA 1
ATOM 2941 C C . GLY A 1 423 ? 26.499 -2.711 20.699 1.00 32.27 403 GLY A C 1
ATOM 2942 O O . GLY A 1 423 ? 25.495 -3.263 20.305 1.00 33.57 403 GLY A O 1
ATOM 2943 N N . PHE A 1 424 ? 27.710 -3.126 20.357 1.00 33.21 404 PHE A N 1
ATOM 2944 C CA . PHE A 1 424 ? 27.921 -4.426 19.731 1.00 32.47 404 PHE A CA 1
ATOM 2945 C C . PHE A 1 424 ? 28.134 -5.474 20.801 1.00 35.79 404 PHE A C 1
ATOM 2946 O O . PHE A 1 424 ? 29.013 -5.326 21.646 1.00 38.25 404 PHE A O 1
ATOM 2954 N N . GLN A 1 425 ? 27.368 -6.557 20.713 1.00 39.01 405 GLN A N 1
ATOM 2955 C CA . GLN A 1 425 ? 27.620 -7.733 21.542 1.00 42.22 405 GLN A CA 1
ATOM 2956 C C . GLN A 1 425 ? 28.448 -8.795 20.839 1.00 38.42 405 GLN A C 1
ATOM 2957 O O . GLN A 1 425 ? 28.326 -9.025 19.639 1.00 45.47 405 GLN A O 1
ATOM 2963 N N . THR A 1 426 ? 29.123 -9.579 21.652 1.00 36.05 406 THR A N 1
ATOM 2964 C CA . THR A 1 426 ? 29.957 -10.669 21.197 1.00 40.78 406 THR A CA 1
ATOM 2965 C C . THR A 1 426 ? 29.129 -11.761 20.535 1.00 38.08 406 THR A C 1
ATOM 2966 O O . THR A 1 426 ? 28.077 -12.124 21.032 1.00 41.68 406 THR A O 1
ATOM 2970 N N . ALA A 1 427 ? 29.609 -12.366 19.457 1.00 43.18 407 ALA A N 1
ATOM 2971 C CA . ALA A 1 427 ? 28.859 -13.457 18.821 1.00 39.47 407 ALA A CA 1
ATOM 2972 C C . ALA A 1 427 ? 29.802 -14.585 18.409 1.00 42.20 407 ALA A C 1
ATOM 2973 O O . ALA A 1 427 ? 30.984 -14.581 18.746 1.00 46.56 407 ALA A O 1
ATOM 2975 N N . SER A 1 428 ? 29.270 -15.577 17.710 1.00 47.01 408 SER A N 1
ATOM 2976 C CA . SER A 1 428 ? 29.965 -16.823 17.350 1.00 46.31 408 SER A CA 1
ATOM 2977 C C . SER A 1 428 ? 30.088 -16.916 15.823 1.00 42.92 408 SER A C 1
ATOM 2978 O O . SER A 1 428 ? 29.369 -16.190 15.144 1.00 39.55 408 SER A O 1
ATOM 2981 N N . GLU A 1 429 ? 30.884 -17.831 15.269 1.00 40.56 409 GLU A N 1
ATOM 2982 C CA . GLU A 1 429 ? 30.866 -17.939 13.808 1.00 44.42 409 GLU A CA 1
ATOM 2983 C C . GLU A 1 429 ? 29.512 -18.478 13.367 1.00 42.85 409 GLU A C 1
ATOM 2984 O O . GLU A 1 429 ? 29.107 -18.289 12.211 1.00 39.58 409 GLU A O 1
ATOM 2990 N N . ASP A 1 430 ? 28.918 -19.272 14.257 1.00 39.49 410 ASP A N 1
ATOM 2991 C CA . ASP A 1 430 ? 27.743 -20.065 13.940 1.00 35.27 410 ASP A CA 1
ATOM 2992 C C . ASP A 1 430 ? 26.564 -19.124 13.846 1.00 35.67 410 ASP A C 1
ATOM 2993 O O . ASP A 1 430 ? 25.509 -19.472 13.303 1.00 34.66 410 ASP A O 1
ATOM 2998 N N . GLU A 1 431 ? 26.868 -17.871 14.176 1.00 34.12 411 GLU A N 1
ATOM 2999 C CA . GLU A 1 431 ? 25.915 -16.778 14.163 1.00 34.86 411 GLU A CA 1
ATOM 3000 C C . GLU A 1 431 ? 25.956 -15.911 12.913 1.00 34.89 411 GLU A C 1
ATOM 3001 O O . GLU A 1 431 ? 25.002 -15.202 12.610 1.00 35.97 411 GLU A O 1
ATOM 3007 N N . LEU A 1 432 ? 26.999 -16.060 12.103 1.00 36.91 412 LEU A N 1
ATOM 3008 C CA . LEU A 1 432 ? 27.177 -15.228 10.915 1.00 34.17 412 LEU A CA 1
ATOM 3009 C C . LEU A 1 432 ? 26.186 -15.599 9.833 1.00 33.50 412 LEU A C 1
ATOM 3010 O O . LEU A 1 432 ? 25.780 -16.758 9.731 1.00 31.26 412 LEU A O 1
ATOM 3015 N N . PRO A 1 433 ? 25.901 -14.649 8.928 1.00 32.06 413 PRO A N 1
ATOM 3016 C CA . PRO A 1 433 ? 25.261 -15.137 7.721 1.00 31.14 413 PRO A CA 1
ATOM 3017 C C . PRO A 1 433 ? 26.102 -16.280 7.168 1.00 28.62 413 PRO A C 1
ATOM 3018 O O . PRO A 1 433 ? 27.321 -16.286 7.323 1.00 30.14 413 PRO A O 1
ATOM 3022 N N . GLU A 1 434 ? 25.432 -17.300 6.666 1.00 29.45 414 GLU A N 1
ATOM 3023 C CA . GLU A 1 434 ? 26.072 -18.534 6.213 1.00 37.46 414 GLU A CA 1
ATOM 3024 C C . GLU A 1 434 ? 27.291 -18.338 5.292 1.00 36.00 414 GLU A C 1
ATOM 3025 O O . GLU A 1 434 ? 28.291 -19.039 5.446 1.00 37.18 414 GLU A O 1
ATOM 3031 N N . THR A 1 435 ? 27.203 -17.488 4.269 1.00 33.62 415 THR A N 1
ATOM 3032 C CA . THR A 1 435 ? 28.366 -17.322 3.414 1.00 32.75 415 THR A CA 1
ATOM 3033 C C . THR A 1 435 ? 29.519 -16.563 4.107 1.00 37.26 415 THR A C 1
ATOM 3034 O O . THR A 1 435 ? 30.699 -16.697 3.727 1.00 37.23 415 THR A O 1
ATOM 3038 N N . ARG A 1 436 ? 29.168 -15.746 5.101 1.00 35.20 416 ARG A N 1
ATOM 3039 C CA . ARG A 1 436 ? 30.143 -14.980 5.860 1.00 37.15 416 ARG A CA 1
ATOM 3040 C C . ARG A 1 436 ? 30.888 -15.934 6.780 1.00 39.00 416 ARG A C 1
ATOM 3041 O O . ARG A 1 436 ? 32.100 -15.832 6.965 1.00 40.34 416 ARG A O 1
ATOM 3049 N N . ARG A 1 437 ? 30.135 -16.878 7.331 1.00 40.40 417 ARG A N 1
ATOM 3050 C CA . ARG A 1 437 ? 30.682 -18.001 8.078 1.00 41.51 417 ARG A CA 1
ATOM 3051 C C . ARG A 1 437 ? 31.717 -18.835 7.301 1.00 41.97 417 ARG A C 1
ATOM 3052 O O . ARG A 1 437 ? 32.806 -19.104 7.795 1.00 42.92 417 ARG A O 1
ATOM 3060 N N . LYS A 1 438 ? 31.458 -19.015 6.011 1.00 38.13 418 LYS A N 1
ATOM 3061 C CA . LYS A 1 438 ? 32.401 -19.551 5.053 1.00 39.15 418 LYS A CA 1
ATOM 3062 C C . LYS A 1 438 ? 33.657 -18.718 4.848 1.00 38.46 418 LYS A C 1
ATOM 3063 O O . LYS A 1 438 ? 34.746 -19.240 5.033 1.00 41.39 418 LYS A O 1
ATOM 3069 N N . ASP A 1 439 ? 33.531 -17.507 4.308 1.00 38.94 419 ASP A N 1
ATOM 3070 C CA . ASP A 1 439 ? 34.672 -16.602 4.176 1.00 38.29 419 ASP A CA 1
ATOM 3071 C C . ASP A 1 439 ? 35.489 -16.556 5.455 1.00 37.67 419 ASP A C 1
ATOM 3072 O O . ASP A 1 439 ? 36.702 -16.372 5.385 1.00 37.17 419 ASP A O 1
ATOM 3077 N N . TYR A 1 440 ? 34.801 -16.387 6.579 1.00 35.88 420 TYR A N 1
ATOM 3078 C CA . TYR A 1 440 ? 35.491 -16.293 7.860 1.00 39.03 420 TYR A CA 1
ATOM 3079 C C . TYR A 1 440 ? 36.393 -17.512 8.088 1.00 40.56 420 TYR A C 1
ATOM 3080 O O . TYR A 1 440 ? 37.580 -17.356 8.398 1.00 37.85 420 TYR A O 1
ATOM 3089 N N . ARG A 1 441 ? 35.825 -18.708 7.909 1.00 43.06 421 ARG A N 1
ATOM 3090 C CA . ARG A 1 441 ? 36.547 -19.975 8.049 1.00 47.08 421 ARG A CA 1
ATOM 3091 C C . ARG A 1 441 ? 37.747 -20.072 7.115 1.00 46.13 421 ARG A C 1
ATOM 3092 O O . ARG A 1 441 ? 38.807 -20.541 7.527 1.00 47.78 421 ARG A O 1
ATOM 3100 N N . SER A 1 442 ? 37.646 -19.504 5.916 1.00 45.40 422 SER A N 1
ATOM 3101 C CA . SER A 1 442 ? 38.723 -19.688 4.955 1.00 47.93 422 SER A CA 1
ATOM 3102 C C . SER A 1 442 ? 39.724 -18.536 4.928 1.00 48.87 422 SER A C 1
ATOM 3103 O O . SER A 1 442 ? 40.841 -18.701 4.432 1.00 49.08 422 SER A O 1
ATOM 3106 N N . ASN A 1 443 ? 39.368 -17.405 5.539 1.00 47.05 423 ASN A N 1
ATOM 3107 C CA . ASN A 1 443 ? 40.297 -16.286 5.618 1.00 44.23 423 ASN A CA 1
ATOM 3108 C C . ASN A 1 443 ? 41.361 -16.475 6.688 1.00 42.75 423 ASN A C 1
ATOM 3109 O O . ASN A 1 443 ? 42.494 -16.033 6.518 1.00 41.93 423 ASN A O 1
ATOM 3114 N N . GLY A 1 444 ? 41.030 -17.196 7.754 1.00 41.63 424 GLY A N 1
ATOM 3115 C CA . GLY A 1 444 ? 42.052 -17.646 8.685 1.00 37.68 424 GLY A CA 1
ATOM 3116 C C . GLY A 1 444 ? 42.429 -16.594 9.709 1.00 42.05 424 GLY A C 1
ATOM 3117 O O . GLY A 1 444 ? 43.351 -16.817 10.513 1.00 41.76 424 GLY A O 1
ATOM 3118 N N . ARG A 1 445 ? 41.750 -15.443 9.652 1.00 41.45 425 ARG A N 1
ATOM 3119 C CA . ARG A 1 445 ? 42.123 -14.260 10.451 1.00 39.99 425 ARG A CA 1
ATOM 3120 C C . ARG A 1 445 ? 41.705 -14.429 11.899 1.00 37.85 425 ARG A C 1
ATOM 3121 O O . ARG A 1 445 ? 42.282 -13.815 12.763 1.00 39.07 425 ARG A O 1
ATOM 3129 N N . ASN A 1 446 ? 40.679 -15.231 12.165 1.00 42.39 426 ASN A N 1
ATOM 3130 C CA . ASN A 1 446 ? 40.287 -15.564 13.528 1.00 40.53 426 ASN A CA 1
ATOM 3131 C C . ASN A 1 446 ? 39.836 -14.303 14.260 1.00 41.07 426 ASN A C 1
ATOM 3132 O O . ASN A 1 446 ? 39.953 -14.169 15.486 1.00 43.61 426 ASN A O 1
ATOM 3137 N N . SER A 1 447 ? 39.322 -13.346 13.499 1.00 38.46 427 SER A N 1
ATOM 3138 C CA . SER A 1 447 ? 38.873 -12.128 14.143 1.00 37.07 427 SER A CA 1
ATOM 3139 C C . SER A 1 447 ? 37.730 -12.348 15.131 1.00 36.28 427 SER A C 1
ATOM 3140 O O . SER A 1 447 ? 37.142 -13.421 15.209 1.00 39.30 427 SER A O 1
ATOM 3143 N N . HIS A 1 448 ? 37.405 -11.310 15.887 1.00 36.56 428 HIS A N 1
ATOM 3144 C CA . HIS A 1 448 ? 36.367 -11.372 16.896 1.00 34.34 428 HIS A CA 1
ATOM 3145 C C . HIS A 1 448 ? 35.110 -10.931 16.211 1.00 36.96 428 HIS A C 1
ATOM 3146 O O . HIS A 1 448 ? 35.126 -10.001 15.392 1.00 37.89 428 HIS A O 1
ATOM 3153 N N . ILE A 1 449 ? 34.062 -11.714 16.428 1.00 38.93 429 ILE A N 1
ATOM 3154 C CA . ILE A 1 449 ? 32.798 -11.374 15.838 1.00 37.92 429 ILE A CA 1
ATOM 3155 C C . ILE A 1 449 ? 31.789 -10.739 16.818 1.00 39.20 429 ILE A C 1
ATOM 3156 O O . ILE A 1 449 ? 31.582 -11.223 17.930 1.00 37.98 429 ILE A O 1
ATOM 3161 N N . LEU A 1 450 ? 31.073 -9.717 16.349 1.00 37.57 430 LEU A N 1
ATOM 3162 C CA . LEU A 1 450 ? 30.233 -8.876 17.191 1.00 34.82 430 LEU A CA 1
ATOM 3163 C C . LEU A 1 450 ? 29.075 -8.430 16.326 1.00 32.05 430 LEU A C 1
ATOM 3164 O O . LEU A 1 450 ? 29.225 -8.369 15.113 1.00 33.58 430 LEU A O 1
ATOM 3169 N N . VAL A 1 451 ? 27.914 -8.251 16.947 1.00 33.24 431 VAL A N 1
ATOM 3170 C CA . VAL A 1 451 ? 26.678 -7.806 16.294 1.00 34.75 431 VAL A CA 1
ATOM 3171 C C . VAL A 1 451 ? 26.124 -6.724 17.215 1.00 32.39 431 VAL A C 1
ATOM 3172 O O . VAL A 1 451 ? 26.053 -6.916 18.438 1.00 28.23 431 VAL A O 1
ATOM 3176 N N . ARG A 1 452 ? 25.362 -5.872 16.547 1.00 31.70 432 ARG A N 1
ATOM 3177 C CA . ARG A 1 452 ? 24.401 -4.951 17.120 1.00 34.99 432 ARG A CA 1
ATOM 3178 C C . ARG A 1 452 ? 23.005 -5.119 16.485 1.00 34.73 432 ARG A C 1
ATOM 3179 O O . ARG A 1 452 ? 22.862 -5.175 15.255 1.00 32.88 432 ARG A O 1
ATOM 3187 N N . ARG A 1 453 ? 21.962 -5.105 17.315 1.00 36.76 433 ARG A N 1
ATOM 3188 C CA . ARG A 1 453 ? 20.581 -5.065 16.831 1.00 39.26 433 ARG A CA 1
ATOM 3189 C C . ARG A 1 453 ? 20.161 -3.637 16.474 1.00 38.99 433 ARG A C 1
ATOM 3190 O O . ARG A 1 453 ? 20.515 -2.677 17.156 1.00 41.27 433 ARG A O 1
ATOM 3198 N N . LEU A 1 454 ? 19.396 -3.473 15.404 1.00 42.37 434 LEU A N 1
ATOM 3199 C CA . LEU A 1 454 ? 18.916 -2.141 15.039 1.00 44.58 434 LEU A CA 1
ATOM 3200 C C . LEU A 1 454 ? 17.398 -2.090 14.980 1.00 47.83 434 LEU A C 1
ATOM 3201 O O . LEU A 1 454 ? 16.760 -2.951 14.369 1.00 48.63 434 LEU A O 1
ATOM 3206 N N . HIS A 1 455 ? 16.796 -1.070 15.577 1.00 52.67 435 HIS A N 1
ATOM 3207 C CA . HIS A 1 455 ? 15.338 -1.131 15.711 1.00 60.01 435 HIS A CA 1
ATOM 3208 C C . HIS A 1 455 ? 14.605 -0.464 14.546 1.00 60.57 435 HIS A C 1
ATOM 3209 O O . HIS A 1 455 ? 15.186 0.333 13.815 1.00 60.49 435 HIS A O 1
ATOM 3216 N N . ARG A 1 456 ? 13.360 -0.859 14.307 1.00 63.38 436 ARG A N 1
ATOM 3217 C CA . ARG A 1 456 ? 12.547 -0.159 13.317 1.00 66.51 436 ARG A CA 1
ATOM 3218 C C . ARG A 1 456 ? 12.289 1.288 13.747 1.00 66.80 436 ARG A C 1
ATOM 3219 O O . ARG A 1 456 ? 11.159 1.672 14.061 1.00 66.38 436 ARG A O 1
#

B-factor: mean 45.53, std 10.98, range [16.39, 91.93]

CATH classification: 3.40.1160.10 (+1 more: 3.40.630.30)

Radius of gyration: 27.16 Å; Cα contacts (8 Å, |Δi|>4): 777; chains: 1; bounding box: 51×77×63 Å

Organism: Neisseria gonorrhoeae (strain ATCC 700825 / FA 1090) (NCBI:txid242231)

Secondary structure (DSSP, 8-state):
--HHHHHHHHHHHHH----EEEEEE-GGGSSSSHHHHHHHHHHHHHHTT-EEEEEE--HHHHHHHHHHSS----EEBTEE---HHHHHHHHHHHHHHHHHHHHHHH-----EE----EEEEE---BTTB---BEEEEEE-HHHHHHHHHTTPEE---EEE-TTS-EEE---HHHHHHHHHTT-SEEEEEESSSS-B-TTS-B-SEEEHHHHHHHHTTS-HHHHHHHHHHHHHHHTT-SEEEEEETTSTTHHHHHHHSSS-SSEEEE-----EEEE--GGGHHHHHHHHHHHHHHTSS----HHHHHHSGGGEEEEEETTEEEEEEEEEE-SSTTEEEEEEEEE-GGGTTSSHHHHHHHHHHHHHHHTT--EEEEEESS-HHHHHTTTPEE--GGGS-HHHHHHHHHH---PEEEEEE---

Nearest PDB structures (foldseek):
  3b8g-assembly1_A  TM=1.001E+00  e=6.306E-83  Neisseria gonorrhoeae
  3d2p-assembly1_A  TM=6.755E-01  e=5.881E-77  Neisseria gonorrhoeae
  4ab7-assembly1_A  TM=6.886E-01  e=6.074E-22  Saccharomyces cerevisiae
  3zzi-assembly1_D  TM=6.467E-01  e=9.758E-22  Saccharomyces cerevisiae
  3s6h-assembly2_B  TM=5.888E-01  e=8.668E-22  Maricaulis maris MCS10

InterPro domains:
  IPR000182 GNAT domain [PF00583] (318-394)
  IPR000182 GNAT domain [PS51186] (287-436)
  IPR001048 Aspartate/glutamate/uridylate kinase [PF00696] (25-260)
  IPR010167 Amino-acid N-acetyltransferase [MF_01105] (1-434)
  IPR010167 Amino-acid N-acetyltransferase [NF003641] (3-434)
  IPR010167 Amino-acid N-acetyltransferase [PIRSF000423] (4-434)
  IPR010167 Amino-acid N-acetyltransferase [PTHR30602] (242-434)
  IPR010167 Amino-acid N-acetyltransferase [TIGR01890] (7-434)
  IPR016181 Acyl-CoA N-acyltransferase [SSF55729] (287-411)
  IPR033719 N-acetylglutamate synthase, kinase-like domain [cd04237] (7-281)
  IPR036393 Acetylglutamate kinase-like superfamily [G3DSA:3.40.1160.10] (5-286)
  IPR036393 Acetylglutamate kinase-like superfamily [SSF53633] (6-283)